Protein AF-0000000084534748 (afdb_homodimer)

Radius of gyration: 25.45 Å; Cα contacts (8 Å, |Δi|>4): 1060; chains: 2; bounding box: 57×77×64 Å

Secondary structure (DSSP, 8-state):
------SSHHHHHHHHHHTSSSTTS----S--S----TTSHHHHHHHHHHHHTTTT--TT--GGGGG-HHHHHHHHHHHHHHHHHHHHHH-S---HHHHHHHHHS--TT--SHHHHHHHT--HHHHHHHHHHHHHHHTTTTHHHHTTGGG--THHHHHHHHHHHHHTTTT-GGG-HHHHHHHHHHHTT----TTTTTTTS-HHHHHHHHHHHHHHH-GGGHHHHHHHHHHHHHHHHHHHHHHHHHHHHTT--HHHHHHHHHHHHHHHHHHHIIIIIIIIHHHHH-GGGHHHHHHHHHHHHHHHHHHHHHHHHHHHTT--SSSSPPPPP------/------SSHHHHHHHHHHTSSSTTS----S--S----TTSHHHHHHHHHHHHTTTT--TT--GGGGG-HHHHHHHHHHHHHHHHHHHHHH-S---HHHHHHHHHS--TT--SHHHHHHHT--HHHHHHHHHHHHHHHTTTTHHHHTTGGG--THHHHHHHHHHHHHTTTT-GGG-HHHHHHHHHHHTT----TTTTTTTS-HHHHHHHHHHHHHHH-GGGHHHHHHHHHHHHHHHHHHHHHHHHHHHHTT--HHHHHHHHHHHHHHHHHHHIIIIIIIIHHHHH-GGGHHHHHHHHHHHHHHHHHHHHHHHHHHHTT--SSSSPPPPP------

Sequence (668 aa):
MGGFGPRGPLSAAVLGLVRSGPPGAGRLLAPPGPLSDPWGEDHQLALYLCYELHDRGLAGAHPGWEWEPELLALRKALERSFLAAVRAAAEPVPPVPEALDQLLTEPPGGTGPSRFLLDEGEARHVREYLVHRSVYHLKEADPQVWMVPRIHGPAQAVLMTILYDEYGAGRPERAHAGLFARMMEAFGLDPSYGHYLDAVPAVSLASVNLMTLFGLHHALRGAAVGHFAALEITSPPGAARLAAALERLGAGPDGTLFYREHVEADAVHEQLVRHGVVDQLIASEPALAPDIAFGLAAARVVDGRFAGHLLDCWRAGRSSLRSPLGEPAVRNASMGGFGPRGPLSAAVLGLVRSGPPGAGRLLAPPGPLSDPWGEDHQLALYLCYELHDRGLAGAHPGWEWEPELLALRKALERSFLAAVRAAAEPVPPVPEALDQLLTEPPGGTGPSRFLLDEGEARHVREYLVHRSVYHLKEADPQVWMVPRIHGPAQAVLMTILYDEYGAGRPERAHAGLFARMMEAFGLDPSYGHYLDAVPAVSLASVNLMTLFGLHHALRGAAVGHFAALEITSPPGAARLAAALERLGAGPDGTLFYREHVEADAVHEQLVRHGVVDQLIASEPALAPDIAFGLAAARVVDGRFAGHLLDCWRAGRSSLRSPLGEPAVRNAS

Solvent-accessible surface area (backbone atoms only — not comparable to full-atom values): 33854 Å² total; per-residue (Å²): 117,58,87,61,76,62,67,41,60,43,18,36,46,50,52,53,34,35,53,48,41,56,75,79,62,46,64,84,80,65,80,61,54,82,77,79,46,51,71,32,53,19,47,23,49,28,48,42,57,61,52,30,37,67,32,83,48,51,92,74,41,36,62,64,46,59,76,32,47,72,58,49,50,51,47,49,53,52,48,52,42,33,50,50,51,44,53,62,65,24,58,80,62,52,57,50,72,60,48,51,50,56,57,70,52,66,63,89,78,61,84,44,56,40,47,44,36,48,77,66,47,47,71,69,53,51,50,50,51,51,51,46,44,42,82,37,40,60,51,49,61,39,42,62,54,52,34,49,47,52,41,67,68,54,25,30,15,42,51,41,43,52,52,31,48,43,34,19,65,66,34,45,84,53,11,44,25,52,29,40,32,45,24,34,43,64,67,50,41,80,57,56,78,62,49,52,58,67,31,40,42,25,53,50,42,46,47,47,41,49,46,36,53,22,17,75,29,60,74,30,38,33,23,33,50,18,28,51,40,47,51,32,52,50,35,20,68,43,20,46,34,40,27,50,23,37,43,75,73,64,43,54,65,57,42,27,46,45,32,51,48,36,32,59,52,24,56,53,37,28,52,42,37,49,56,38,26,51,48,42,41,36,72,78,39,56,87,38,42,67,38,22,16,43,12,35,33,36,42,51,45,45,51,46,54,36,37,49,48,45,46,56,21,53,75,68,74,40,67,66,42,72,51,75,78,75,82,59,69,75,75,74,86,117,115,58,86,64,76,62,67,40,60,45,18,37,46,51,51,52,34,35,52,48,41,55,74,81,61,46,65,85,80,62,81,60,54,82,78,79,46,48,72,33,54,19,48,23,48,28,48,43,56,58,51,29,37,65,31,83,48,51,90,73,40,36,61,62,47,61,77,32,47,70,57,48,51,50,48,49,53,52,47,51,41,32,51,50,52,45,54,61,66,26,58,78,62,52,58,51,71,60,48,53,49,56,60,70,51,67,64,89,80,62,84,44,55,39,46,44,36,48,78,68,48,49,70,69,55,52,50,51,51,51,52,46,43,42,81,38,40,60,52,47,61,38,42,60,54,52,32,49,47,53,40,67,69,53,26,30,16,43,50,40,43,51,52,32,49,43,33,19,64,67,34,46,85,52,11,45,24,52,29,41,32,44,23,34,43,65,66,50,41,80,57,56,76,63,48,53,58,66,29,42,41,26,52,50,41,45,47,47,42,50,45,36,54,23,16,75,29,59,76,31,39,33,23,33,50,19,27,50,40,47,52,30,52,50,37,20,67,44,20,46,34,40,27,52,23,36,44,74,72,63,44,54,67,56,40,28,46,46,32,51,49,36,31,59,52,23,58,53,38,27,52,43,36,49,54,36,26,51,49,43,40,36,72,78,40,56,86,38,41,66,37,22,15,43,12,36,32,38,41,52,45,43,51,47,53,36,37,48,48,44,47,56,21,53,76,68,74,40,67,65,43,72,49,73,78,73,82,59,69,76,75,72,86,118

Organism: Streptomyces rubellomurinus (strain ATCC 31215) (NCBI:txid359131)

Structure (mmCIF, N/CA/C/O backbone):
data_AF-0000000084534748-model_v1
#
loop_
_entity.id
_entity.type
_entity.pdbx_description
1 polymer 'Iron-containing redox enzyme family protein'
#
loop_
_atom_site.group_PDB
_atom_site.id
_atom_site.type_symbol
_atom_site.label_atom_id
_atom_site.label_alt_id
_atom_site.label_comp_id
_atom_site.label_asym_id
_atom_site.label_entity_id
_atom_site.label_seq_id
_atom_site.pdbx_PDB_ins_code
_atom_site.Cartn_x
_atom_site.Cartn_y
_atom_site.Cartn_z
_atom_site.occupancy
_atom_site.B_iso_or_equiv
_atom_site.auth_seq_id
_atom_site.auth_comp_id
_atom_site.auth_asym_id
_atom_site.auth_atom_id
_atom_site.pdbx_PDB_model_num
ATOM 1 N N . MET A 1 1 ? -19.156 15.43 2.377 1 40.09 1 MET A N 1
ATOM 2 C CA . MET A 1 1 ? -17.812 15.922 2.072 1 40.09 1 MET A CA 1
ATOM 3 C C . MET A 1 1 ? -17.828 17.422 1.846 1 40.09 1 MET A C 1
ATOM 5 O O . MET A 1 1 ? -18.609 17.938 1.04 1 40.09 1 MET A O 1
ATOM 9 N N . GLY A 1 2 ? -17.672 18.172 2.812 1 52.38 2 GLY A N 1
ATOM 10 C CA . GLY A 1 2 ? -17.75 19.625 2.787 1 52.38 2 GLY A CA 1
ATOM 11 C C . GLY A 1 2 ? -17.062 20.234 1.584 1 52.38 2 GLY A C 1
ATOM 12 O O . GLY A 1 2 ? -16.141 19.641 1.014 1 52.38 2 GLY A O 1
ATOM 13 N N . GLY A 1 3 ? -17.641 21 0.751 1 69.56 3 GLY A N 1
ATOM 14 C CA . GLY A 1 3 ? -17.375 21.609 -0.545 1 69.56 3 GLY A CA 1
ATOM 15 C C . GLY A 1 3 ? -16.094 22.438 -0.568 1 69.56 3 GLY A C 1
ATOM 16 O O . GLY A 1 3 ? -15.875 23.25 0.318 1 69.56 3 GLY A O 1
ATOM 17 N N . PHE A 1 4 ? -14.914 21.781 -0.775 1 84 4 PHE A N 1
ATOM 18 C CA . PHE A 1 4 ? -13.734 22.578 -1.054 1 84 4 PHE A CA 1
ATOM 19 C C . PHE A 1 4 ? -13.688 22.984 -2.521 1 84 4 PHE A C 1
ATOM 21 O O . PHE A 1 4 ? -14.328 22.359 -3.365 1 84 4 PHE A O 1
ATOM 28 N N . GLY A 1 5 ? -13.109 24.266 -2.689 1 89.94 5 GLY A N 1
ATOM 29 C CA . GLY A 1 5 ? -12.984 24.75 -4.055 1 89.94 5 GLY A CA 1
ATOM 30 C C . GLY A 1 5 ? -11.539 24.938 -4.492 1 89.94 5 GLY A C 1
ATOM 31 O O . GLY A 1 5 ? -10.617 24.734 -3.703 1 89.94 5 GLY A O 1
ATOM 32 N N . PRO A 1 6 ? -11.461 25.312 -5.719 1 94.19 6 PRO A N 1
ATOM 33 C CA . PRO A 1 6 ? -10.109 25.562 -6.23 1 94.19 6 PRO A CA 1
ATOM 34 C C . PRO A 1 6 ? -9.422 26.734 -5.559 1 94.19 6 PRO A C 1
ATOM 36 O O . PRO A 1 6 ? -10.094 27.625 -5.016 1 94.19 6 PRO A O 1
ATOM 39 N N . ARG A 1 7 ? -8.086 26.672 -5.535 1 95.69 7 ARG A N 1
ATOM 40 C CA . ARG A 1 7 ? -7.301 27.766 -4.969 1 95.69 7 ARG A CA 1
ATOM 41 C C . ARG A 1 7 ? -6.461 28.453 -6.043 1 95.69 7 ARG A C 1
ATOM 43 O O . ARG A 1 7 ? -5.582 29.25 -5.73 1 95.69 7 ARG A O 1
ATOM 50 N N . GLY A 1 8 ? -6.617 28.078 -7.23 1 94.12 8 GLY A N 1
ATOM 51 C CA . GLY A 1 8 ? -5.941 28.609 -8.406 1 94.12 8 GLY A CA 1
ATOM 52 C C . GLY A 1 8 ? -6.148 27.766 -9.648 1 94.12 8 GLY A C 1
ATOM 53 O O . GLY A 1 8 ? -6.98 26.859 -9.648 1 94.12 8 GLY A O 1
ATOM 54 N N . PRO A 1 9 ? -5.414 28.047 -10.688 1 93.62 9 PRO A N 1
ATOM 55 C CA . PRO A 1 9 ? -5.637 27.375 -11.977 1 93.62 9 PRO A CA 1
ATOM 56 C C . PRO A 1 9 ? -5.316 25.891 -11.93 1 93.62 9 PRO A C 1
ATOM 58 O O . PRO A 1 9 ? -5.98 25.094 -12.602 1 93.62 9 PRO A O 1
ATOM 61 N N . LEU A 1 10 ? -4.32 25.438 -11.195 1 95.31 10 LEU A N 1
ATOM 62 C CA . LEU A 1 10 ? -3.928 24.031 -11.148 1 95.31 10 LEU A CA 1
ATOM 63 C C . LEU A 1 10 ? -5.012 23.188 -10.484 1 95.31 10 LEU A C 1
ATOM 65 O O . LEU A 1 10 ? -5.473 22.203 -11.062 1 95.31 10 LEU A O 1
ATOM 69 N N . SER A 1 11 ? -5.449 23.609 -9.289 1 95.31 11 SER A N 1
ATOM 70 C CA . SER A 1 11 ? -6.477 22.859 -8.57 1 95.31 11 SER A CA 1
ATOM 71 C C . SER A 1 11 ? -7.82 22.938 -9.289 1 95.31 11 SER A C 1
ATOM 73 O O . SER A 1 11 ? -8.602 21.984 -9.266 1 95.31 11 SER A O 1
ATOM 75 N N . ALA A 1 12 ? -8.062 24.062 -9.93 1 93.69 12 ALA A N 1
ATOM 76 C CA . ALA A 1 12 ? -9.273 24.188 -10.734 1 93.69 12 ALA A CA 1
ATOM 77 C C . ALA A 1 12 ? -9.273 23.188 -11.883 1 93.69 12 ALA A C 1
ATOM 79 O O . ALA A 1 12 ? -10.297 22.562 -12.18 1 93.69 12 ALA A O 1
ATOM 80 N N . ALA A 1 13 ? -8.18 23.062 -12.523 1 93.38 13 ALA A N 1
ATOM 81 C CA . ALA A 1 13 ? -8.055 22.125 -13.641 1 93.38 13 ALA A CA 1
ATOM 82 C C . ALA A 1 13 ? -8.281 20.703 -13.172 1 93.38 13 ALA A C 1
ATOM 84 O O . ALA A 1 13 ? -9 19.938 -13.82 1 93.38 13 ALA A O 1
ATOM 85 N N . VAL A 1 14 ? -7.648 20.312 -12.039 1 94.69 14 VAL A N 1
ATOM 86 C CA . VAL A 1 14 ? -7.785 18.953 -11.523 1 94.69 14 VAL A CA 1
ATOM 87 C C . VAL A 1 14 ? -9.242 18.688 -11.148 1 94.69 14 VAL A C 1
ATOM 89 O O . VAL A 1 14 ? -9.828 17.688 -11.57 1 94.69 14 VAL A O 1
ATOM 92 N N . LEU A 1 15 ? -9.844 19.594 -10.406 1 93.38 15 LEU A N 1
ATOM 93 C CA . LEU A 1 15 ? -11.219 19.422 -9.961 1 93.38 15 LEU A CA 1
ATOM 94 C C . LEU A 1 15 ? -12.172 19.375 -11.156 1 93.38 15 LEU A C 1
ATOM 96 O O . LEU A 1 15 ? -13.078 18.531 -11.195 1 93.38 15 LEU A O 1
ATOM 100 N N . GLY A 1 16 ? -11.969 20.281 -12.078 1 91.25 16 GLY A N 1
ATOM 101 C CA . GLY A 1 16 ? -12.789 20.281 -13.281 1 91.25 16 GLY A CA 1
ATOM 102 C C . GLY A 1 16 ? -12.719 18.969 -14.047 1 91.25 16 GLY A C 1
ATOM 103 O O . GLY A 1 16 ? -13.742 18.469 -14.523 1 91.25 16 GLY A O 1
ATOM 104 N N . LEU A 1 17 ? -11.594 18.406 -14.086 1 92.94 17 LEU A N 1
ATOM 105 C CA . LEU A 1 17 ? -11.383 17.156 -14.82 1 92.94 17 LEU A CA 1
ATOM 106 C C . LEU A 1 17 ? -12.023 15.984 -14.102 1 92.94 17 LEU A C 1
ATOM 108 O O . LEU A 1 17 ? -12.844 15.258 -14.68 1 92.94 17 LEU A O 1
ATOM 112 N N . VAL A 1 18 ? -11.766 15.812 -12.789 1 93 18 VAL A N 1
ATOM 113 C CA . VAL A 1 18 ? -12.125 14.586 -12.094 1 93 18 VAL A CA 1
ATOM 114 C C . VAL A 1 18 ? -13.625 14.586 -11.789 1 93 18 VAL A C 1
ATOM 116 O O . VAL A 1 18 ? -14.203 13.531 -11.5 1 93 18 VAL A O 1
ATOM 119 N N . ARG A 1 19 ? -14.297 15.773 -11.914 1 90.81 19 ARG A N 1
ATOM 120 C CA . ARG A 1 19 ? -15.727 15.867 -11.633 1 90.81 19 ARG A CA 1
ATOM 121 C C . ARG A 1 19 ? -16.531 15.953 -12.922 1 90.81 19 ARG A C 1
ATOM 123 O O . ARG A 1 19 ? -17.75 16.125 -12.891 1 90.81 19 ARG A O 1
ATOM 130 N N . SER A 1 20 ? -15.898 15.812 -14.016 1 90.81 20 SER A N 1
ATOM 131 C CA . SER A 1 20 ? -16.562 15.984 -15.305 1 90.81 20 SER A CA 1
ATOM 132 C C . SER A 1 20 ? -17.312 14.727 -15.719 1 90.81 20 SER A C 1
ATOM 134 O O . SER A 1 20 ? -18.094 14.742 -16.672 1 90.81 20 SER A O 1
ATOM 136 N N . GLY A 1 21 ? -17.078 13.633 -15.047 1 91.38 21 GLY A N 1
ATOM 137 C CA . GLY A 1 21 ? -17.547 12.312 -15.43 1 91.38 21 GLY A CA 1
ATOM 138 C C . GLY A 1 21 ? -16.438 11.297 -15.578 1 91.38 21 GLY A C 1
ATOM 139 O O . GLY A 1 21 ? -15.344 11.484 -15.039 1 91.38 21 GLY A O 1
ATOM 140 N N . PRO A 1 22 ? -16.797 10.227 -16.281 1 90.75 22 PRO A N 1
ATOM 141 C CA . PRO A 1 22 ? -15.734 9.25 -16.5 1 90.75 22 PRO A CA 1
ATOM 142 C C . PRO A 1 22 ? -14.648 9.766 -17.438 1 90.75 22 PRO A C 1
ATOM 144 O O . PRO A 1 22 ? -14.867 10.727 -18.172 1 90.75 22 PRO A O 1
ATOM 147 N N . PRO A 1 23 ? -13.5 9.141 -17.344 1 87.19 23 PRO A N 1
ATOM 148 C CA . PRO A 1 23 ? -12.438 9.578 -18.25 1 87.19 23 PRO A CA 1
ATOM 149 C C . PRO A 1 23 ? -12.898 9.633 -19.703 1 87.19 23 PRO A C 1
ATOM 151 O O . PRO A 1 23 ? -13.602 8.734 -20.172 1 87.19 23 PRO A O 1
ATOM 154 N N . GLY A 1 24 ? -12.445 10.609 -20.406 1 85.06 24 GLY A N 1
ATOM 155 C CA . GLY A 1 24 ? -12.93 10.898 -21.734 1 85.06 24 GLY A CA 1
ATOM 156 C C . GLY A 1 24 ? -13.953 12.016 -21.781 1 85.06 24 GLY A C 1
ATOM 157 O O . GLY A 1 24 ? -14.125 12.672 -22.812 1 85.06 24 GLY A O 1
ATOM 158 N N . ALA A 1 25 ? -14.625 12.25 -20.672 1 83.94 25 ALA A N 1
ATOM 159 C CA . ALA A 1 25 ? -15.648 13.289 -20.578 1 83.94 25 ALA A CA 1
ATOM 160 C C . ALA A 1 25 ? -15.016 14.664 -20.406 1 83.94 25 ALA A C 1
ATOM 162 O O . ALA A 1 25 ? -15.672 15.688 -20.625 1 83.94 25 ALA A O 1
ATOM 163 N N . GLY A 1 26 ? -13.773 14.664 -19.938 1 81.44 26 GLY A N 1
ATOM 164 C CA . GLY A 1 26 ? -13.055 15.914 -19.75 1 81.44 26 GLY A CA 1
ATOM 165 C C . GLY A 1 26 ? -11.633 15.867 -20.281 1 81.44 26 GLY A C 1
ATOM 166 O O . GLY A 1 26 ? -11.094 14.789 -20.547 1 81.44 26 GLY A O 1
ATOM 167 N N . ARG A 1 27 ? -11.156 17.078 -20.516 1 84.31 27 ARG A N 1
ATOM 168 C CA . ARG A 1 27 ? -9.766 17.25 -20.922 1 84.31 27 ARG A CA 1
ATOM 169 C C . ARG A 1 27 ? -9.109 18.406 -20.188 1 84.31 27 ARG A C 1
ATOM 171 O O . ARG A 1 27 ? -9.797 19.328 -19.734 1 84.31 27 ARG A O 1
ATOM 178 N N . LEU A 1 28 ? -7.91 18.156 -19.922 1 82.69 28 LEU A N 1
ATOM 179 C CA . LEU A 1 28 ? -7.184 19.297 -19.359 1 82.69 28 LEU A CA 1
ATOM 180 C C . LEU A 1 28 ? -7.027 20.406 -20.391 1 82.69 28 LEU A C 1
ATOM 182 O O . LEU A 1 28 ? -6.5 20.172 -21.484 1 82.69 28 LEU A O 1
ATOM 186 N N . LEU A 1 29 ? -7.977 21.359 -20.5 1 64.44 29 LEU A N 1
ATOM 187 C CA . LEU A 1 29 ? -8.031 22.391 -21.531 1 64.44 29 LEU A CA 1
ATOM 188 C C . LEU A 1 29 ? -6.719 23.172 -21.594 1 64.44 29 LEU A C 1
ATOM 190 O O . LEU A 1 29 ? -6.152 23.359 -22.672 1 64.44 29 LEU A O 1
ATOM 194 N N . ALA A 1 30 ? -6.48 24.094 -20.562 1 63.41 30 ALA A N 1
ATOM 195 C CA . ALA A 1 30 ? -5.371 25.031 -20.625 1 63.41 30 ALA A CA 1
ATOM 196 C C . ALA A 1 30 ? -4.176 24.531 -19.828 1 63.41 30 ALA A C 1
ATOM 198 O O . ALA A 1 30 ? -4.336 23.734 -18.891 1 63.41 30 ALA A O 1
ATOM 199 N N . PRO A 1 31 ? -2.953 24.719 -20.531 1 64.38 31 PRO A N 1
ATOM 200 C CA . PRO A 1 31 ? -1.767 24.406 -19.734 1 64.38 31 PRO A CA 1
ATOM 201 C C . PRO A 1 31 ? -1.892 24.859 -18.281 1 64.38 31 PRO A C 1
ATOM 203 O O . PRO A 1 31 ? -2.189 26.031 -18.031 1 64.38 31 PRO A O 1
ATOM 206 N N . PRO A 1 32 ? -2.002 23.891 -17.5 1 70.5 32 PRO A N 1
ATOM 207 C CA . PRO A 1 32 ? -2.193 24.328 -16.109 1 70.5 32 PRO A CA 1
ATOM 208 C C . PRO A 1 32 ? -1.123 25.312 -15.656 1 70.5 32 PRO A C 1
ATOM 210 O O . PRO A 1 32 ? 0.012 25.266 -16.141 1 70.5 32 PRO A O 1
ATOM 213 N N . GLY A 1 33 ? -1.429 26.703 -15.43 1 70.5 33 GLY A N 1
ATOM 214 C CA . GLY A 1 33 ? -0.664 27.844 -14.969 1 70.5 33 GLY A CA 1
ATOM 215 C C . GLY A 1 33 ? 0.77 27.516 -14.609 1 70.5 33 GLY A C 1
ATOM 216 O O . GLY A 1 33 ? 1.168 26.344 -14.672 1 70.5 33 GLY A O 1
ATOM 217 N N . PRO A 1 34 ? 1.588 28.469 -14.477 1 73.31 34 PRO A N 1
ATOM 218 C CA . PRO A 1 34 ? 2.984 28.219 -14.117 1 73.31 34 PRO A CA 1
ATOM 219 C C . PRO A 1 34 ? 3.125 27.359 -12.859 1 73.31 34 PRO A C 1
ATOM 221 O O . PRO A 1 34 ? 2.305 27.469 -11.945 1 73.31 34 PRO A O 1
ATOM 224 N N . LEU A 1 35 ? 3.953 26.391 -12.961 1 85.5 35 LEU A N 1
ATOM 225 C CA . LEU A 1 35 ? 4.344 25.594 -11.805 1 85.5 35 LEU A CA 1
ATOM 226 C C . LEU A 1 35 ? 5.418 26.312 -10.984 1 85.5 35 LEU A C 1
ATOM 228 O O . LEU A 1 35 ? 6.359 25.672 -10.508 1 85.5 35 LEU A O 1
ATOM 232 N N . SER A 1 36 ? 5.176 27.578 -10.75 1 82.38 36 SER A N 1
ATOM 233 C CA . SER A 1 36 ? 6.262 28.406 -10.25 1 82.38 36 SER A CA 1
ATOM 234 C C . SER A 1 36 ? 6.266 28.453 -8.727 1 82.38 36 SER A C 1
ATOM 236 O O . SER A 1 36 ? 7.242 28.906 -8.109 1 82.38 36 SER A O 1
ATOM 238 N N . ASP A 1 37 ? 5.262 28 -8.047 1 95.44 37 ASP A N 1
ATOM 239 C CA . ASP A 1 37 ? 5.242 28.062 -6.59 1 95.44 37 ASP A CA 1
ATOM 240 C C . ASP A 1 37 ? 4.922 26.688 -5.992 1 95.44 37 ASP A C 1
ATOM 242 O O . ASP A 1 37 ? 3.811 26.469 -5.5 1 95.44 37 ASP A O 1
ATOM 246 N N . PRO A 1 38 ? 5.895 25.875 -5.895 1 97.69 38 PRO A N 1
ATOM 247 C CA . PRO A 1 38 ? 5.676 24.484 -5.441 1 97.69 38 PRO A CA 1
ATOM 248 C C . PRO A 1 38 ? 5.211 24.422 -3.988 1 97.69 38 PRO A C 1
ATOM 250 O O . PRO A 1 38 ? 4.672 23.391 -3.561 1 97.69 38 PRO A O 1
ATOM 253 N N . TRP A 1 39 ? 5.398 25.5 -3.236 1 98.44 39 TRP A N 1
ATOM 254 C CA . TRP A 1 39 ? 4.973 25.547 -1.841 1 98.44 39 TRP A CA 1
ATOM 255 C C . TRP A 1 39 ? 3.607 26.219 -1.709 1 98.44 39 TRP A C 1
ATOM 257 O O . TRP A 1 39 ? 3.029 26.25 -0.62 1 98.44 39 TRP A O 1
ATOM 267 N N . GLY A 1 40 ? 3.062 26.719 -2.781 1 97.81 40 GLY A N 1
ATOM 268 C CA . GLY A 1 40 ? 1.903 27.594 -2.748 1 97.81 40 GLY A CA 1
ATOM 269 C C . GLY A 1 40 ? 0.59 26.844 -2.633 1 97.81 40 GLY A C 1
ATOM 270 O O . GLY A 1 40 ? 0.549 25.625 -2.812 1 97.81 40 GLY A O 1
ATOM 271 N N . GLU A 1 41 ? -0.463 27.562 -2.385 1 97.75 41 GLU A N 1
ATOM 272 C CA . GLU A 1 41 ? -1.799 27.031 -2.121 1 97.75 41 GLU A CA 1
ATOM 273 C C . GLU A 1 41 ? -2.309 26.203 -3.297 1 97.75 41 GLU A C 1
ATOM 275 O O . GLU A 1 41 ? -2.773 25.078 -3.113 1 97.75 41 GLU A O 1
ATOM 280 N N . ASP A 1 42 ? -2.195 26.734 -4.445 1 96.81 42 ASP A N 1
ATOM 281 C CA . ASP A 1 42 ? -2.762 26.078 -5.625 1 96.81 42 ASP A CA 1
ATOM 282 C C . ASP A 1 42 ? -2.01 24.797 -5.961 1 96.81 42 ASP A C 1
ATOM 284 O O . ASP A 1 42 ? -2.625 23.75 -6.219 1 96.81 42 ASP A O 1
ATOM 288 N N . HIS A 1 43 ? -0.689 24.859 -5.91 1 98 43 HIS A N 1
ATOM 289 C CA . HIS A 1 43 ? 0.163 23.719 -6.219 1 98 43 HIS A CA 1
ATOM 290 C C . HIS A 1 43 ? -0.088 22.562 -5.258 1 98 43 HIS A C 1
ATOM 292 O O . HIS A 1 43 ? -0.306 21.438 -5.684 1 98 43 HIS A O 1
ATOM 298 N N . GLN A 1 44 ? -0.097 22.875 -4.004 1 98.62 44 GLN A N 1
ATOM 299 C CA . GLN A 1 44 ? -0.214 21.828 -2.986 1 98.62 44 GLN A CA 1
ATOM 300 C C . GLN A 1 44 ? -1.62 21.234 -2.967 1 98.62 44 GLN A C 1
ATOM 302 O O . GLN A 1 44 ? -1.787 20.031 -2.77 1 98.62 44 GLN A O 1
ATOM 307 N N . LEU A 1 45 ? -2.615 22.047 -3.162 1 97.88 45 LEU A N 1
ATOM 308 C CA . LEU A 1 45 ? -3.957 21.469 -3.238 1 97.88 45 LEU A CA 1
ATOM 309 C C . LEU A 1 45 ? -4.094 20.578 -4.461 1 97.88 45 LEU A C 1
ATOM 311 O O . LEU A 1 45 ? -4.66 19.484 -4.367 1 97.88 45 LEU A O 1
ATOM 315 N N . ALA A 1 46 ? -3.623 21.016 -5.598 1 96.69 46 ALA A N 1
ATOM 316 C CA . ALA A 1 46 ? -3.697 20.203 -6.809 1 96.69 46 ALA A CA 1
ATOM 317 C C . ALA A 1 46 ? -3.037 18.844 -6.602 1 96.69 46 ALA A C 1
ATOM 319 O O . ALA A 1 46 ? -3.598 17.812 -6.977 1 96.69 46 ALA A O 1
ATOM 320 N N . LEU A 1 47 ? -1.864 18.891 -6.016 1 98.19 47 LEU A N 1
ATOM 321 C CA . LEU A 1 47 ? -1.143 17.641 -5.734 1 98.19 47 LEU A CA 1
ATOM 322 C C . LEU A 1 47 ? -1.931 16.766 -4.773 1 98.19 47 LEU A C 1
ATOM 324 O O . LEU A 1 47 ? -2.062 15.555 -4.996 1 98.19 47 LEU A O 1
ATOM 328 N N . TYR A 1 48 ? -2.463 17.359 -3.729 1 98.25 48 TYR A N 1
ATOM 329 C CA . TYR A 1 48 ? -3.275 16.641 -2.756 1 98.25 48 TYR A CA 1
ATOM 330 C C . TYR A 1 48 ? -4.445 15.938 -3.438 1 98.25 48 TYR A C 1
ATOM 332 O O . TYR A 1 48 ? -4.715 14.766 -3.176 1 98.25 48 TYR A O 1
ATOM 340 N N . LEU A 1 49 ? -5.109 16.656 -4.309 1 96.88 49 LEU A N 1
ATOM 341 C CA . LEU A 1 49 ? -6.266 16.109 -5.02 1 96.88 49 LEU A CA 1
ATOM 342 C C . LEU A 1 49 ? -5.863 14.93 -5.891 1 96.88 49 LEU A C 1
ATOM 344 O O . LEU A 1 49 ? -6.574 13.922 -5.941 1 96.88 49 LEU A O 1
ATOM 348 N N . CYS A 1 50 ? -4.758 15.047 -6.543 1 97.06 50 CYS A N 1
ATOM 349 C CA . CYS A 1 50 ? -4.258 13.938 -7.348 1 97.06 50 CYS A CA 1
ATOM 350 C C . CYS A 1 50 ? -4.008 12.711 -6.488 1 97.06 50 CYS A C 1
ATOM 352 O O . CYS A 1 50 ? -4.359 11.594 -6.875 1 97.06 50 CYS A O 1
ATOM 354 N N . TYR A 1 51 ? -3.432 12.922 -5.324 1 98.06 51 TYR A N 1
ATOM 355 C CA . TYR A 1 51 ? -3.061 11.812 -4.453 1 98.06 51 TYR A CA 1
ATOM 356 C C . TYR A 1 51 ? -4.297 11.156 -3.848 1 98.06 51 TYR A C 1
ATOM 358 O O . TYR A 1 51 ? -4.332 9.945 -3.652 1 98.06 51 TYR A O 1
ATOM 366 N N . GLU A 1 52 ? -5.324 11.938 -3.564 1 96.88 52 GLU A N 1
ATOM 367 C CA . GLU A 1 52 ? -6.535 11.414 -2.947 1 96.88 52 GLU A CA 1
ATOM 368 C C . GLU A 1 52 ? -7.203 10.375 -3.842 1 96.88 52 GLU A C 1
ATOM 370 O O . GLU A 1 52 ? -7.902 9.484 -3.352 1 96.88 52 GLU A O 1
ATOM 375 N N . LEU A 1 53 ? -6.945 10.438 -5.121 1 96.44 53 LEU A N 1
ATOM 376 C CA . LEU A 1 53 ? -7.52 9.469 -6.051 1 96.44 53 LEU A CA 1
ATOM 377 C C . LEU A 1 53 ? -6.949 8.078 -5.812 1 96.44 53 LEU A C 1
ATOM 379 O O . LEU A 1 53 ? -7.551 7.078 -6.207 1 96.44 53 LEU A O 1
ATOM 383 N N . HIS A 1 54 ? -5.801 7.969 -5.184 1 96.31 54 HIS A N 1
ATOM 384 C CA . HIS A 1 54 ? -5.176 6.688 -4.875 1 96.31 54 HIS A CA 1
ATOM 385 C C . HIS A 1 54 ? -5.598 6.188 -3.496 1 96.31 54 HIS A C 1
ATOM 387 O O . HIS A 1 54 ? -5.375 5.023 -3.158 1 96.31 54 HIS A O 1
ATOM 393 N N . ASP A 1 55 ? -6.164 7.047 -2.707 1 93.38 55 ASP A N 1
ATOM 394 C CA . ASP A 1 55 ? -6.438 6.777 -1.298 1 93.38 55 ASP A CA 1
ATOM 395 C C . ASP A 1 55 ? -7.938 6.641 -1.046 1 93.38 55 ASP A C 1
ATOM 397 O O . ASP A 1 55 ? -8.547 5.645 -1.434 1 93.38 55 ASP A O 1
ATOM 401 N N . ARG A 1 56 ? -8.602 7.668 -0.478 1 90.06 56 ARG A N 1
ATOM 402 C CA . ARG A 1 56 ? -10 7.621 -0.082 1 90.06 56 ARG A CA 1
ATOM 403 C C . ARG A 1 56 ? -10.914 8.047 -1.229 1 90.06 56 ARG A C 1
ATOM 405 O O . ARG A 1 56 ? -12.125 7.855 -1.172 1 90.06 56 ARG A O 1
ATOM 412 N N . GLY A 1 57 ? -10.336 8.531 -2.25 1 89.5 57 GLY A N 1
ATOM 413 C CA . GLY A 1 57 ? -11.141 9.102 -3.314 1 89.5 57 GLY A CA 1
ATOM 414 C C . GLY A 1 57 ? -11.625 10.508 -3.01 1 89.5 57 GLY A C 1
ATOM 415 O O . GLY A 1 57 ? -11.273 11.07 -1.972 1 89.5 57 GLY A O 1
ATOM 416 N N . LEU A 1 58 ? -12.234 11.133 -3.975 1 90.38 58 LEU A N 1
ATOM 417 C CA . LEU A 1 58 ? -12.812 12.469 -3.865 1 90.38 58 LEU A CA 1
ATOM 418 C C . LEU A 1 58 ? -14.305 12.438 -4.156 1 90.38 58 LEU A C 1
ATOM 420 O O . LEU A 1 58 ? -14.742 11.789 -5.113 1 90.38 58 LEU A O 1
ATOM 424 N N . ALA A 1 59 ? -14.977 13.102 -3.293 1 86.06 59 ALA A N 1
ATOM 425 C CA . ALA A 1 59 ? -16.422 13.18 -3.525 1 86.06 59 ALA A CA 1
ATOM 426 C C . ALA A 1 59 ? -16.719 13.719 -4.922 1 86.06 59 ALA A C 1
ATOM 428 O O . ALA A 1 59 ? -16.188 14.75 -5.324 1 86.06 59 ALA A O 1
ATOM 429 N N . GLY A 1 60 ? -17.484 13 -5.66 1 88.31 60 GLY A N 1
ATOM 430 C CA . GLY A 1 60 ? -17.922 13.445 -6.977 1 88.31 60 GLY A CA 1
ATOM 431 C C . GLY A 1 60 ? -16.953 13.055 -8.078 1 88.31 60 GLY A C 1
ATOM 432 O O . GLY A 1 60 ? -17.25 13.234 -9.266 1 88.31 60 GLY A O 1
ATOM 433 N N . ALA A 1 61 ? -15.836 12.594 -7.707 1 92.06 61 ALA A N 1
ATOM 434 C CA . ALA A 1 61 ? -14.852 12.203 -8.711 1 92.06 61 ALA A CA 1
ATOM 435 C C . ALA A 1 61 ? -15.102 10.781 -9.211 1 92.06 61 ALA A C 1
ATOM 437 O O . ALA A 1 61 ? -15.461 9.898 -8.43 1 92.06 61 ALA A O 1
ATOM 438 N N . HIS A 1 62 ? -14.969 10.586 -10.477 1 91.5 62 HIS A N 1
ATOM 439 C CA . HIS A 1 62 ? -15.016 9.242 -11.023 1 91.5 62 HIS A CA 1
ATOM 440 C C . HIS A 1 62 ? -13.719 8.492 -10.75 1 91.5 62 HIS A C 1
ATOM 442 O O . HIS A 1 62 ? -12.633 9.016 -10.992 1 91.5 62 HIS A O 1
ATOM 448 N N . PRO A 1 63 ? -13.859 7.258 -10.281 1 88.88 63 PRO A N 1
ATOM 449 C CA . PRO A 1 63 ? -12.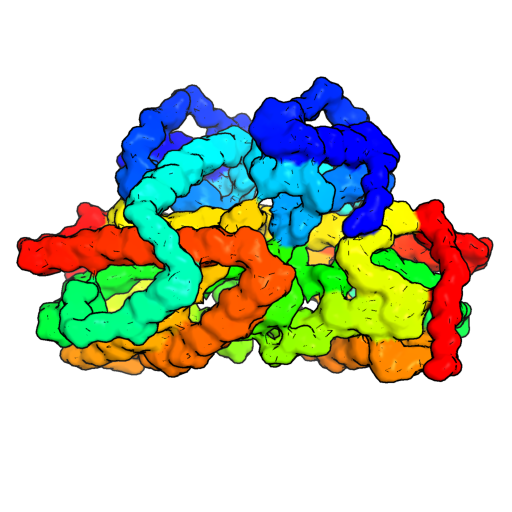656 6.535 -9.859 1 88.88 63 PRO A CA 1
ATOM 450 C C . PRO A 1 63 ? -11.727 6.211 -11.023 1 88.88 63 PRO A C 1
ATOM 452 O O . PRO A 1 63 ? -10.539 5.957 -10.812 1 88.88 63 PRO A O 1
ATOM 455 N N . GLY A 1 64 ? -12.164 6.293 -12.219 1 90.88 64 GLY A N 1
ATOM 456 C CA . GLY A 1 64 ? -11.367 5.984 -13.398 1 90.88 64 GLY A CA 1
ATOM 457 C C . GLY A 1 64 ? -10.273 7.008 -13.664 1 90.88 64 GLY A C 1
ATOM 458 O O . GLY A 1 64 ? -9.352 6.75 -14.438 1 90.88 64 GLY A O 1
ATOM 459 N N . TRP A 1 65 ? -10.289 8.133 -12.945 1 94.31 65 TRP A N 1
ATOM 460 C CA . TRP A 1 65 ? -9.305 9.188 -13.18 1 94.31 65 TRP A CA 1
ATOM 461 C C . TRP A 1 65 ? -7.984 8.867 -12.484 1 94.31 65 TRP A C 1
ATOM 463 O O . TRP A 1 65 ? -6.961 9.492 -12.773 1 94.31 65 TRP A O 1
ATOM 473 N N . GLU A 1 66 ? -8 7.867 -11.617 1 96.12 66 GLU A N 1
ATOM 474 C CA . GLU A 1 66 ? -6.828 7.508 -10.82 1 96.12 66 GLU A CA 1
ATOM 475 C C . GLU A 1 66 ? -5.613 7.25 -11.711 1 96.12 66 GLU A C 1
ATOM 477 O O . GLU A 1 66 ? -4.5 7.672 -11.391 1 96.12 66 GLU A O 1
ATOM 482 N N . TRP A 1 67 ? -5.852 6.625 -12.859 1 95.94 67 TRP A N 1
ATOM 483 C CA . TRP A 1 67 ? -4.734 6.176 -13.688 1 95.94 67 TRP A CA 1
ATOM 484 C C . TRP A 1 67 ? -4.809 6.789 -15.078 1 95.94 67 TRP A C 1
ATOM 486 O O . TRP A 1 67 ? -4.25 6.242 -16.031 1 95.94 67 TRP A O 1
ATOM 496 N N . GLU A 1 68 ? -5.469 7.879 -15.211 1 94.12 68 GLU A N 1
ATOM 497 C CA . GLU A 1 68 ? -5.562 8.516 -16.531 1 94.12 68 GLU A CA 1
ATOM 498 C C . GLU A 1 68 ? -4.27 9.25 -16.875 1 94.12 68 GLU A C 1
ATOM 500 O O . GLU A 1 68 ? -3.828 10.125 -16.141 1 94.12 68 GLU A O 1
ATOM 505 N N . PRO A 1 69 ? -3.691 8.938 -18.031 1 90.19 69 PRO A N 1
ATOM 506 C CA . PRO A 1 69 ? -2.359 9.438 -18.375 1 90.19 69 PRO A CA 1
ATOM 507 C C . PRO A 1 69 ? -2.279 10.961 -18.359 1 90.19 69 PRO A C 1
ATOM 509 O O . PRO A 1 69 ? -1.265 11.531 -17.953 1 90.19 69 PRO A O 1
ATOM 512 N N . GLU A 1 70 ? -3.303 11.609 -18.797 1 89.56 70 GLU A N 1
ATOM 513 C CA . GLU A 1 70 ? -3.283 13.07 -18.828 1 89.56 70 GLU A CA 1
ATOM 514 C C . GLU A 1 70 ? -3.16 13.648 -17.422 1 89.56 70 GLU A C 1
ATOM 516 O O . GLU A 1 70 ? -2.375 14.57 -17.188 1 89.56 70 GLU A O 1
ATOM 521 N N . LEU A 1 71 ? -3.943 13.156 -16.547 1 93.88 71 LEU A N 1
ATOM 522 C CA . LEU A 1 71 ? -3.879 13.609 -15.164 1 93.88 71 LEU A CA 1
ATOM 523 C C . LEU A 1 71 ? -2.557 13.211 -14.516 1 93.88 71 LEU A C 1
ATOM 525 O O . LEU A 1 71 ? -1.974 13.984 -13.758 1 93.88 71 LEU A O 1
ATOM 529 N N . LEU A 1 72 ? -2.072 12.031 -14.883 1 95.06 72 LEU A N 1
ATOM 530 C CA . LEU A 1 72 ? -0.809 11.555 -14.336 1 95.06 72 LEU A CA 1
ATOM 531 C C . LEU A 1 72 ? 0.357 12.406 -14.828 1 95.06 72 LEU A C 1
ATOM 533 O O . LEU A 1 72 ? 1.332 12.609 -14.102 1 95.06 72 LEU A O 1
ATOM 537 N N . ALA A 1 73 ? 0.253 12.898 -16 1 92.44 73 ALA A N 1
ATOM 538 C CA . ALA A 1 73 ? 1.275 13.805 -16.516 1 92.44 73 ALA A CA 1
ATOM 539 C C . ALA A 1 73 ? 1.308 15.102 -15.711 1 92.44 73 ALA A C 1
ATOM 541 O O . ALA A 1 73 ? 2.383 15.625 -15.406 1 92.44 73 ALA A O 1
ATOM 542 N N . LEU A 1 74 ? 0.157 15.602 -15.422 1 94.25 74 LEU A N 1
ATOM 543 C CA . LEU A 1 74 ? 0.092 16.797 -14.594 1 94.25 74 LEU A CA 1
ATOM 544 C C . LEU A 1 74 ? 0.651 16.531 -13.203 1 94.25 74 LEU A C 1
ATOM 546 O O . LEU A 1 74 ? 1.445 17.312 -12.68 1 94.25 74 LEU A O 1
ATOM 550 N N . ARG A 1 75 ? 0.235 15.445 -12.594 1 96.56 75 ARG A N 1
ATOM 551 C CA . ARG A 1 75 ? 0.757 15.094 -11.273 1 96.56 75 ARG A CA 1
ATOM 552 C C . ARG A 1 75 ? 2.279 15.008 -11.297 1 96.56 75 ARG A C 1
ATOM 554 O O . ARG A 1 75 ? 2.947 15.5 -10.383 1 96.56 75 ARG A O 1
ATOM 561 N N . LYS A 1 76 ? 2.773 14.406 -12.328 1 95.56 76 LYS A N 1
ATOM 562 C CA . LYS A 1 76 ? 4.219 14.273 -12.484 1 95.56 76 LYS A CA 1
ATOM 563 C C . LYS A 1 76 ? 4.902 15.633 -12.484 1 95.56 76 LYS A C 1
ATOM 565 O O . LYS A 1 76 ? 5.93 15.82 -11.82 1 95.56 76 LYS A O 1
ATOM 570 N N . ALA A 1 77 ? 4.355 16.531 -13.195 1 94.94 77 ALA A N 1
ATOM 571 C CA . ALA A 1 77 ? 4.922 17.875 -13.258 1 94.94 77 ALA A CA 1
ATOM 572 C C . ALA A 1 77 ? 4.875 18.562 -11.891 1 94.94 77 ALA A C 1
ATOM 574 O O . ALA A 1 77 ? 5.844 19.188 -11.469 1 94.94 77 ALA A O 1
ATOM 575 N N . LEU A 1 78 ? 3.768 18.422 -11.227 1 97.31 78 LEU A N 1
ATOM 576 C CA . LEU A 1 78 ? 3.619 18.984 -9.883 1 97.31 78 LEU A CA 1
ATOM 577 C C . LEU A 1 78 ? 4.621 18.359 -8.922 1 97.31 78 LEU A C 1
ATOM 579 O O . LEU A 1 78 ? 5.258 19.062 -8.141 1 97.31 78 LEU A O 1
ATOM 583 N N . GLU A 1 79 ? 4.77 17.047 -9 1 97.94 79 GLU A N 1
ATOM 584 C CA . GLU A 1 79 ? 5.699 16.312 -8.141 1 97.94 79 GLU A CA 1
ATOM 585 C C . GLU A 1 79 ? 7.137 16.766 -8.375 1 97.94 79 GLU A C 1
ATOM 587 O O . GLU A 1 79 ? 7.898 16.953 -7.426 1 97.94 79 GLU A O 1
ATOM 592 N N . ARG A 1 80 ? 7.473 16.859 -9.625 1 96.38 80 ARG A N 1
ATOM 593 C CA . ARG A 1 80 ? 8.836 17.266 -9.969 1 96.38 80 ARG A CA 1
ATOM 594 C C . ARG A 1 80 ? 9.172 18.625 -9.367 1 96.38 80 ARG A C 1
ATOM 596 O O . ARG A 1 80 ? 10.242 18.812 -8.781 1 96.38 80 ARG A O 1
ATOM 603 N N . SER A 1 81 ? 8.273 19.547 -9.555 1 97.5 81 SER A N 1
ATOM 604 C CA . SER A 1 81 ? 8.469 20.906 -9.031 1 97.5 81 SER A CA 1
ATOM 605 C C . SER A 1 81 ? 8.562 20.891 -7.504 1 97.5 81 SER A C 1
ATOM 607 O O . SER A 1 81 ? 9.469 21.5 -6.93 1 97.5 81 SER A O 1
ATOM 609 N N . PHE A 1 82 ? 7.695 20.219 -6.828 1 98.69 82 PHE A N 1
ATOM 610 C CA . PHE A 1 82 ? 7.66 20.141 -5.371 1 98.69 82 PHE A CA 1
ATOM 611 C C . PHE A 1 82 ? 8.898 19.438 -4.836 1 98.69 82 PHE A C 1
ATOM 613 O O . PHE A 1 82 ? 9.547 19.938 -3.912 1 98.69 82 PHE A O 1
ATOM 620 N N . LEU A 1 83 ? 9.273 18.312 -5.438 1 98.56 83 LEU A N 1
ATOM 621 C CA . LEU A 1 83 ? 10.438 17.547 -5.004 1 98.56 83 LEU A CA 1
ATOM 622 C C . LEU A 1 83 ? 11.711 18.359 -5.176 1 98.56 83 LEU A C 1
ATOM 624 O O . LEU A 1 83 ? 12.602 18.312 -4.32 1 98.56 83 LEU A O 1
ATOM 628 N N . ALA A 1 84 ? 11.789 19.094 -6.258 1 98.06 84 ALA A N 1
ATOM 629 C CA . ALA A 1 84 ? 12.953 19.953 -6.473 1 98.06 84 ALA A CA 1
ATOM 630 C C . ALA A 1 84 ? 13.062 21.016 -5.375 1 98.06 84 ALA A C 1
ATOM 632 O O . ALA A 1 84 ? 14.156 21.297 -4.887 1 98.06 84 ALA A O 1
ATOM 633 N N . ALA A 1 85 ? 11.961 21.594 -5.047 1 98.69 85 ALA A N 1
ATOM 634 C CA . ALA A 1 85 ? 11.945 22.594 -3.988 1 98.69 85 ALA A CA 1
ATOM 635 C C . ALA A 1 85 ? 12.359 22 -2.65 1 98.69 85 ALA A C 1
ATOM 637 O O . ALA A 1 85 ? 13.125 22.594 -1.897 1 98.69 85 ALA A O 1
ATOM 638 N N . VAL A 1 86 ? 11.883 20.766 -2.336 1 98.88 86 VAL A N 1
ATOM 639 C CA . VAL A 1 86 ? 12.234 20.078 -1.095 1 98.88 86 VAL A CA 1
ATOM 640 C C . VAL A 1 86 ? 13.734 19.766 -1.082 1 98.88 86 VAL A C 1
ATOM 642 O O . VAL A 1 86 ? 14.406 19.984 -0.071 1 98.88 86 VAL A O 1
ATOM 645 N N . ARG A 1 87 ? 14.25 19.297 -2.207 1 98.75 87 ARG A N 1
ATOM 646 C CA . ARG A 1 87 ? 15.664 18.969 -2.305 1 98.75 87 ARG A CA 1
ATOM 647 C C . ARG A 1 87 ? 16.531 20.219 -2.082 1 98.75 87 ARG A C 1
ATOM 649 O O . ARG A 1 87 ? 17.516 20.172 -1.35 1 98.75 87 ARG A O 1
ATOM 656 N N . ALA A 1 88 ? 16.109 21.281 -2.709 1 98.62 88 ALA A N 1
ATOM 657 C CA . ALA A 1 88 ? 16.859 22.531 -2.561 1 98.62 88 ALA A CA 1
ATOM 658 C C . ALA A 1 88 ? 16.859 23 -1.108 1 98.62 88 ALA A C 1
ATOM 660 O O . ALA A 1 88 ? 17.906 23.406 -0.586 1 98.62 88 ALA A O 1
ATOM 661 N N . ALA A 1 89 ? 15.773 22.891 -0.466 1 98.56 89 ALA A N 1
ATOM 662 C CA . ALA A 1 89 ? 15.633 23.359 0.911 1 98.56 89 ALA A CA 1
ATOM 663 C C . ALA A 1 89 ? 16.359 22.438 1.881 1 98.56 89 ALA A C 1
ATOM 665 O O . ALA A 1 89 ? 16.719 22.844 2.984 1 98.56 89 ALA A O 1
ATOM 666 N N . ALA A 1 90 ? 16.562 21.188 1.524 1 98.38 90 ALA A N 1
ATOM 667 C CA . ALA A 1 90 ? 17.141 20.172 2.412 1 98.38 90 ALA A CA 1
ATOM 668 C C . ALA A 1 90 ? 18.656 20.234 2.416 1 98.38 90 ALA A C 1
ATOM 670 O O . ALA A 1 90 ? 19.312 19.672 3.301 1 98.38 90 ALA A O 1
ATOM 671 N N . GLU A 1 91 ? 19.281 20.906 1.5 1 97.69 91 GLU A N 1
ATOM 672 C CA . GLU A 1 91 ? 20.734 20.922 1.362 1 97.69 91 GLU A CA 1
ATOM 673 C C . GLU A 1 91 ? 21.375 21.812 2.41 1 97.69 91 GLU A C 1
ATOM 675 O O . GLU A 1 91 ? 20.844 22.875 2.75 1 97.69 91 GLU A O 1
ATOM 680 N N . PRO A 1 92 ? 22.453 21.406 2.844 1 97.62 92 PRO A N 1
ATOM 681 C CA . PRO A 1 92 ? 23.125 20.125 2.627 1 97.62 92 PRO A CA 1
ATOM 682 C C . PRO A 1 92 ? 22.484 18.984 3.41 1 97.62 92 PRO A C 1
ATOM 684 O O . PRO A 1 92 ? 22.016 19.188 4.535 1 97.62 92 PRO A O 1
ATOM 687 N N . VAL A 1 93 ? 22.5 17.828 2.885 1 98.25 93 VAL A N 1
ATOM 688 C CA . VAL A 1 93 ? 21.922 16.641 3.502 1 98.25 93 VAL A CA 1
ATOM 689 C C . VAL A 1 93 ? 22.984 15.906 4.305 1 98.25 93 VAL A C 1
ATOM 691 O O . VAL A 1 93 ? 23.922 15.344 3.734 1 98.25 93 VAL A O 1
ATOM 694 N N . PRO A 1 94 ? 22.844 15.891 5.566 1 97.31 94 PRO A N 1
ATOM 695 C CA . PRO A 1 94 ? 23.828 15.148 6.352 1 97.31 94 PRO A CA 1
ATOM 696 C C . PRO A 1 94 ? 23.703 13.633 6.172 1 97.31 94 PRO A C 1
ATOM 698 O O . PRO A 1 94 ? 22.641 13.141 5.824 1 97.31 94 PRO A O 1
ATOM 701 N N . PRO A 1 95 ? 24.844 12.93 6.508 1 97.62 95 PRO A N 1
ATOM 702 C CA . PRO A 1 95 ? 24.734 11.469 6.484 1 97.62 95 PRO A CA 1
ATOM 703 C C . PRO A 1 95 ? 23.766 10.93 7.531 1 97.62 95 PRO A C 1
ATOM 705 O O . PRO A 1 95 ? 23.484 11.609 8.523 1 97.62 95 PRO A O 1
ATOM 708 N N . VAL A 1 96 ? 23.281 9.703 7.332 1 98.12 96 VAL A N 1
ATOM 709 C CA . VAL A 1 96 ? 22.203 9.109 8.109 1 98.12 96 VAL A CA 1
ATOM 710 C C . VAL A 1 96 ? 22.547 9.148 9.594 1 98.12 96 VAL A C 1
ATOM 712 O O . VAL A 1 96 ? 21.766 9.625 10.414 1 98.12 96 VAL A O 1
ATOM 715 N N . PRO A 1 97 ? 23.781 8.719 10.062 1 96.62 97 PRO A N 1
ATOM 716 C CA . PRO A 1 97 ? 24.078 8.727 11.5 1 96.62 97 PRO A CA 1
ATOM 717 C C . PRO A 1 97 ? 24 10.133 12.109 1 96.62 97 PRO A C 1
ATOM 719 O O . PRO A 1 97 ? 23.453 10.305 13.195 1 96.62 97 PRO A O 1
ATOM 722 N N . GLU A 1 98 ? 24.484 11.094 11.414 1 96.44 98 GLU A N 1
ATOM 723 C CA . GLU A 1 98 ? 24.438 12.469 11.898 1 96.44 98 GLU A CA 1
ATOM 724 C C . GLU A 1 98 ? 23.016 12.992 11.945 1 96.44 98 GLU A C 1
ATOM 726 O O . GLU A 1 98 ? 22.625 13.656 12.914 1 96.44 98 GLU A O 1
ATOM 731 N N . ALA A 1 99 ? 22.266 12.719 10.891 1 96.06 99 ALA A N 1
ATOM 732 C CA . ALA A 1 99 ? 20.859 13.148 10.844 1 96.06 99 ALA A CA 1
ATOM 733 C C . ALA A 1 99 ? 20.062 12.531 11.984 1 96.06 99 ALA A C 1
ATOM 735 O O . ALA A 1 99 ? 19.266 13.219 12.633 1 96.06 99 ALA A O 1
ATOM 736 N N . LEU A 1 100 ? 20.281 11.242 12.25 1 95.69 100 LEU A N 1
ATOM 737 C CA . LEU A 1 100 ? 19.578 10.547 13.32 1 95.69 100 LEU A CA 1
ATOM 738 C C . LEU A 1 100 ? 19.969 11.109 14.688 1 95.69 100 LEU A C 1
ATOM 740 O O . LEU A 1 100 ? 19.109 11.312 15.547 1 95.69 100 LEU A O 1
ATOM 744 N N . ASP A 1 101 ? 21.203 11.422 14.898 1 93.19 101 ASP A N 1
ATOM 745 C CA . ASP A 1 101 ? 21.688 11.992 16.156 1 93.19 101 ASP A CA 1
ATOM 746 C C . ASP A 1 101 ? 21.016 13.344 16.422 1 93.19 101 ASP A C 1
ATOM 748 O O . ASP A 1 101 ? 20.656 13.641 17.562 1 93.19 101 ASP A O 1
ATOM 752 N N . GLN A 1 102 ? 20.828 14.086 15.445 1 90.5 102 GLN A N 1
ATOM 753 C CA . GLN A 1 102 ? 20.219 15.398 15.57 1 90.5 102 GLN A CA 1
ATOM 754 C C . GLN A 1 102 ? 18.75 15.281 16 1 90.5 102 GLN A C 1
ATOM 756 O O . GLN A 1 102 ? 18.25 16.125 16.75 1 90.5 102 GLN A O 1
ATOM 761 N N . LEU A 1 103 ? 18.125 14.258 15.492 1 90.06 103 LEU A N 1
ATOM 762 C CA . LEU A 1 103 ? 16.719 14.047 15.844 1 90.06 103 LEU A CA 1
ATOM 763 C C . LEU A 1 103 ? 16.594 13.555 17.281 1 90.06 103 LEU A C 1
ATOM 765 O O . LEU A 1 103 ? 15.609 13.867 17.969 1 90.06 103 LEU A O 1
ATOM 769 N N . LEU A 1 104 ? 17.594 12.812 17.766 1 86.81 104 LEU A N 1
ATOM 770 C CA . LEU A 1 104 ? 17.547 12.164 19.062 1 86.81 104 LEU A CA 1
ATOM 771 C C . LEU A 1 104 ? 17.906 13.148 20.188 1 86.81 104 LEU A C 1
ATOM 773 O O . LEU A 1 104 ? 17.547 12.938 21.344 1 86.81 104 LEU A O 1
ATOM 777 N N . THR A 1 105 ? 18.672 14.156 19.844 1 77.81 105 THR A N 1
ATOM 778 C CA . THR A 1 105 ? 19.125 15.102 20.859 1 77.81 105 THR A CA 1
ATOM 779 C C . THR A 1 105 ? 18.188 16.297 20.938 1 77.81 105 THR A C 1
ATOM 781 O O . THR A 1 105 ? 18.016 17.031 19.953 1 77.81 105 THR A O 1
ATOM 784 N N . GLU A 1 106 ? 16.938 16.031 21.266 1 62.41 106 GLU A N 1
ATOM 785 C CA . GLU A 1 106 ? 16.047 17.172 21.406 1 62.41 106 GLU A CA 1
ATOM 786 C C . GLU A 1 106 ? 16.734 18.328 22.141 1 62.41 106 GLU A C 1
ATOM 788 O O . GLU A 1 106 ? 17.219 18.141 23.25 1 62.41 106 GLU A O 1
ATOM 793 N N . PRO A 1 107 ? 16.891 19.516 21.484 1 53.53 107 PRO A N 1
ATOM 794 C CA . PRO A 1 107 ? 17.469 20.578 22.297 1 53.53 107 PRO A CA 1
ATOM 795 C C . PRO A 1 107 ? 16.625 20.906 23.531 1 53.53 107 PRO A C 1
ATOM 797 O O . PRO A 1 107 ? 15.398 20.859 23.469 1 53.53 107 PRO A O 1
ATOM 800 N N . PRO A 1 108 ? 17.266 20.891 24.734 1 47.19 108 PRO A N 1
ATOM 801 C CA . PRO A 1 108 ? 16.594 21.516 25.875 1 47.19 108 PRO A CA 1
ATOM 802 C C . PRO A 1 108 ? 16.016 22.891 25.547 1 47.19 108 PRO A C 1
ATOM 804 O O . PRO A 1 108 ? 16.625 23.656 24.797 1 47.19 108 PRO A O 1
ATOM 807 N N . GLY A 1 109 ? 14.625 23.109 25.594 1 52.16 109 GLY A N 1
ATOM 808 C CA . GLY A 1 109 ? 14.031 24.391 25.281 1 52.16 109 GLY A CA 1
ATOM 809 C C . GLY A 1 109 ? 13.43 24.453 23.891 1 52.16 109 GLY A C 1
ATOM 810 O O . GLY A 1 109 ? 13.477 25.5 23.234 1 52.16 109 GLY A O 1
ATOM 811 N N . GLY A 1 110 ? 13.117 23.406 23.297 1 63.62 110 GLY A N 1
ATOM 812 C CA . GLY A 1 110 ? 12.516 23.391 21.969 1 63.62 110 GLY A CA 1
ATOM 813 C C . GLY A 1 110 ? 11.328 24.344 21.859 1 63.62 110 GLY A C 1
ATOM 814 O O . GLY A 1 110 ? 10.68 24.656 22.844 1 63.62 110 GLY A O 1
ATOM 815 N N . THR A 1 111 ? 11.266 25.219 20.875 1 77.12 111 THR A N 1
ATOM 816 C CA . THR A 1 111 ? 10.32 26.312 20.672 1 77.12 111 THR A CA 1
ATOM 817 C C . THR A 1 111 ? 9.281 25.938 19.625 1 77.12 111 THR A C 1
ATOM 819 O O . THR A 1 111 ? 8.68 26.812 19 1 77.12 111 THR A O 1
ATOM 822 N N . GLY A 1 112 ? 8.961 24.594 19.562 1 91.88 112 GLY A N 1
ATOM 823 C CA . GLY A 1 112 ? 8.023 24.188 18.516 1 91.88 112 GLY A CA 1
ATOM 824 C C . GLY A 1 112 ? 6.574 24.312 18.953 1 91.88 112 GLY A C 1
ATOM 825 O O . GLY A 1 112 ? 6.281 24.797 20.047 1 91.88 112 GLY A O 1
ATOM 826 N N . PRO A 1 113 ? 5.684 23.984 18.094 1 96 113 PRO A N 1
ATOM 827 C CA . PRO A 1 113 ? 4.254 24.125 18.375 1 96 113 PRO A CA 1
ATOM 828 C C . PRO A 1 113 ? 3.814 23.375 19.625 1 96 113 PRO A C 1
ATOM 830 O O . PRO A 1 113 ? 2.984 23.891 20.391 1 96 113 PRO A O 1
ATOM 833 N N . SER A 1 114 ? 4.332 22.156 19.875 1 95.81 114 SER A N 1
ATOM 834 C CA . SER A 1 114 ? 3.938 21.391 21.062 1 95.81 114 SER A CA 1
ATOM 835 C C . SER A 1 114 ? 4.367 22.109 22.344 1 95.81 114 SER A C 1
ATOM 837 O O . SER A 1 114 ? 3.639 22.109 23.328 1 95.81 114 SER A O 1
ATOM 839 N N . ARG A 1 115 ? 5.527 22.734 22.344 1 94.88 115 ARG A N 1
ATOM 840 C CA . ARG A 1 115 ? 5.988 23.516 23.5 1 94.88 115 ARG A CA 1
ATOM 841 C C . ARG A 1 115 ? 5.113 24.75 23.703 1 94.88 115 ARG A C 1
ATOM 843 O O . ARG A 1 115 ? 4.723 25.047 24.828 1 94.88 115 ARG A O 1
ATOM 850 N N . PHE A 1 116 ? 4.84 25.453 22.625 1 96.75 116 PHE A N 1
ATOM 851 C CA . PHE A 1 116 ? 3.951 26.609 22.703 1 96.75 116 PHE A CA 1
ATOM 852 C C . PHE A 1 116 ? 2.607 26.219 23.312 1 96.75 116 PHE A C 1
ATOM 854 O O . PHE A 1 116 ? 2.102 26.891 24.203 1 96.75 116 PHE A O 1
ATOM 861 N N . LEU A 1 117 ? 2.049 25.125 22.828 1 97.25 117 LEU A N 1
ATOM 862 C CA . LEU A 1 117 ? 0.744 24.688 23.312 1 97.25 117 LEU A CA 1
ATOM 863 C C . LEU A 1 117 ? 0.805 24.312 24.781 1 97.25 117 LEU A C 1
ATOM 865 O O . LEU A 1 117 ? -0.135 24.578 25.531 1 97.25 117 LEU A O 1
ATOM 869 N N . LEU A 1 118 ? 1.905 23.672 25.219 1 96.31 118 LEU A N 1
ATOM 870 C CA . LEU A 1 118 ? 2.086 23.297 26.609 1 96.31 118 LEU A CA 1
ATOM 871 C C . LEU A 1 118 ? 2.207 24.531 27.5 1 96.31 118 LEU A C 1
ATOM 873 O O . LEU A 1 118 ? 1.549 24.609 28.531 1 96.31 118 LEU A O 1
ATOM 877 N N . ASP A 1 119 ? 2.93 25.547 27.016 1 95.5 119 ASP A N 1
ATOM 878 C CA . ASP A 1 119 ? 3.293 26.688 27.859 1 95.5 119 ASP A CA 1
ATOM 879 C C . ASP A 1 119 ? 2.238 27.781 27.781 1 95.5 119 ASP A C 1
ATOM 881 O O . ASP A 1 119 ? 1.93 28.438 28.781 1 95.5 119 ASP A O 1
ATOM 885 N N . GLU A 1 120 ? 1.737 27.969 26.547 1 94.19 120 GLU A N 1
ATOM 886 C CA . GLU A 1 120 ? 0.951 29.172 26.312 1 94.19 120 GLU A CA 1
ATOM 887 C C . GLU A 1 120 ? -0.354 28.844 25.594 1 94.19 120 GLU A C 1
ATOM 889 O O . GLU A 1 120 ? -1.185 29.734 25.375 1 94.19 120 GLU A O 1
ATOM 894 N N . GLY A 1 121 ? -0.526 27.719 25.234 1 95.19 121 GLY A N 1
ATOM 895 C CA . GLY A 1 121 ? -1.617 27.375 24.328 1 95.19 121 GLY A CA 1
ATOM 896 C C . GLY A 1 121 ? -2.986 27.609 24.938 1 95.19 121 GLY A C 1
ATOM 897 O O . GLY A 1 121 ? -3.188 27.391 26.141 1 95.19 121 GLY A O 1
ATOM 898 N N . GLU A 1 122 ? -3.871 28.062 24.172 1 95.94 122 GLU A N 1
ATOM 899 C CA . GLU A 1 122 ? -5.293 28.188 24.484 1 95.94 122 GLU A CA 1
ATOM 900 C C . GLU A 1 122 ? -6.121 27.203 23.656 1 95.94 122 GLU A C 1
ATOM 902 O O . GLU A 1 122 ? -5.605 26.562 22.734 1 95.94 122 GLU A O 1
ATOM 907 N N . ALA A 1 123 ? -7.387 27.141 24.016 1 94.88 123 ALA A N 1
ATOM 908 C CA . ALA A 1 123 ? -8.281 26.203 23.328 1 94.88 123 ALA A CA 1
ATOM 909 C C . ALA A 1 123 ? -8.297 26.469 21.828 1 94.88 123 ALA A C 1
ATOM 911 O O . ALA A 1 123 ? -8.344 25.531 21.031 1 94.88 123 ALA A O 1
ATOM 912 N N . ARG A 1 124 ? -8.266 27.703 21.469 1 95.75 124 ARG A N 1
ATOM 913 C CA . ARG A 1 124 ? -8.312 28.031 20.047 1 95.75 124 ARG A CA 1
ATOM 914 C C . ARG A 1 124 ? -7.082 27.5 19.328 1 95.75 124 ARG A C 1
ATOM 916 O O . ARG A 1 124 ? -7.172 27.062 18.172 1 95.75 124 ARG A O 1
ATOM 923 N N . HIS A 1 125 ? -5.914 27.547 19.953 1 97.44 125 HIS A N 1
ATOM 924 C CA . HIS A 1 125 ? -4.688 27.047 19.344 1 97.44 125 HIS A CA 1
ATOM 925 C C . HIS A 1 125 ? -4.75 25.531 19.156 1 97.44 125 HIS A C 1
ATOM 927 O O . HIS A 1 125 ? -4.352 25.016 18.094 1 97.44 125 HIS A O 1
ATOM 933 N N . VAL A 1 126 ? -5.309 24.844 20.172 1 97.56 126 VAL A N 1
ATOM 934 C CA . VAL A 1 126 ? -5.43 23.391 20.094 1 97.56 126 VAL A CA 1
ATOM 935 C C . VAL A 1 126 ? -6.375 23 18.969 1 97.56 126 VAL A C 1
ATOM 937 O O . VAL A 1 126 ? -6.066 22.125 18.172 1 97.56 126 VAL A O 1
ATOM 940 N N . ARG A 1 127 ? -7.461 23.672 18.891 1 97.88 127 ARG A N 1
ATOM 941 C CA . ARG A 1 127 ? -8.43 23.391 17.844 1 97.88 127 ARG A CA 1
ATOM 942 C C . ARG A 1 127 ? -7.812 23.578 16.469 1 97.88 127 ARG A C 1
ATOM 944 O O . ARG A 1 127 ? -7.992 22.734 15.578 1 97.88 127 ARG A O 1
ATOM 951 N N . GLU A 1 128 ? -7.074 24.672 16.297 1 98.31 128 GLU A N 1
ATOM 952 C CA . GLU A 1 128 ? -6.41 24.906 15.016 1 98.31 128 GLU A CA 1
ATOM 953 C C . GLU A 1 128 ? -5.387 23.812 14.719 1 98.31 128 GLU A C 1
ATOM 955 O O . GLU A 1 128 ? -5.309 23.328 13.586 1 98.31 128 GLU A O 1
ATOM 960 N N . TYR A 1 129 ? -4.637 23.438 15.734 1 98.5 129 TYR A N 1
ATOM 961 C CA . TYR A 1 129 ? -3.631 22.406 15.562 1 98.5 129 TYR A CA 1
ATOM 962 C C . TYR A 1 129 ? -4.266 21.109 15.086 1 98.5 129 TYR A C 1
ATOM 964 O O . TYR A 1 129 ? -3.768 20.469 14.156 1 98.5 129 TYR A O 1
ATOM 972 N N . LEU A 1 130 ? -5.375 20.75 15.688 1 98.5 130 LEU A N 1
ATOM 973 C CA . LEU A 1 130 ? -6.062 19.5 15.328 1 98.5 130 LEU A CA 1
ATOM 974 C C . LEU A 1 130 ? -6.629 19.594 13.914 1 98.5 130 LEU A C 1
ATOM 976 O O . LEU A 1 130 ? -6.605 18.609 13.172 1 98.5 130 LEU A O 1
ATOM 980 N N . VAL A 1 131 ? -7.098 20.734 13.523 1 98.56 131 VAL A N 1
ATOM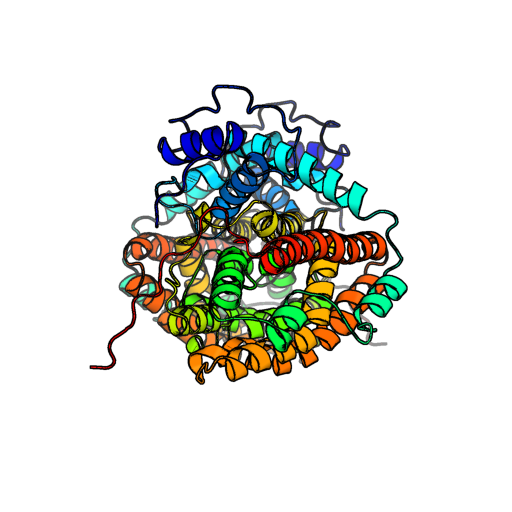 981 C CA . VAL A 1 131 ? -7.609 20.938 12.172 1 98.56 131 VAL A CA 1
ATOM 982 C C . VAL A 1 131 ? -6.477 20.781 11.156 1 98.56 131 VAL A C 1
ATOM 984 O O . VAL A 1 131 ? -6.629 20.078 10.156 1 98.56 131 VAL A O 1
ATOM 987 N N . HIS A 1 132 ? -5.32 21.391 11.445 1 98.69 132 HIS A N 1
ATOM 988 C CA . HIS A 1 132 ? -4.156 21.219 10.578 1 98.69 132 HIS A CA 1
ATOM 989 C C . HIS A 1 132 ? -3.805 19.75 10.406 1 98.69 132 HIS A C 1
ATOM 991 O O . HIS A 1 132 ? -3.592 19.281 9.281 1 98.69 132 HIS A O 1
ATOM 997 N N . ARG A 1 133 ? -3.809 19.031 11.484 1 98.44 133 ARG A N 1
ATOM 998 C CA . ARG A 1 133 ? -3.311 17.656 11.508 1 98.44 133 ARG A CA 1
ATOM 999 C C . ARG A 1 133 ? -4.355 16.688 10.953 1 98.44 133 ARG A C 1
ATOM 1001 O O . ARG A 1 133 ? -4.035 15.547 10.633 1 98.44 133 ARG A O 1
ATOM 1008 N N . SER A 1 134 ? -5.621 17.156 10.766 1 98.38 134 SER A N 1
ATOM 1009 C CA . SER A 1 134 ? -6.715 16.281 10.344 1 98.38 134 SER A CA 1
ATOM 1010 C C . SER A 1 134 ? -6.477 15.742 8.938 1 98.38 134 SER A C 1
ATOM 1012 O O . SER A 1 134 ? -6.922 14.641 8.609 1 98.38 134 SER A O 1
ATOM 1014 N N . VAL A 1 135 ? -5.734 16.453 8.094 1 97.44 135 VAL A N 1
ATOM 1015 C CA . VAL A 1 135 ? -5.543 16.031 6.707 1 97.44 135 VAL A CA 1
ATOM 1016 C C . VAL A 1 135 ? -4.609 14.836 6.648 1 97.44 135 VAL A C 1
ATOM 1018 O O . VAL A 1 135 ? -4.547 14.141 5.633 1 97.44 135 VAL A O 1
ATOM 1021 N N . TYR A 1 136 ? -3.934 14.57 7.762 1 97.94 136 TYR A N 1
ATOM 1022 C CA . TYR A 1 136 ? -3.109 13.367 7.84 1 97.94 136 TYR A CA 1
ATOM 1023 C C . TYR A 1 136 ? -3.678 12.383 8.852 1 97.94 136 TYR A C 1
ATOM 1025 O O . TYR A 1 136 ? -3.947 11.227 8.523 1 97.94 136 TYR A O 1
ATOM 1033 N N . HIS A 1 137 ? -3.906 12.836 10.078 1 98.31 137 HIS A N 1
ATOM 1034 C CA . HIS A 1 137 ? -4.137 11.922 11.195 1 98.31 137 HIS A CA 1
ATOM 1035 C C . HIS A 1 137 ? -5.473 11.195 11.047 1 98.31 137 HIS A C 1
ATOM 1037 O O . HIS A 1 137 ? -5.699 10.164 11.68 1 98.31 137 HIS A O 1
ATOM 1043 N N . LEU A 1 138 ? -6.355 11.695 10.156 1 98.06 138 LEU A N 1
ATOM 1044 C CA . LEU A 1 138 ? -7.594 10.961 9.914 1 98.06 138 LEU A CA 1
ATOM 1045 C C . LEU A 1 138 ? -7.363 9.828 8.906 1 98.06 138 LEU A C 1
ATOM 1047 O O . LEU A 1 138 ? -8.25 9 8.695 1 98.06 138 LEU A O 1
ATOM 1051 N N . LYS A 1 139 ? -6.25 9.75 8.289 1 97.31 139 LYS A N 1
ATOM 1052 C CA . LYS A 1 139 ? -5.801 8.609 7.504 1 97.31 139 LYS A CA 1
ATOM 1053 C C . LYS A 1 139 ? -4.398 8.172 7.922 1 97.31 139 LYS A C 1
ATOM 1055 O O . LYS A 1 139 ? -3.605 7.727 7.086 1 97.31 139 LYS A O 1
ATOM 1060 N N . GLU A 1 140 ? -4.129 8.344 9.148 1 96.62 140 GLU A N 1
ATOM 1061 C CA . GLU A 1 140 ? -2.797 8.086 9.688 1 96.62 140 GLU A CA 1
ATOM 1062 C C . GLU A 1 140 ? -2.287 6.711 9.266 1 96.62 140 GLU A C 1
ATOM 1064 O O . GLU A 1 140 ? -3.018 5.723 9.344 1 96.62 140 GLU A O 1
ATOM 1069 N N . ALA A 1 141 ? -1.073 6.719 8.734 1 96.88 141 ALA A N 1
ATOM 1070 C CA . ALA A 1 141 ? -0.23 5.594 8.352 1 96.88 141 ALA A CA 1
ATOM 1071 C C . ALA A 1 141 ? -0.536 5.141 6.926 1 96.88 141 ALA A C 1
ATOM 1073 O O . ALA A 1 141 ? 0.244 4.398 6.324 1 96.88 141 ALA A O 1
ATOM 1074 N N . ASP A 1 142 ? -1.67 5.578 6.328 1 98 142 ASP A N 1
ATOM 1075 C CA . ASP A 1 142 ? -2.012 5.156 4.973 1 98 142 ASP A CA 1
ATOM 1076 C C . ASP A 1 142 ? -0.893 5.508 3.994 1 98 142 ASP A C 1
ATOM 1078 O O . ASP A 1 142 ? -0.461 4.66 3.209 1 98 142 ASP A O 1
ATOM 1082 N N . PRO A 1 143 ? -0.334 6.738 4.059 1 97.94 143 PRO A N 1
ATOM 1083 C CA . PRO A 1 143 ? 0.724 7.074 3.102 1 97.94 143 PRO A CA 1
ATOM 1084 C C . PRO A 1 143 ? 1.957 6.188 3.252 1 97.94 143 PRO A C 1
ATOM 1086 O O . PRO A 1 143 ? 2.66 5.93 2.271 1 97.94 143 PRO A O 1
ATOM 1089 N N . GLN A 1 144 ? 2.213 5.699 4.48 1 98.25 144 GLN A N 1
ATOM 1090 C CA . GLN A 1 144 ? 3.41 4.91 4.75 1 98.25 144 GLN A CA 1
ATOM 1091 C C . GLN A 1 144 ? 3.23 3.463 4.301 1 98.25 144 GLN A C 1
ATOM 1093 O O . GLN A 1 144 ? 4.211 2.764 4.035 1 98.25 144 GLN A O 1
ATOM 1098 N N . VAL A 1 145 ? 1.989 3.02 4.176 1 98.25 145 VAL A N 1
ATOM 1099 C CA . VAL A 1 145 ? 1.724 1.638 3.789 1 98.25 145 VAL A CA 1
ATOM 1100 C C . VAL A 1 145 ? 2.23 1.392 2.369 1 98.25 145 VAL A C 1
ATOM 1102 O O . VAL A 1 145 ? 2.693 0.293 2.051 1 98.25 145 VAL A O 1
ATOM 1105 N N . TRP A 1 146 ? 2.246 2.439 1.543 1 97.62 146 TRP A N 1
ATOM 1106 C CA . TRP A 1 146 ? 2.65 2.316 0.146 1 97.62 146 TRP A CA 1
ATOM 1107 C C . TRP A 1 146 ? 4.098 1.848 0.038 1 97.62 146 TRP A C 1
ATOM 1109 O O . TRP A 1 146 ? 4.516 1.342 -1.007 1 97.62 146 TRP A O 1
ATOM 1119 N N . MET A 1 147 ? 4.906 1.978 1.059 1 96.62 147 MET A N 1
ATOM 1120 C CA . MET A 1 147 ? 6.32 1.624 0.959 1 96.62 147 MET A CA 1
ATOM 1121 C C . MET A 1 147 ? 6.527 0.135 1.214 1 96.62 147 MET A C 1
ATOM 1123 O O . MET A 1 147 ? 7.59 -0.408 0.91 1 96.62 147 MET A O 1
ATOM 1127 N N . V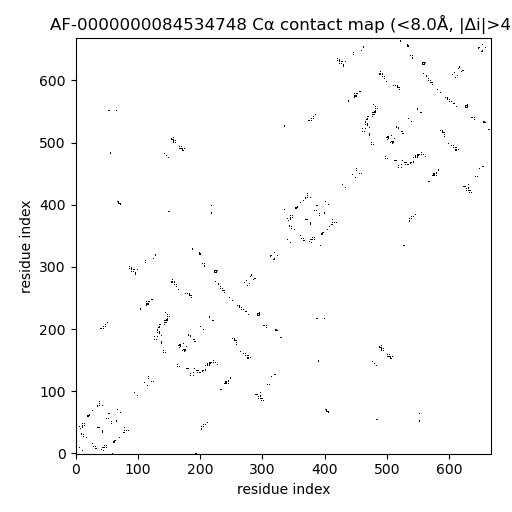AL A 1 148 ? 5.523 -0.558 1.767 1 98.06 148 VAL A N 1
ATOM 1128 C CA . VAL A 1 148 ? 5.711 -1.908 2.287 1 98.06 148 VAL A CA 1
ATOM 1129 C C . VAL A 1 148 ? 6.125 -2.846 1.153 1 98.06 148 VAL A C 1
ATOM 1131 O O . VAL A 1 148 ? 7.137 -3.543 1.256 1 98.06 148 VAL A O 1
ATOM 1134 N N . PRO A 1 149 ? 5.41 -2.795 -0.013 1 97.44 149 PRO A N 1
ATOM 1135 C CA . PRO A 1 149 ? 5.812 -3.719 -1.075 1 97.44 149 PRO A CA 1
ATOM 1136 C C . PRO A 1 149 ? 7.145 -3.338 -1.716 1 97.44 149 PRO A C 1
ATOM 1138 O O . PRO A 1 149 ? 7.707 -4.113 -2.492 1 97.44 149 PRO A O 1
ATOM 1141 N N . ARG A 1 150 ? 7.641 -2.186 -1.353 1 96.31 150 ARG A N 1
ATOM 1142 C CA . ARG A 1 150 ? 8.828 -1.656 -2.012 1 96.31 150 ARG A CA 1
ATOM 1143 C C . ARG A 1 150 ? 10.078 -1.915 -1.175 1 96.31 150 ARG A C 1
ATOM 1145 O O . ARG A 1 150 ? 11.195 -1.631 -1.612 1 96.31 150 ARG A O 1
ATOM 1152 N N . ILE A 1 151 ? 9.789 -2.359 0.037 1 95.38 151 ILE A N 1
ATOM 1153 C CA . ILE A 1 151 ? 10.836 -2.756 0.973 1 95.38 151 ILE A CA 1
ATOM 1154 C C . ILE A 1 151 ? 10.797 -4.27 1.181 1 95.38 151 ILE A C 1
ATOM 1156 O O . ILE A 1 151 ? 9.727 -4.871 1.201 1 95.38 151 ILE A O 1
ATOM 1160 N N . HIS A 1 152 ? 11.953 -4.934 1.305 1 90.25 152 HIS A N 1
ATOM 1161 C CA . HIS A 1 152 ? 11.945 -6.387 1.421 1 90.25 152 HIS A CA 1
ATOM 1162 C C . HIS A 1 152 ? 12.898 -6.859 2.512 1 90.25 152 HIS A C 1
ATOM 1164 O O . HIS A 1 152 ? 13.672 -6.062 3.057 1 90.25 152 HIS A O 1
ATOM 1170 N N . GLY A 1 153 ? 12.766 -8.156 2.842 1 92.25 153 GLY A N 1
ATOM 1171 C CA . GLY A 1 153 ? 13.602 -8.742 3.875 1 92.25 153 GLY A CA 1
ATOM 1172 C C . GLY A 1 153 ? 13.117 -8.43 5.281 1 92.25 153 GLY A C 1
ATOM 1173 O O . GLY A 1 153 ? 11.945 -8.125 5.484 1 92.25 153 GLY A O 1
ATOM 1174 N N . PRO A 1 154 ? 14.016 -8.492 6.246 1 96.5 154 PRO A N 1
ATOM 1175 C CA . PRO A 1 154 ? 13.633 -8.297 7.645 1 96.5 154 PRO A CA 1
ATOM 1176 C C . PRO A 1 154 ? 13.055 -6.902 7.902 1 96.5 154 PRO A C 1
ATOM 1178 O O . PRO A 1 154 ? 12.164 -6.746 8.734 1 96.5 154 PRO A O 1
ATOM 1181 N N . ALA A 1 155 ? 13.578 -5.906 7.195 1 97.75 155 ALA A N 1
ATOM 1182 C CA . ALA A 1 155 ? 13.102 -4.539 7.367 1 97.75 155 ALA A CA 1
ATOM 1183 C C . ALA A 1 155 ? 11.609 -4.438 7.07 1 97.75 155 ALA A C 1
ATOM 1185 O O . ALA A 1 155 ? 10.891 -3.668 7.715 1 97.75 155 ALA A O 1
ATOM 1186 N N . GLN A 1 156 ? 11.148 -5.23 6.133 1 97.81 156 GLN A N 1
ATOM 1187 C CA . GLN A 1 156 ? 9.742 -5.227 5.754 1 97.81 156 GLN A CA 1
ATOM 1188 C C . GLN A 1 156 ? 8.859 -5.711 6.902 1 97.81 156 GLN A C 1
ATOM 1190 O O . GLN A 1 156 ? 7.824 -5.113 7.195 1 97.81 156 GLN A O 1
ATOM 1195 N N . ALA A 1 157 ? 9.266 -6.734 7.578 1 97.94 157 ALA A N 1
ATOM 1196 C CA . ALA A 1 157 ? 8.516 -7.293 8.703 1 97.94 157 ALA A CA 1
ATOM 1197 C C . ALA A 1 157 ? 8.43 -6.297 9.852 1 97.94 157 ALA A C 1
ATOM 1199 O O . ALA A 1 157 ? 7.379 -6.148 10.477 1 97.94 157 ALA A O 1
ATOM 1200 N N . VAL A 1 158 ? 9.523 -5.633 10.102 1 98.06 158 VAL A N 1
ATOM 1201 C CA . VAL A 1 158 ? 9.562 -4.656 11.188 1 98.06 158 VAL A CA 1
ATOM 1202 C C . VAL A 1 158 ? 8.688 -3.455 10.836 1 98.06 158 VAL A C 1
ATOM 1204 O O . VAL A 1 158 ? 7.934 -2.959 11.68 1 98.06 158 VAL A O 1
ATOM 1207 N N . LEU A 1 159 ? 8.789 -3 9.57 1 98.31 159 LEU A N 1
ATOM 1208 C CA . LEU A 1 159 ? 7.938 -1.912 9.102 1 98.31 159 LEU A CA 1
ATOM 1209 C C . LEU A 1 159 ? 6.465 -2.262 9.273 1 98.31 159 LEU A C 1
ATOM 1211 O O . LEU A 1 159 ? 5.68 -1.444 9.766 1 98.31 159 LEU A O 1
ATOM 1215 N N . MET A 1 160 ? 6.113 -3.482 8.953 1 98.25 160 MET A N 1
ATOM 1216 C CA . MET A 1 160 ? 4.734 -3.947 9.086 1 98.25 160 MET A CA 1
ATOM 1217 C C . MET A 1 160 ? 4.301 -3.961 10.547 1 98.25 160 MET A C 1
ATOM 1219 O O . MET A 1 160 ? 3.143 -3.67 10.859 1 98.25 160 MET A O 1
ATOM 1223 N N . THR A 1 161 ? 5.207 -4.277 11.43 1 98.12 161 THR A N 1
ATOM 1224 C CA . THR A 1 161 ? 4.902 -4.285 12.859 1 98.12 161 THR A CA 1
ATOM 1225 C C . THR A 1 161 ? 4.496 -2.895 13.336 1 98.12 161 THR A C 1
ATOM 1227 O O . THR A 1 161 ? 3.5 -2.744 14.047 1 98.12 161 THR A O 1
ATOM 1230 N N . ILE A 1 162 ? 5.227 -1.902 12.898 1 98.12 162 ILE A N 1
ATOM 1231 C CA . ILE A 1 162 ? 4.941 -0.525 13.281 1 98.12 162 ILE A CA 1
ATOM 1232 C C . ILE A 1 162 ? 3.588 -0.102 12.711 1 98.12 162 ILE A C 1
ATOM 1234 O O . ILE A 1 162 ? 2.754 0.459 13.43 1 98.12 162 ILE A O 1
ATOM 1238 N N . LEU A 1 163 ? 3.34 -0.4 11.461 1 98.31 163 LEU A N 1
ATOM 1239 C CA . LEU A 1 163 ? 2.104 0.001 10.797 1 98.31 163 LEU A CA 1
ATOM 1240 C C . LEU A 1 163 ? 0.904 -0.726 11.398 1 98.31 163 LEU A C 1
ATOM 1242 O O . LEU A 1 163 ? -0.177 -0.148 11.523 1 98.31 163 LEU A O 1
ATOM 1246 N N . TYR A 1 164 ? 1.114 -1.991 11.773 1 98.31 164 TYR A N 1
ATOM 1247 C CA . TYR A 1 164 ? 0.068 -2.76 12.438 1 98.31 164 TYR A CA 1
ATOM 1248 C C . TYR A 1 164 ? -0.408 -2.051 13.703 1 98.31 164 TYR A C 1
ATOM 1250 O O . TYR A 1 164 ? -1.612 -1.961 13.953 1 98.31 164 TYR A O 1
ATOM 1258 N N . ASP A 1 165 ? 0.489 -1.502 14.445 1 97.94 165 ASP A N 1
ATOM 1259 C CA . ASP A 1 165 ? 0.167 -0.767 15.664 1 97.94 165 ASP A CA 1
ATOM 1260 C C . ASP A 1 165 ? -0.652 0.484 15.352 1 97.94 165 ASP A C 1
ATOM 1262 O O . ASP A 1 165 ? -1.579 0.826 16.078 1 97.94 165 ASP A O 1
ATOM 1266 N N . GLU A 1 166 ? -0.328 1.138 14.273 1 98.06 166 GLU A N 1
ATOM 1267 C CA . GLU A 1 166 ? -1.026 2.363 13.898 1 98.06 166 GLU A CA 1
ATOM 1268 C C . GLU A 1 166 ? -2.496 2.092 13.602 1 98.06 166 GLU A C 1
ATOM 1270 O O . GLU A 1 166 ? -3.348 2.963 13.789 1 98.06 166 GLU A O 1
ATOM 1275 N N . TYR A 1 167 ? -2.746 0.871 13.156 1 98 167 TYR A N 1
ATOM 1276 C CA . TYR A 1 167 ? -4.117 0.529 12.797 1 98 167 TYR A CA 1
ATOM 1277 C C . TYR A 1 167 ? -4.84 -0.143 13.953 1 98 167 TYR A C 1
ATOM 1279 O O . TYR A 1 167 ? -5.902 -0.74 13.773 1 98 167 TYR A O 1
ATOM 1287 N N . GLY A 1 168 ? -4.215 -0.161 15.172 1 97.06 168 GLY A N 1
ATOM 1288 C CA . GLY A 1 168 ? -4.926 -0.563 16.375 1 97.06 168 GLY A CA 1
ATOM 1289 C C . GLY A 1 168 ? -4.504 -1.926 16.891 1 97.06 168 GLY A C 1
ATOM 1290 O O . GLY A 1 168 ? -5.086 -2.439 17.859 1 97.06 168 GLY A O 1
ATOM 1291 N N . ALA A 1 169 ? -3.559 -2.576 16.203 1 96.56 169 ALA A N 1
ATOM 1292 C CA . ALA A 1 169 ? -3.018 -3.861 16.641 1 96.56 169 ALA A CA 1
ATOM 1293 C C . ALA A 1 169 ? -4.133 -4.883 16.844 1 96.56 169 ALA A C 1
ATOM 1295 O O . ALA A 1 169 ? -4.199 -5.535 17.891 1 96.56 169 ALA A O 1
ATOM 1296 N N . GLY A 1 170 ? -5.047 -4.93 15.93 1 93.62 170 GLY A N 1
ATOM 1297 C CA . GLY A 1 170 ? -6.102 -5.93 15.945 1 93.62 170 GLY A CA 1
ATOM 1298 C C . GLY A 1 170 ? -7.371 -5.445 16.625 1 93.62 170 GLY A C 1
ATOM 1299 O O . GLY A 1 170 ? -8.383 -6.152 16.641 1 93.62 170 GLY A O 1
ATOM 1300 N N . ARG A 1 171 ? -7.32 -4.27 17.156 1 96.38 171 ARG A N 1
ATOM 1301 C CA . ARG A 1 171 ? -8.469 -3.643 17.812 1 96.38 171 ARG A CA 1
ATOM 1302 C C . ARG A 1 171 ? -8.906 -2.391 17.047 1 96.38 171 ARG A C 1
ATOM 1304 O O . ARG A 1 171 ? -8.383 -1.301 17.297 1 96.38 171 ARG A O 1
ATOM 1311 N N . PRO A 1 172 ? -9.969 -2.508 16.25 1 96.25 172 PRO A N 1
ATOM 1312 C CA . PRO A 1 172 ? -10.375 -1.386 15.398 1 96.25 172 PRO A CA 1
ATOM 1313 C C . PRO A 1 172 ? -10.625 -0.105 16.188 1 96.25 172 PRO A C 1
ATOM 1315 O O . PRO A 1 172 ? -10.336 0.992 15.703 1 96.25 172 PRO A O 1
ATOM 1318 N N . GLU A 1 173 ? -11.102 -0.224 17.422 1 96 173 GLU A N 1
ATOM 1319 C CA . GLU A 1 173 ? -11.43 0.948 18.219 1 96 173 GLU A CA 1
ATOM 1320 C C . GLU A 1 173 ? -10.172 1.656 18.703 1 96 173 GLU A C 1
ATOM 1322 O O . GLU A 1 173 ? -10.234 2.779 19.203 1 96 173 GLU A O 1
ATOM 1327 N N . ARG A 1 174 ? -9 1.013 18.469 1 97.19 174 ARG A N 1
ATOM 1328 C CA . ARG A 1 174 ? -7.734 1.581 18.906 1 97.19 174 ARG A CA 1
ATOM 1329 C C . ARG A 1 174 ? -6.918 2.094 17.734 1 97.19 174 ARG A C 1
ATOM 1331 O O . ARG A 1 174 ? -5.766 2.502 17.891 1 97.19 174 ARG A O 1
ATOM 1338 N N . ALA A 1 175 ? -7.531 1.99 16.547 1 97.75 175 ALA A N 1
ATOM 1339 C CA . ALA A 1 175 ? -6.832 2.57 15.398 1 97.75 175 ALA A CA 1
ATOM 1340 C C . ALA A 1 175 ? -6.551 4.055 15.625 1 97.75 175 ALA A C 1
ATOM 1342 O O . ALA A 1 175 ? -7.426 4.793 16.078 1 97.75 175 ALA A O 1
ATOM 1343 N N . HIS A 1 176 ? -5.367 4.469 15.336 1 98.19 176 HIS A N 1
ATOM 1344 C CA . HIS A 1 176 ? -4.922 5.824 15.641 1 98.19 176 HIS A CA 1
ATOM 1345 C C . HIS A 1 176 ? -5.797 6.859 14.945 1 98.19 176 HIS A C 1
ATOM 1347 O O . HIS A 1 176 ? -6.125 7.895 15.531 1 98.19 176 HIS A O 1
ATOM 1353 N N . ALA A 1 177 ? -6.188 6.613 13.703 1 98 177 ALA A N 1
ATOM 1354 C CA . ALA A 1 177 ? -7.066 7.543 13 1 98 177 ALA A CA 1
ATOM 1355 C C . ALA A 1 177 ? -8.391 7.719 13.734 1 98 177 ALA A C 1
ATOM 1357 O O . ALA A 1 177 ? -8.93 8.828 13.805 1 98 177 ALA A O 1
ATOM 1358 N N . GLY A 1 178 ? -8.898 6.621 14.312 1 97.75 178 GLY A N 1
ATOM 1359 C CA . GLY A 1 178 ? -10.117 6.691 15.109 1 97.75 178 GLY A CA 1
ATOM 1360 C C . GLY A 1 178 ? -9.93 7.438 16.422 1 97.75 178 GLY A C 1
ATOM 1361 O O . GLY A 1 178 ? -10.797 8.219 16.812 1 97.75 178 GLY A O 1
ATOM 1362 N N . LEU A 1 179 ? -8.844 7.199 17.062 1 98.25 179 LEU A N 1
ATOM 1363 C CA . LEU A 1 179 ? -8.531 7.926 18.297 1 98.25 179 LEU A CA 1
ATOM 1364 C C . LEU A 1 179 ? -8.438 9.422 18.031 1 98.25 179 LEU A C 1
ATOM 1366 O O . LEU A 1 179 ? -8.906 10.234 18.828 1 98.25 179 LEU A O 1
ATOM 1370 N N . PHE A 1 180 ? -7.84 9.805 16.938 1 98.62 180 PHE A N 1
ATOM 1371 C CA . PHE A 1 180 ? -7.734 11.219 16.578 1 98.62 180 PHE A CA 1
ATOM 1372 C C . PHE A 1 180 ? -9.109 11.82 16.344 1 98.62 180 PHE A C 1
ATOM 1374 O O . PHE A 1 180 ? -9.391 12.938 16.781 1 98.62 180 PHE A O 1
ATOM 1381 N N . ALA A 1 181 ? -9.953 11.094 15.625 1 98.44 181 ALA A N 1
ATOM 1382 C CA . ALA A 1 181 ? -11.312 11.555 15.375 1 98.44 181 ALA A CA 1
ATOM 1383 C C . ALA A 1 181 ? -12.055 11.828 16.672 1 98.44 181 ALA A C 1
ATOM 1385 O O . ALA A 1 181 ? -12.719 12.859 16.812 1 98.44 181 ALA A O 1
ATOM 1386 N N . ARG A 1 182 ? -11.906 10.93 17.625 1 98.12 182 ARG A N 1
ATOM 1387 C CA . ARG A 1 182 ? -12.539 11.102 18.922 1 98.12 182 ARG A CA 1
ATOM 1388 C C . ARG A 1 182 ? -12 12.336 19.641 1 98.12 182 ARG A C 1
ATOM 1390 O O . ARG A 1 182 ? -12.75 13.07 20.281 1 98.12 182 ARG A O 1
ATOM 1397 N N . MET A 1 183 ? -10.711 12.547 19.5 1 98.44 183 MET A N 1
ATOM 1398 C CA . MET A 1 183 ? -10.078 13.727 20.078 1 98.44 183 MET A CA 1
ATOM 1399 C C . MET A 1 183 ? -10.625 15 19.438 1 98.44 183 MET A C 1
ATOM 1401 O O . MET A 1 183 ? -10.922 15.969 20.141 1 98.44 183 MET A O 1
ATOM 1405 N N . MET A 1 184 ? -10.773 15 18.156 1 98.12 184 MET A N 1
ATOM 1406 C CA . MET A 1 184 ? -11.359 16.141 17.484 1 98.12 184 MET A CA 1
ATOM 1407 C C . MET A 1 184 ? -12.758 16.438 18.016 1 98.12 184 MET A C 1
ATOM 1409 O O . MET A 1 184 ? -13.086 17.594 18.312 1 98.12 184 MET A O 1
ATOM 1413 N N . GLU A 1 185 ? -13.531 15.391 18.219 1 97.81 185 GLU A N 1
ATOM 1414 C CA . GLU A 1 185 ? -14.883 15.547 18.734 1 97.81 185 GLU A CA 1
ATOM 1415 C C . GLU A 1 185 ? -14.867 16.141 20.156 1 97.81 185 GLU A C 1
ATOM 1417 O O . GLU A 1 185 ? -15.688 16.984 20.484 1 97.81 185 GLU A O 1
ATOM 1422 N N . ALA A 1 186 ? -13.961 15.703 20.906 1 96.75 186 ALA A N 1
ATOM 1423 C CA . ALA A 1 186 ? -13.828 16.188 22.281 1 96.75 186 ALA A CA 1
ATOM 1424 C C . ALA A 1 186 ? -13.547 17.688 22.312 1 96.75 186 ALA A C 1
ATOM 1426 O O . ALA A 1 186 ? -13.852 18.359 23.297 1 96.75 186 ALA A O 1
ATOM 1427 N N . PHE A 1 187 ? -13.031 18.234 21.266 1 96.38 187 PHE A N 1
ATOM 1428 C CA . PHE A 1 187 ? -12.734 19.656 21.188 1 96.38 187 PHE A CA 1
ATOM 1429 C C . PHE A 1 187 ? -13.75 20.375 20.312 1 96.38 187 PHE A C 1
ATOM 1431 O O . PHE A 1 187 ? -13.484 21.469 19.812 1 96.38 187 PHE A O 1
ATOM 1438 N N . GLY A 1 188 ? -14.859 19.656 20.016 1 95.88 188 GLY A N 1
ATOM 1439 C CA . GLY A 1 188 ? -15.969 20.281 19.312 1 95.88 188 GLY A CA 1
ATOM 1440 C C . GLY A 1 188 ? -15.734 20.406 17.812 1 95.88 188 GLY A C 1
ATOM 1441 O O . GLY A 1 188 ? -16.328 21.25 17.156 1 95.88 188 GLY A O 1
ATOM 1442 N N . LEU A 1 189 ? -14.836 19.641 17.297 1 97.5 189 LEU A N 1
ATOM 1443 C CA . LEU A 1 189 ? -14.523 19.688 15.867 1 97.5 189 LEU A CA 1
ATOM 1444 C C . LEU A 1 189 ? -15.242 18.562 15.125 1 97.5 189 LEU A C 1
ATOM 1446 O O . LEU A 1 189 ? -15.648 17.562 15.742 1 97.5 189 LEU A O 1
ATOM 1450 N N . ASP A 1 190 ? -15.484 18.719 13.812 1 97.25 190 ASP A N 1
ATOM 1451 C CA . ASP A 1 190 ? -16.062 17.703 12.938 1 97.25 190 ASP A CA 1
ATOM 1452 C C . ASP A 1 190 ? -14.992 16.719 12.461 1 97.25 190 ASP A C 1
ATOM 1454 O O . ASP A 1 190 ? -14.055 17.094 11.758 1 97.25 190 ASP A O 1
ATOM 1458 N N . PRO A 1 191 ? -15.07 15.477 12.828 1 97.5 191 PRO A N 1
ATOM 1459 C CA . PRO A 1 191 ? -14.008 14.516 12.492 1 97.5 191 PRO A CA 1
ATOM 1460 C C . PRO A 1 191 ? -14.195 13.891 11.117 1 97.5 191 PRO A C 1
ATOM 1462 O O . PRO A 1 191 ? -13.453 12.984 10.734 1 97.5 191 PRO A O 1
ATOM 1465 N N . SER A 1 192 ? -15.148 14.344 10.305 1 96.06 192 SER A N 1
ATOM 1466 C CA . SER A 1 192 ? -15.359 13.766 8.984 1 96.06 192 SER A CA 1
ATOM 1467 C C . SER A 1 192 ? -14.141 13.969 8.094 1 96.06 192 SER A C 1
ATOM 1469 O O . SER A 1 192 ? -13.547 15.047 8.086 1 96.06 192 SER A O 1
ATOM 1471 N N . TYR A 1 193 ? -13.82 12.945 7.367 1 95.25 193 TYR A N 1
ATOM 1472 C CA . TYR A 1 193 ? -12.625 12.969 6.52 1 95.25 193 TYR A CA 1
ATOM 1473 C C . TYR A 1 193 ? -12.727 14.07 5.473 1 95.25 193 TYR A C 1
ATOM 1475 O O . TYR A 1 193 ? -13.734 14.172 4.762 1 95.25 193 TYR A O 1
ATOM 1483 N N . GLY A 1 194 ? -11.789 14.906 5.402 1 94.44 194 GLY A N 1
ATOM 1484 C CA . GLY A 1 194 ? -11.703 15.945 4.387 1 94.44 194 GLY A CA 1
ATOM 1485 C C . GLY A 1 194 ? -12.516 17.172 4.727 1 94.44 194 GLY A C 1
ATOM 1486 O O . GLY A 1 194 ? -12.516 18.156 3.977 1 94.44 194 GLY A O 1
ATOM 1487 N N . HIS A 1 195 ? -13.148 17.203 5.82 1 95.56 195 HIS A N 1
ATOM 1488 C CA . HIS A 1 195 ? -14.055 18.281 6.176 1 95.56 195 HIS A CA 1
ATOM 1489 C C . HIS A 1 195 ? -13.336 19.625 6.203 1 95.56 195 HIS A C 1
ATOM 1491 O O . HIS A 1 195 ? -13.891 20.656 5.785 1 95.56 195 HIS A O 1
ATOM 1497 N N . TYR A 1 196 ? -12.094 19.641 6.652 1 96.62 196 TYR A N 1
ATOM 1498 C CA . TYR A 1 196 ? -11.406 20.906 6.895 1 96.62 196 TYR A CA 1
ATOM 1499 C C . TYR A 1 196 ? -10.414 21.203 5.781 1 96.62 196 TYR A C 1
ATOM 1501 O O . TYR A 1 196 ? -9.523 22.047 5.941 1 96.62 196 TYR A O 1
ATOM 1509 N N . LEU A 1 197 ? -10.508 20.516 4.672 1 96.44 197 LEU A N 1
ATOM 1510 C CA . LEU A 1 197 ? -9.562 20.703 3.572 1 96.44 197 LEU A CA 1
ATOM 1511 C C . LEU A 1 197 ? -9.516 22.172 3.146 1 96.44 197 LEU A C 1
ATOM 1513 O O . LEU A 1 197 ? -8.445 22.703 2.848 1 96.44 197 LEU A O 1
ATOM 1517 N N . ASP A 1 198 ? -10.609 22.844 3.164 1 95.81 198 ASP A N 1
ATOM 1518 C CA . ASP A 1 198 ? -10.656 24.234 2.73 1 95.81 198 ASP A CA 1
ATOM 1519 C C . ASP A 1 198 ? -10.016 25.156 3.766 1 95.81 198 ASP A C 1
ATOM 1521 O O . ASP A 1 198 ? -9.586 26.266 3.439 1 95.81 198 ASP A O 1
ATOM 1525 N N . ALA A 1 199 ? -9.953 24.719 4.98 1 97 199 ALA A N 1
ATOM 1526 C CA . ALA A 1 199 ? -9.461 25.562 6.074 1 97 199 ALA A CA 1
ATOM 1527 C C . ALA A 1 199 ? -7.945 25.469 6.207 1 97 199 ALA A C 1
ATOM 1529 O O . ALA A 1 199 ? -7.297 26.391 6.688 1 97 199 ALA A O 1
ATOM 1530 N N . VAL A 1 200 ? -7.371 24.359 5.844 1 98 200 VAL A N 1
ATOM 1531 C CA . VAL A 1 200 ? -5.949 24.141 6.086 1 98 200 VAL A CA 1
ATOM 1532 C C . VAL A 1 200 ? -5.129 24.781 4.965 1 98 200 VAL A C 1
ATOM 1534 O O . VAL A 1 200 ? -5.496 24.688 3.793 1 98 200 VAL A O 1
ATOM 1537 N N . PRO A 1 201 ? -4.07 25.484 5.277 1 98.44 201 PRO A N 1
ATOM 1538 C CA . PRO A 1 201 ? -3.215 26.109 4.262 1 98.44 201 PRO A CA 1
ATOM 1539 C C . PRO A 1 201 ? -2.262 25.109 3.604 1 98.44 201 PRO A C 1
ATOM 1541 O O . PRO A 1 201 ? -2.182 23.953 4.023 1 98.44 201 PRO A O 1
ATOM 1544 N N . ALA A 1 202 ? -1.521 25.594 2.633 1 98.56 202 ALA A N 1
ATOM 1545 C CA . ALA A 1 202 ? -0.6 24.812 1.815 1 98.56 202 ALA A CA 1
ATOM 1546 C C . ALA A 1 202 ? 0.466 24.141 2.678 1 98.56 202 ALA A C 1
ATOM 1548 O O . ALA A 1 202 ? 0.908 23.031 2.377 1 98.56 202 ALA A O 1
ATOM 1549 N N . VAL A 1 203 ? 0.866 24.781 3.717 1 98.5 203 VAL A N 1
ATOM 1550 C CA . VAL A 1 203 ? 1.959 24.266 4.539 1 98.5 203 VAL A CA 1
ATOM 1551 C C . VAL A 1 203 ? 1.545 22.953 5.191 1 98.5 203 VAL A C 1
ATOM 1553 O O . VAL A 1 203 ? 2.369 22.047 5.363 1 98.5 203 VAL A O 1
ATOM 1556 N N . SER A 1 204 ? 0.249 22.766 5.547 1 98.5 204 SER A N 1
ATOM 1557 C CA . SER A 1 204 ? -0.277 21.516 6.078 1 98.5 204 SER A CA 1
ATOM 1558 C C . SER A 1 204 ? -0.384 20.453 4.988 1 98.5 204 SER A C 1
ATOM 1560 O O . SER A 1 204 ? -0.054 19.297 5.211 1 98.5 204 SER A O 1
ATOM 1562 N N . LEU A 1 205 ? -0.822 20.875 3.816 1 98.75 205 LEU A N 1
ATOM 1563 C CA . LEU A 1 205 ? -0.965 19.953 2.701 1 98.75 205 LEU A CA 1
ATOM 1564 C C . LEU A 1 205 ? 0.394 19.422 2.256 1 98.75 205 LEU A C 1
ATOM 1566 O O . LEU A 1 205 ? 0.522 18.25 1.892 1 98.75 205 LEU A O 1
ATOM 1570 N N . ALA A 1 206 ? 1.411 20.297 2.326 1 98.88 206 ALA A N 1
ATOM 1571 C CA . ALA A 1 206 ? 2.758 19.906 1.919 1 98.88 206 ALA A CA 1
ATOM 1572 C C . ALA A 1 206 ? 3.271 18.734 2.764 1 98.88 206 ALA A C 1
ATOM 1574 O O . ALA A 1 206 ? 3.953 17.844 2.254 1 98.88 206 ALA A O 1
ATOM 1575 N N . SER A 1 207 ? 2.902 18.719 4.008 1 98.19 207 SER A N 1
ATOM 1576 C CA . SER A 1 207 ? 3.336 17.656 4.914 1 98.19 207 SER A CA 1
ATOM 1577 C C . SER A 1 207 ? 2.791 16.297 4.48 1 98.19 207 SER A C 1
ATOM 1579 O O . SER A 1 207 ? 3.545 15.336 4.359 1 98.19 207 SER A O 1
ATOM 1581 N N . VAL A 1 208 ? 1.542 16.234 4.191 1 98.06 208 VAL A N 1
ATOM 1582 C CA . VAL A 1 208 ? 0.926 14.961 3.838 1 98.06 208 VAL A CA 1
ATOM 1583 C C . VAL A 1 208 ? 1.263 14.602 2.393 1 98.06 208 VAL A C 1
ATOM 1585 O O . VAL A 1 208 ? 1.438 13.43 2.061 1 98.06 208 VAL A O 1
ATOM 1588 N N . ASN A 1 209 ? 1.382 15.656 1.528 1 98.81 209 ASN A N 1
ATOM 1589 C CA . ASN A 1 209 ? 1.761 15.414 0.142 1 98.81 209 ASN A CA 1
ATOM 1590 C C . ASN A 1 209 ? 3.145 14.781 0.044 1 98.81 209 ASN A C 1
ATOM 1592 O O . ASN A 1 209 ? 3.371 13.898 -0.788 1 98.81 209 ASN A O 1
ATOM 1596 N N . LEU A 1 210 ? 4.059 15.219 0.865 1 98.94 210 LEU A N 1
ATOM 1597 C CA . LEU A 1 210 ? 5.406 14.664 0.83 1 98.94 210 LEU A CA 1
ATOM 1598 C C . LEU A 1 210 ? 5.395 13.18 1.192 1 98.94 210 LEU A C 1
ATOM 1600 O O . LEU A 1 210 ? 6.051 12.375 0.536 1 98.94 210 LEU A O 1
ATOM 1604 N N . MET A 1 211 ? 4.629 12.82 2.219 1 98.62 211 MET A N 1
ATOM 1605 C CA . MET A 1 211 ? 4.496 11.422 2.627 1 98.62 211 MET A CA 1
ATOM 1606 C C . MET A 1 211 ? 4 10.562 1.469 1 98.62 211 MET A C 1
ATOM 1608 O O . MET A 1 211 ? 4.574 9.516 1.178 1 98.62 211 MET A O 1
ATOM 1612 N N . THR A 1 212 ? 2.98 11.031 0.844 1 98.56 212 THR A N 1
ATOM 1613 C CA . THR A 1 212 ? 2.355 10.266 -0.228 1 98.56 212 THR A CA 1
ATOM 1614 C C . THR A 1 212 ? 3.268 10.203 -1.451 1 98.56 212 THR A C 1
ATOM 1616 O O . THR A 1 212 ? 3.383 9.156 -2.094 1 98.56 212 THR A O 1
ATOM 1619 N N . LEU A 1 213 ? 3.926 11.359 -1.746 1 98.75 213 LEU A N 1
ATOM 1620 C CA . LEU A 1 213 ? 4.895 11.391 -2.838 1 98.75 213 LEU A CA 1
ATOM 1621 C C . LEU A 1 213 ? 5.957 10.312 -2.65 1 98.75 213 LEU A C 1
ATOM 1623 O O . LEU A 1 213 ? 6.199 9.516 -3.559 1 98.75 213 LEU A O 1
ATOM 1627 N N . PHE A 1 214 ? 6.523 10.266 -1.5 1 98.75 214 PHE A N 1
ATOM 1628 C CA . PHE A 1 214 ? 7.559 9.281 -1.217 1 98.75 214 PHE A CA 1
ATOM 1629 C C . PHE A 1 214 ? 6.996 7.867 -1.289 1 98.75 214 PHE A C 1
ATOM 1631 O O . PHE A 1 214 ? 7.605 6.98 -1.893 1 98.75 214 PHE A O 1
ATOM 1638 N N . GLY A 1 215 ? 5.82 7.66 -0.745 1 97.75 215 GLY A N 1
ATOM 1639 C CA . GLY A 1 215 ? 5.227 6.332 -0.685 1 97.75 215 GLY A CA 1
ATOM 1640 C C . GLY A 1 215 ? 4.844 5.789 -2.047 1 97.75 215 GLY A C 1
ATOM 1641 O O . GLY A 1 215 ? 4.941 4.582 -2.291 1 97.75 215 GLY A O 1
ATOM 1642 N N . LEU A 1 216 ? 4.48 6.625 -2.973 1 97.31 216 LEU A N 1
ATOM 1643 C CA . LEU A 1 216 ? 3.908 6.195 -4.246 1 97.31 216 LEU A CA 1
ATOM 1644 C C . LEU A 1 216 ? 5.008 5.906 -5.262 1 97.31 216 LEU A C 1
ATOM 1646 O O . LEU A 1 216 ? 4.734 5.375 -6.34 1 97.31 216 LEU A O 1
ATOM 1650 N N . HIS A 1 217 ? 6.25 6.199 -4.945 1 97.38 217 HIS A N 1
ATOM 1651 C CA . HIS A 1 217 ? 7.312 6.043 -5.934 1 97.38 217 HIS A CA 1
ATOM 1652 C C . HIS A 1 217 ? 8.367 5.051 -5.453 1 97.38 217 HIS A C 1
ATOM 1654 O O . HIS A 1 217 ? 9.047 5.297 -4.457 1 97.38 217 HIS A O 1
ATOM 1660 N N . HIS A 1 218 ? 8.539 4.043 -6.25 1 96.25 218 HIS A N 1
ATOM 1661 C CA . HIS A 1 218 ? 9.562 3.049 -5.961 1 96.25 218 HIS A CA 1
ATOM 1662 C C . HIS A 1 218 ? 10.938 3.695 -5.852 1 96.25 218 HIS A C 1
ATOM 1664 O O . HIS A 1 218 ? 11.727 3.352 -4.965 1 96.25 218 HIS A O 1
ATOM 1670 N N . ALA A 1 219 ? 11.211 4.652 -6.656 1 95.75 219 ALA A N 1
ATOM 1671 C CA . ALA A 1 219 ? 12.516 5.32 -6.703 1 95.75 219 ALA A CA 1
ATOM 1672 C C . ALA A 1 219 ? 12.766 6.125 -5.43 1 95.75 219 ALA A C 1
ATOM 1674 O O . ALA A 1 219 ? 13.898 6.496 -5.137 1 95.75 219 ALA A O 1
ATOM 1675 N N . LEU A 1 220 ? 11.711 6.391 -4.703 1 98 220 LEU A N 1
ATOM 1676 C CA . LEU A 1 220 ? 11.836 7.246 -3.525 1 98 220 LEU A CA 1
ATOM 1677 C C . LEU A 1 220 ? 11.625 6.438 -2.248 1 98 220 LEU A C 1
ATOM 1679 O O . LEU A 1 220 ? 11.398 7.012 -1.179 1 98 220 LEU A O 1
ATOM 1683 N N . ARG A 1 221 ? 11.734 5.098 -2.312 1 97.56 221 ARG A N 1
ATOM 1684 C CA . ARG A 1 221 ? 11.453 4.23 -1.173 1 97.56 221 ARG A CA 1
ATOM 1685 C C . ARG A 1 221 ? 12.43 4.492 -0.03 1 97.56 221 ARG A C 1
ATOM 1687 O O . ARG A 1 221 ? 12.055 4.406 1.143 1 97.56 221 ARG A O 1
ATOM 1694 N N . GLY A 1 222 ? 13.703 4.828 -0.346 1 98.44 222 GLY A N 1
ATOM 1695 C CA . GLY A 1 222 ? 14.633 5.219 0.7 1 98.44 222 GLY A CA 1
ATOM 1696 C C . GLY A 1 222 ? 14.227 6.488 1.423 1 98.44 222 GLY A C 1
ATOM 1697 O O . GLY A 1 222 ? 14.289 6.555 2.652 1 98.44 222 GLY A O 1
ATOM 1698 N N . ALA A 1 223 ? 13.812 7.488 0.658 1 98.88 223 ALA A N 1
ATOM 1699 C CA . ALA A 1 223 ? 13.336 8.742 1.235 1 98.88 223 ALA A CA 1
ATOM 1700 C C . ALA A 1 223 ? 12.109 8.508 2.111 1 98.88 223 ALA A C 1
ATOM 1702 O O . ALA A 1 223 ? 11.961 9.133 3.166 1 98.88 223 ALA A O 1
ATOM 1703 N N . ALA A 1 224 ? 11.266 7.613 1.652 1 98.81 224 ALA A N 1
ATOM 1704 C CA . ALA A 1 224 ? 10.078 7.273 2.439 1 98.81 224 ALA A CA 1
ATOM 1705 C C . ALA A 1 224 ? 10.469 6.723 3.807 1 98.81 224 ALA A C 1
ATOM 1707 O O . ALA A 1 224 ? 9.906 7.125 4.828 1 98.81 224 ALA A O 1
ATOM 1708 N N . VAL A 1 225 ? 11.43 5.867 3.832 1 98.75 225 VAL A N 1
ATOM 1709 C CA . VAL A 1 225 ? 11.906 5.246 5.066 1 98.75 225 VAL A CA 1
ATOM 1710 C C . VAL A 1 225 ? 12.516 6.309 5.973 1 98.75 225 VAL A C 1
ATOM 1712 O O . VAL A 1 225 ? 12.219 6.359 7.168 1 98.75 225 VAL A O 1
ATOM 1715 N N . GLY A 1 226 ? 13.359 7.145 5.422 1 98.88 226 GLY A N 1
ATOM 1716 C CA . GLY A 1 226 ? 13.953 8.211 6.211 1 98.88 226 GLY A CA 1
ATOM 1717 C C . GLY A 1 226 ? 12.93 9.156 6.805 1 98.88 226 GLY A C 1
ATOM 1718 O O . GLY A 1 226 ? 13.016 9.516 7.98 1 98.88 226 GLY A O 1
ATOM 1719 N N . HIS A 1 227 ? 12.016 9.578 5.98 1 98.81 227 HIS A N 1
ATOM 1720 C CA . HIS A 1 227 ? 10.953 10.469 6.43 1 98.81 227 HIS A CA 1
ATOM 1721 C C . HIS A 1 227 ? 10.148 9.836 7.562 1 98.81 227 HIS A C 1
ATOM 1723 O O . HIS A 1 227 ? 9.859 10.5 8.562 1 98.81 227 HIS A O 1
ATOM 1729 N N . PHE A 1 228 ? 9.82 8.539 7.445 1 98.62 228 PHE A N 1
ATOM 1730 C CA . PHE A 1 228 ? 9.062 7.812 8.453 1 98.62 228 PHE A CA 1
ATOM 1731 C C . PHE A 1 228 ? 9.852 7.707 9.758 1 98.62 228 PHE A C 1
ATOM 1733 O O . PHE A 1 228 ? 9.281 7.852 10.844 1 98.62 228 PHE A O 1
ATOM 1740 N N . ALA A 1 229 ? 11.125 7.449 9.633 1 98.38 229 ALA A N 1
ATOM 1741 C CA . ALA A 1 229 ? 11.984 7.391 10.812 1 98.38 229 ALA A CA 1
ATOM 1742 C C . ALA A 1 229 ? 11.977 8.719 11.57 1 98.38 229 ALA A C 1
ATOM 1744 O O . ALA A 1 229 ? 11.875 8.734 12.797 1 98.38 229 ALA A O 1
ATOM 1745 N N . ALA A 1 230 ? 12.055 9.812 10.836 1 97.5 230 ALA A N 1
ATOM 1746 C CA . ALA A 1 230 ? 12.023 11.125 11.477 1 97.5 230 ALA A CA 1
ATOM 1747 C C . ALA A 1 230 ? 10.719 11.328 12.25 1 97.5 230 ALA A C 1
ATOM 1749 O O . ALA A 1 230 ? 10.734 11.828 13.375 1 97.5 230 ALA A O 1
ATOM 1750 N N . LEU A 1 231 ? 9.641 10.914 11.641 1 96.25 231 LEU A N 1
ATOM 1751 C CA . LEU A 1 231 ? 8.336 11.047 12.273 1 96.25 231 LEU A CA 1
ATOM 1752 C C . LEU A 1 231 ? 8.273 10.242 13.57 1 96.25 231 LEU A C 1
ATOM 1754 O O . LEU A 1 231 ? 7.844 10.75 14.602 1 96.25 231 LEU A O 1
ATOM 1758 N N . GLU A 1 232 ? 8.719 9.023 13.555 1 96.62 232 GLU A N 1
ATOM 1759 C CA . GLU A 1 232 ? 8.633 8.125 14.711 1 96.62 232 GLU A CA 1
ATOM 1760 C C . GLU A 1 232 ? 9.562 8.586 15.828 1 96.62 232 GLU A C 1
ATOM 1762 O O . GLU A 1 232 ? 9.242 8.43 17.016 1 96.62 232 GLU A O 1
ATOM 1767 N N . ILE A 1 233 ? 10.672 9.102 15.438 1 93.69 233 ILE A N 1
ATOM 1768 C CA . ILE A 1 233 ? 11.68 9.484 16.422 1 93.69 233 ILE A CA 1
ATOM 1769 C C . ILE A 1 233 ? 11.234 10.75 17.156 1 93.69 233 ILE A C 1
ATOM 1771 O O . ILE A 1 233 ? 11.422 10.859 18.359 1 93.69 233 ILE A O 1
ATOM 1775 N N . THR A 1 234 ? 10.609 11.656 16.5 1 91.5 234 THR A N 1
ATOM 1776 C CA . THR A 1 234 ? 10.281 12.945 17.109 1 91.5 234 THR A CA 1
ATOM 1777 C C . THR A 1 234 ? 8.891 12.906 17.734 1 91.5 234 THR A C 1
ATOM 1779 O O . THR A 1 234 ? 8.539 13.797 18.516 1 91.5 234 THR A O 1
ATOM 1782 N N . SER A 1 235 ? 8.156 11.875 17.531 1 91.12 235 SER A N 1
ATOM 1783 C CA . SER A 1 235 ? 6.75 11.797 17.922 1 91.12 235 SER A CA 1
ATOM 1784 C C . SER A 1 235 ? 6.613 11.672 19.438 1 91.12 235 SER A C 1
ATOM 1786 O O . SER A 1 235 ? 5.828 12.398 20.062 1 91.12 235 SER A O 1
ATOM 1788 N N . PRO A 1 236 ? 7.422 10.875 20.203 1 89.75 236 PRO A N 1
ATOM 1789 C CA . PRO A 1 236 ? 7.121 10.633 21.625 1 89.75 236 PRO A CA 1
ATOM 1790 C C . PRO A 1 236 ? 7.266 11.891 22.469 1 89.75 236 PRO A C 1
ATOM 1792 O O . PRO A 1 236 ? 6.348 12.25 23.219 1 89.75 236 PRO A O 1
ATOM 1795 N N . PRO A 1 237 ? 8.32 12.625 22.391 1 90 237 PRO A N 1
ATOM 1796 C CA . PRO A 1 237 ? 8.398 13.844 23.203 1 90 237 PRO A CA 1
ATOM 1797 C C . PRO A 1 237 ? 7.336 14.867 22.828 1 90 237 PRO A C 1
ATOM 1799 O O . PRO A 1 237 ? 6.781 15.539 23.703 1 90 237 PRO A O 1
ATOM 1802 N N . GLY A 1 238 ? 7.059 15.008 21.531 1 92.69 238 GLY A N 1
ATOM 1803 C CA . GLY A 1 238 ? 6 15.906 21.109 1 92.69 238 GLY A CA 1
ATOM 1804 C C . GLY A 1 238 ? 4.629 15.5 21.609 1 92.69 238 GLY A C 1
ATOM 1805 O O . GLY A 1 238 ? 3.857 16.344 22.078 1 92.69 238 GLY A O 1
ATOM 1806 N N . ALA A 1 239 ? 4.395 14.172 21.562 1 95.81 239 ALA A N 1
ATOM 1807 C CA . ALA A 1 239 ? 3.121 13.641 22.031 1 95.81 239 ALA A CA 1
ATOM 1808 C C . ALA A 1 239 ? 2.953 13.852 23.531 1 95.81 239 ALA A C 1
ATOM 1810 O O . ALA A 1 239 ? 1.856 14.164 24 1 95.81 239 ALA A O 1
ATOM 1811 N N . ALA A 1 240 ? 4.012 13.688 24.281 1 95.44 240 ALA A N 1
ATOM 1812 C CA . ALA A 1 240 ? 3.961 13.906 25.719 1 95.44 240 ALA A CA 1
ATOM 1813 C C . ALA A 1 240 ? 3.58 15.352 26.047 1 95.44 240 ALA A C 1
ATOM 1815 O O . ALA A 1 240 ? 2.721 15.594 26.891 1 95.44 240 ALA A O 1
ATOM 1816 N N . ARG A 1 241 ? 4.18 16.328 25.375 1 95.75 241 ARG A N 1
ATOM 1817 C CA . ARG A 1 241 ? 3.861 17.734 25.578 1 95.75 241 ARG A CA 1
ATOM 1818 C C . ARG A 1 241 ? 2.42 18.031 25.188 1 95.75 241 ARG A C 1
ATOM 1820 O O . ARG A 1 241 ? 1.718 18.766 25.875 1 95.75 241 ARG A O 1
ATOM 1827 N N . LEU A 1 242 ? 1.986 17.438 24.078 1 97.38 242 LEU A N 1
ATOM 1828 C CA . LEU A 1 242 ? 0.628 17.672 23.609 1 97.38 242 LEU A CA 1
ATOM 1829 C C . LEU A 1 242 ? -0.397 17.078 24.562 1 97.38 242 LEU A C 1
ATOM 1831 O O . LEU A 1 242 ? -1.403 17.719 24.875 1 97.38 242 LEU A O 1
ATOM 1835 N N . ALA A 1 243 ? -0.148 15.852 25.062 1 97.25 243 ALA A N 1
ATOM 1836 C CA . ALA A 1 243 ? -1.042 15.25 26.047 1 97.25 243 ALA A CA 1
ATOM 1837 C C . ALA A 1 243 ? -1.167 16.125 27.281 1 97.25 243 ALA A C 1
ATOM 1839 O O . ALA A 1 243 ? -2.273 16.391 27.766 1 97.25 243 ALA A O 1
ATOM 1840 N N . ALA A 1 244 ? -0.05 16.641 27.75 1 97 244 ALA A N 1
ATOM 1841 C CA . ALA A 1 244 ? -0.037 17.516 28.906 1 97 244 ALA A CA 1
ATOM 1842 C C . ALA A 1 244 ? -0.775 18.828 28.625 1 97 244 ALA A C 1
ATOM 1844 O O . ALA A 1 244 ? -1.528 19.312 29.469 1 97 244 ALA A O 1
ATOM 1845 N N . ALA A 1 245 ? -0.515 19.391 27.453 1 97.31 245 ALA A N 1
ATOM 1846 C CA . ALA A 1 245 ? -1.176 20.641 27.062 1 97.31 245 ALA A CA 1
ATOM 1847 C C . ALA A 1 245 ? -2.691 20.469 27.016 1 97.31 245 ALA A C 1
ATOM 1849 O O . ALA A 1 245 ? -3.434 21.328 27.5 1 97.31 245 ALA A O 1
ATOM 1850 N N . LEU A 1 246 ? -3.127 19.406 26.453 1 97.62 246 LEU A N 1
ATOM 1851 C CA . LEU A 1 246 ? -4.559 19.141 26.328 1 97.62 246 LEU A CA 1
ATOM 1852 C C . LEU A 1 246 ? -5.191 18.922 27.688 1 97.62 246 LEU A C 1
ATOM 1854 O O . LEU A 1 246 ? -6.293 19.422 27.953 1 97.62 246 LEU A O 1
ATOM 1858 N N . GLU A 1 247 ? -4.496 18.219 28.547 1 96.62 247 GLU A N 1
ATOM 1859 C CA . GLU A 1 247 ? -4.961 18.016 29.922 1 96.62 247 GLU A CA 1
ATOM 1860 C C . GLU A 1 247 ? -5.07 19.344 30.656 1 96.62 247 GLU A C 1
ATOM 1862 O O . GLU A 1 247 ? -6.051 19.594 31.359 1 96.62 247 GLU A O 1
ATOM 1867 N N . ARG A 1 248 ? -4.07 20.141 30.484 1 96.62 248 ARG A N 1
ATOM 1868 C CA . ARG A 1 248 ? -4.066 21.453 31.094 1 96.62 248 ARG A CA 1
ATOM 1869 C C . ARG A 1 248 ? -5.281 22.266 30.672 1 96.62 248 ARG A C 1
ATOM 1871 O O . ARG A 1 248 ? -5.828 23.047 31.453 1 96.62 248 ARG A O 1
ATOM 1878 N N . LEU A 1 249 ? -5.723 22.031 29.5 1 95.62 249 LEU A N 1
ATOM 1879 C CA . LEU A 1 249 ? -6.832 22.781 28.938 1 95.62 249 LEU A CA 1
ATOM 1880 C C . LEU A 1 249 ? -8.164 22.109 29.25 1 95.62 249 LEU A C 1
ATOM 1882 O O . LEU A 1 249 ? -9.203 22.516 28.719 1 95.62 249 LEU A O 1
ATOM 1886 N N . GLY A 1 250 ? -8.133 20.953 29.984 1 94.38 250 GLY A N 1
ATOM 1887 C CA . GLY A 1 250 ? -9.344 20.359 30.516 1 94.38 250 GLY A CA 1
ATOM 1888 C C . GLY A 1 250 ? -9.852 19.188 29.703 1 94.38 250 GLY A C 1
ATOM 1889 O O . GLY A 1 250 ? -10.984 18.719 29.891 1 94.38 250 GLY A O 1
ATOM 1890 N N . ALA A 1 251 ? -9.062 18.719 28.812 1 95.94 251 ALA A N 1
ATOM 1891 C CA . ALA A 1 251 ? -9.492 17.578 27.984 1 95.94 251 ALA A CA 1
ATOM 1892 C C . ALA A 1 251 ? -9.617 16.312 28.828 1 95.94 251 ALA A C 1
ATOM 1894 O O . ALA A 1 251 ? -8.75 16.016 29.656 1 95.94 251 ALA A O 1
ATOM 1895 N N . GLY A 1 252 ? -10.75 15.547 28.688 1 95.5 252 GLY A N 1
ATOM 1896 C CA . GLY A 1 252 ? -10.93 14.242 29.297 1 95.5 252 GLY A CA 1
ATOM 1897 C C . GLY A 1 252 ? -10.18 13.133 28.578 1 95.5 252 GLY A C 1
ATOM 1898 O O . GLY A 1 252 ? -9.328 13.398 27.734 1 95.5 252 GLY A O 1
ATOM 1899 N N . PRO A 1 253 ? -10.531 11.93 28.859 1 95.94 253 PRO A N 1
ATOM 1900 C CA . PRO A 1 253 ? -9.828 10.781 28.297 1 95.94 253 PRO A CA 1
ATOM 1901 C C . PRO A 1 253 ? -9.906 10.734 26.766 1 95.94 253 PRO A C 1
ATOM 1903 O O . PRO A 1 253 ? -8.898 10.484 26.094 1 95.94 253 PRO A O 1
ATOM 1906 N N . ASP A 1 254 ? -11.031 11.008 26.203 1 95.88 254 ASP A N 1
ATOM 1907 C CA . ASP A 1 254 ? -11.188 10.992 24.766 1 95.88 254 ASP A CA 1
ATOM 1908 C C . ASP A 1 254 ? -10.328 12.07 24.094 1 95.88 254 ASP A C 1
ATOM 1910 O O . ASP A 1 254 ? -9.859 11.891 22.969 1 95.88 254 ASP A O 1
ATOM 1914 N N . GLY A 1 255 ? -10.117 13.086 24.844 1 96.94 255 GLY A N 1
ATOM 1915 C CA . GLY A 1 255 ? -9.375 14.219 24.297 1 96.94 255 GLY A CA 1
ATOM 1916 C C . GLY A 1 255 ? -7.871 14.047 24.406 1 96.94 255 GLY A C 1
ATOM 1917 O O . GLY A 1 255 ? -7.113 14.773 23.75 1 96.94 255 GLY A O 1
ATOM 1918 N N . THR A 1 256 ? -7.414 13.047 25.156 1 97.69 256 THR A N 1
ATOM 1919 C CA . THR A 1 256 ? -5.977 12.953 25.391 1 97.69 256 THR A CA 1
ATOM 1920 C C . THR A 1 256 ? -5.438 11.602 24.938 1 97.69 256 THR A C 1
ATOM 1922 O O . THR A 1 256 ? -4.23 11.438 24.766 1 97.69 256 THR A O 1
ATOM 1925 N N . LEU A 1 257 ? -6.281 10.609 24.719 1 97.88 257 LEU A N 1
ATOM 1926 C CA . LEU A 1 257 ? -5.875 9.219 24.516 1 97.88 257 LEU A CA 1
ATOM 1927 C C . LEU A 1 257 ? -4.977 9.094 23.281 1 97.88 257 LEU A C 1
ATOM 1929 O O . LEU A 1 257 ? -4.016 8.32 23.297 1 97.88 257 LEU A O 1
ATOM 1933 N N . PHE A 1 258 ? -5.297 9.789 22.234 1 98.31 258 PHE A N 1
ATOM 1934 C CA . PHE A 1 258 ? -4.508 9.727 21.016 1 98.31 258 PHE A CA 1
ATOM 1935 C C . PHE A 1 258 ? -3.035 10 21.312 1 98.31 258 PHE A C 1
ATOM 1937 O O . PHE A 1 258 ? -2.166 9.203 20.969 1 98.31 258 PHE A O 1
ATOM 1944 N N . TYR A 1 259 ? -2.762 11.117 21.938 1 98.19 259 TYR A N 1
ATOM 1945 C CA . TYR A 1 259 ? -1.373 11.492 22.188 1 98.19 259 TYR A CA 1
ATOM 1946 C C . TYR A 1 259 ? -0.763 10.648 23.297 1 98.19 259 TYR A C 1
ATOM 1948 O O . TYR A 1 259 ? 0.428 10.328 23.25 1 98.19 259 TYR A O 1
ATOM 1956 N N . ARG A 1 260 ? -1.543 10.211 24.281 1 97.25 260 ARG A N 1
ATOM 1957 C CA . ARG A 1 260 ? -1.024 9.328 25.328 1 97.25 260 ARG A CA 1
ATOM 1958 C C . ARG A 1 260 ? -0.571 8 24.734 1 97.25 260 ARG A C 1
ATOM 1960 O O . ARG A 1 260 ? 0.469 7.461 25.125 1 97.25 260 ARG A O 1
ATOM 1967 N N . GLU A 1 261 ? -1.354 7.5 23.797 1 96.38 261 GLU A N 1
ATOM 1968 C CA . GLU A 1 261 ? -0.981 6.273 23.094 1 96.38 261 GLU A CA 1
ATOM 1969 C C . GLU A 1 261 ? 0.306 6.461 22.297 1 96.38 261 GLU A C 1
ATOM 1971 O O . GLU A 1 261 ? 1.138 5.555 22.219 1 96.38 261 GLU A O 1
ATOM 1976 N N . HIS A 1 262 ? 0.497 7.586 21.719 1 95.81 262 HIS A N 1
ATOM 1977 C CA . HIS A 1 262 ? 1.671 7.852 20.891 1 95.81 262 HIS A CA 1
ATOM 1978 C C . HIS A 1 262 ? 2.924 8 21.75 1 95.81 262 HIS A C 1
ATOM 1980 O O . HIS A 1 262 ? 4.035 7.73 21.281 1 95.81 262 HIS A O 1
ATOM 1986 N N . VAL A 1 263 ? 2.754 8.453 23.047 1 94.19 263 VAL A N 1
ATOM 1987 C CA . VAL A 1 263 ? 3.904 8.508 23.953 1 94.19 263 VAL A CA 1
ATOM 1988 C C . VAL A 1 263 ? 4.48 7.102 24.125 1 94.19 263 VAL A C 1
ATOM 1990 O O . VAL A 1 263 ? 5.691 6.902 24 1 94.19 263 VAL A O 1
ATOM 1993 N N . GLU A 1 264 ? 3.623 6.16 24.344 1 90 264 GLU A N 1
ATOM 1994 C CA . GLU A 1 264 ? 4.039 4.789 24.609 1 90 264 GLU A CA 1
ATOM 1995 C C . GLU A 1 264 ? 4.426 4.059 23.328 1 90 264 GLU A C 1
ATOM 1997 O O . GLU A 1 264 ? 5.523 3.506 23.219 1 90 264 GLU A O 1
ATOM 2002 N N . ALA A 1 265 ? 3.617 4.105 22.328 1 86.94 265 ALA A N 1
ATOM 2003 C CA . ALA A 1 265 ? 3.807 3.35 21.094 1 86.94 265 ALA A CA 1
ATOM 2004 C C . ALA A 1 265 ? 5.043 3.832 20.344 1 86.94 265 ALA A C 1
ATOM 2006 O O . ALA A 1 265 ? 5.875 3.027 19.922 1 86.94 265 ALA A O 1
ATOM 2007 N N . ASP A 1 266 ? 5.195 5.098 20.266 1 87.44 266 ASP A N 1
ATOM 2008 C CA . ASP A 1 266 ? 6.246 5.633 19.406 1 87.44 266 ASP A CA 1
ATOM 2009 C C . ASP A 1 266 ? 7.613 5.527 20.078 1 87.44 266 ASP A C 1
ATOM 2011 O O . ASP A 1 266 ? 8.648 5.57 19.406 1 87.44 266 ASP A O 1
ATOM 2015 N N . ALA A 1 267 ? 7.648 5.324 21.406 1 86.5 267 ALA A N 1
ATOM 2016 C CA . ALA A 1 267 ? 8.898 5.027 22.094 1 86.5 267 ALA A CA 1
ATOM 2017 C C . ALA A 1 267 ? 9.469 3.686 21.641 1 86.5 267 ALA A C 1
ATOM 2019 O O . ALA A 1 267 ? 10.688 3.531 21.5 1 86.5 267 ALA A O 1
ATOM 2020 N N . VAL A 1 268 ? 8.609 2.805 21.375 1 91.62 268 VAL A N 1
ATOM 2021 C CA . VAL A 1 268 ? 9 1.5 20.844 1 91.62 268 VAL A CA 1
ATOM 2022 C C . VAL A 1 268 ? 9.289 1.604 19.359 1 91.62 268 VAL A C 1
ATOM 2024 O O . VAL A 1 268 ? 10.281 1.066 18.875 1 91.62 268 VAL A O 1
ATOM 2027 N N . HIS A 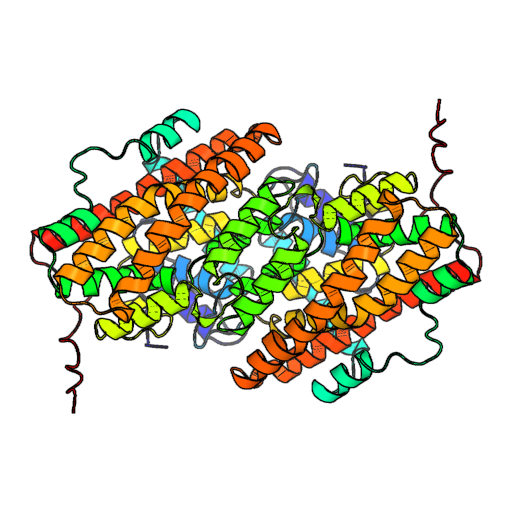1 269 ? 8.438 2.365 18.625 1 95.5 269 HIS A N 1
ATOM 2028 C CA . HIS A 1 269 ? 8.555 2.494 17.188 1 95.5 269 HIS A CA 1
ATOM 2029 C C . HIS A 1 269 ? 9.875 3.146 16.781 1 95.5 269 HIS A C 1
ATOM 2031 O O . HIS A 1 269 ? 10.445 2.812 15.75 1 95.5 269 HIS A O 1
ATOM 2037 N N . GLU A 1 270 ? 10.258 4.105 17.672 1 94.69 270 GLU A N 1
ATOM 2038 C CA . GLU A 1 270 ? 11.516 4.785 17.359 1 94.69 270 GLU A CA 1
ATOM 2039 C C . GLU A 1 270 ? 12.672 3.795 17.297 1 94.69 270 GLU A C 1
ATOM 2041 O O . GLU A 1 270 ? 13.484 3.844 16.359 1 94.69 270 GLU A O 1
ATOM 2046 N N . GLN A 1 271 ? 12.742 2.859 18.172 1 95.06 271 GLN A N 1
ATOM 2047 C CA . GLN A 1 271 ? 13.789 1.847 18.188 1 95.06 271 GLN A CA 1
ATOM 2048 C C . GLN A 1 271 ? 13.641 0.876 17.016 1 95.06 271 GLN A C 1
ATOM 2050 O O . GLN A 1 271 ? 14.625 0.537 16.359 1 95.06 271 GLN A O 1
ATOM 2055 N N . LEU A 1 272 ? 12.461 0.489 16.781 1 96.81 272 LEU A N 1
ATOM 2056 C CA . LEU A 1 272 ? 12.188 -0.456 15.711 1 96.81 272 LEU A CA 1
ATOM 2057 C C . LEU A 1 272 ? 12.578 0.134 14.359 1 96.81 272 LEU A C 1
ATOM 2059 O O . LEU A 1 272 ? 13.227 -0.534 13.547 1 96.81 272 LEU A O 1
ATOM 2063 N N . VAL A 1 273 ? 12.219 1.397 14.125 1 97.69 273 VAL A N 1
ATOM 2064 C CA . VAL A 1 273 ? 12.461 1.972 12.805 1 97.69 273 VAL A CA 1
ATOM 2065 C C . VAL A 1 273 ? 13.953 2.23 12.625 1 97.69 273 VAL A C 1
ATOM 2067 O O . VAL A 1 273 ? 14.5 2.029 11.531 1 97.69 273 VAL A O 1
ATOM 2070 N N . ARG A 1 274 ? 14.68 2.66 13.664 1 97.5 274 ARG A N 1
ATOM 2071 C CA . ARG A 1 274 ? 16.109 2.957 13.547 1 97.5 274 ARG A CA 1
ATOM 2072 C C . ARG A 1 274 ? 16.922 1.685 13.312 1 97.5 274 ARG A C 1
ATOM 2074 O O . ARG A 1 274 ? 17.672 1.594 12.344 1 97.5 274 ARG A O 1
ATOM 2081 N N . HIS A 1 275 ? 16.656 0.667 14.125 1 97.25 275 HIS A N 1
ATOM 2082 C CA . HIS A 1 275 ? 17.516 -0.511 14.094 1 97.25 275 HIS A CA 1
ATOM 2083 C C . HIS A 1 275 ? 16.938 -1.59 13.188 1 97.25 275 HIS A C 1
ATOM 2085 O O . HIS A 1 275 ? 17.688 -2.268 12.469 1 97.25 275 HIS A O 1
ATOM 2091 N N . GLY A 1 276 ? 15.68 -1.698 13.234 1 97.62 276 GLY A N 1
ATOM 2092 C CA . GLY A 1 276 ? 15.031 -2.781 12.508 1 97.62 276 GLY A CA 1
ATOM 2093 C C . GLY A 1 276 ? 14.742 -2.439 11.062 1 97.62 276 GLY A C 1
ATOM 2094 O O . GLY A 1 276 ? 14.539 -3.332 10.234 1 97.62 276 GLY A O 1
ATOM 2095 N N . VAL A 1 277 ? 14.695 -1.174 10.711 1 98.25 277 VAL A N 1
ATOM 2096 C CA . VAL A 1 277 ? 14.375 -0.8 9.336 1 98.25 277 VAL A CA 1
ATOM 2097 C C . VAL A 1 277 ? 15.562 -0.07 8.711 1 98.25 277 VAL A C 1
ATOM 2099 O O . VAL A 1 277 ? 16.219 -0.597 7.812 1 98.25 277 VAL A O 1
ATOM 2102 N N . VAL A 1 278 ? 15.961 1.037 9.289 1 98.62 278 VAL A N 1
ATOM 2103 C CA . VAL A 1 278 ? 16.984 1.887 8.688 1 98.62 278 VAL A CA 1
ATOM 2104 C C . VAL A 1 278 ? 18.312 1.142 8.656 1 98.62 278 VAL A C 1
ATOM 2106 O O . VAL A 1 278 ? 18.891 0.931 7.582 1 98.62 278 VAL A O 1
ATOM 2109 N N . ASP A 1 279 ? 18.781 0.684 9.844 1 98.19 279 ASP A N 1
ATOM 2110 C CA . ASP A 1 279 ? 20.062 -0.018 9.898 1 98.19 279 ASP A CA 1
ATOM 2111 C C . ASP A 1 279 ? 20.047 -1.27 9.023 1 98.19 279 ASP A C 1
ATOM 2113 O O . ASP A 1 279 ? 21 -1.542 8.289 1 98.19 279 ASP A O 1
ATOM 2117 N N . GLN A 1 280 ? 18.953 -1.97 9.117 1 97.5 280 GLN A N 1
ATOM 2118 C CA . GLN A 1 280 ? 18.844 -3.207 8.352 1 97.5 280 GLN A CA 1
ATOM 2119 C C . GLN A 1 280 ? 18.875 -2.936 6.848 1 97.5 280 GLN A C 1
ATOM 2121 O O . GLN A 1 280 ? 19.531 -3.666 6.098 1 97.5 280 GLN A O 1
ATOM 2126 N N . LEU A 1 281 ? 18.203 -1.95 6.363 1 97.75 281 LEU A N 1
ATOM 2127 C CA . LEU A 1 281 ? 18.172 -1.624 4.941 1 97.75 281 LEU A CA 1
ATOM 2128 C C . LEU A 1 281 ? 19.547 -1.166 4.457 1 97.75 281 LEU A C 1
ATOM 2130 O O . LEU A 1 281 ? 19.984 -1.551 3.373 1 97.75 281 LEU A O 1
ATOM 2134 N N . ILE A 1 282 ? 20.188 -0.343 5.262 1 97.94 282 ILE A N 1
ATOM 2135 C CA . ILE A 1 282 ? 21.516 0.151 4.867 1 97.94 282 ILE A CA 1
ATOM 2136 C C . ILE A 1 282 ? 22.5 -1.012 4.793 1 97.94 282 ILE A C 1
ATOM 2138 O O . ILE A 1 282 ? 23.359 -1.042 3.92 1 97.94 282 ILE A O 1
ATOM 2142 N N . ALA A 1 283 ? 22.375 -1.975 5.727 1 97.25 283 ALA A N 1
ATOM 2143 C CA . ALA A 1 283 ? 23.234 -3.15 5.719 1 97.25 283 ALA A CA 1
ATOM 2144 C C . ALA A 1 283 ? 23 -4.004 4.477 1 97.25 283 ALA A C 1
ATOM 2146 O O . ALA A 1 283 ? 23.938 -4.473 3.842 1 97.25 283 ALA A O 1
ATOM 2147 N N . SER A 1 284 ? 21.75 -4.172 4.098 1 95.31 284 SER A N 1
ATOM 2148 C CA . SER A 1 284 ? 21.422 -5.074 3 1 95.31 284 SER A CA 1
ATOM 2149 C C . SER A 1 284 ? 21.484 -4.359 1.654 1 95.31 284 SER A C 1
ATOM 2151 O O . SER A 1 284 ? 21.781 -4.984 0.631 1 95.31 284 SER A O 1
ATOM 2153 N N . GLU A 1 285 ? 21.203 -3.062 1.619 1 95.5 285 GLU A N 1
ATOM 2154 C CA . GLU A 1 285 ? 21.234 -2.229 0.421 1 95.5 285 GLU A CA 1
ATOM 2155 C C . GLU A 1 285 ? 21.906 -0.889 0.698 1 95.5 285 GLU A C 1
ATOM 2157 O O . GLU A 1 285 ? 21.266 0.16 0.648 1 95.5 285 GLU A O 1
ATOM 2162 N N . PRO A 1 286 ? 23.188 -0.899 0.768 1 96.94 286 PRO A N 1
ATOM 2163 C CA . PRO A 1 286 ? 23.922 0.307 1.165 1 96.94 286 PRO A CA 1
ATOM 2164 C C . PRO A 1 286 ? 23.656 1.489 0.234 1 96.94 286 PRO A C 1
ATOM 2166 O O . PRO A 1 286 ? 23.734 2.645 0.661 1 96.94 286 PRO A O 1
ATOM 2169 N N . ALA A 1 287 ? 23.266 1.221 -0.991 1 95.44 287 ALA A N 1
ATOM 2170 C CA . ALA A 1 287 ? 23.047 2.273 -1.979 1 95.44 287 ALA A CA 1
ATOM 2171 C C . ALA A 1 287 ? 21.828 3.111 -1.611 1 95.44 287 ALA A C 1
ATOM 2173 O O . ALA A 1 287 ? 21.609 4.191 -2.17 1 95.44 287 ALA A O 1
ATOM 2174 N N . LEU A 1 288 ? 21.031 2.734 -0.624 1 96.94 288 LEU A N 1
ATOM 2175 C CA . LEU A 1 288 ? 19.812 3.441 -0.207 1 96.94 288 LEU A CA 1
ATOM 2176 C C . LEU A 1 288 ? 20.156 4.539 0.799 1 96.94 288 LEU A C 1
ATOM 2178 O O . LEU A 1 288 ? 19.312 5.398 1.082 1 96.94 288 LEU A O 1
ATOM 2182 N N . ALA A 1 289 ? 21.312 4.539 1.383 1 98.44 289 ALA A N 1
ATOM 2183 C CA . ALA A 1 289 ? 21.656 5.406 2.504 1 98.44 289 ALA A CA 1
ATOM 2184 C C . ALA A 1 289 ? 21.453 6.875 2.146 1 98.44 289 ALA A C 1
ATOM 2186 O O . ALA A 1 289 ? 20.828 7.625 2.906 1 98.44 289 ALA A O 1
ATOM 2187 N N . PRO A 1 290 ? 21.906 7.348 0.937 1 98.31 290 PRO A N 1
ATOM 2188 C CA . PRO A 1 290 ? 21.688 8.766 0.616 1 98.31 290 PRO A CA 1
ATOM 2189 C C . PRO A 1 290 ? 20.203 9.133 0.525 1 98.31 290 PRO A C 1
ATOM 2191 O O . PRO A 1 290 ? 19.812 10.227 0.931 1 98.31 290 PRO A O 1
ATOM 2194 N N . ASP A 1 291 ? 19.422 8.266 0.003 1 98.44 291 ASP A N 1
ATOM 2195 C CA . ASP A 1 291 ? 17.984 8.523 -0.102 1 98.44 291 ASP A CA 1
ATOM 2196 C C . ASP A 1 291 ? 17.328 8.562 1.277 1 98.44 291 ASP A C 1
ATOM 2198 O O . ASP A 1 291 ? 16.438 9.375 1.524 1 98.44 291 ASP A O 1
ATOM 2202 N N . ILE A 1 292 ? 17.75 7.637 2.164 1 98.88 292 ILE A N 1
ATOM 2203 C CA . ILE A 1 292 ? 17.25 7.645 3.535 1 98.88 292 ILE A CA 1
ATOM 2204 C C . ILE A 1 292 ? 17.641 8.953 4.215 1 98.88 292 ILE A C 1
ATOM 2206 O O . ILE A 1 292 ? 16.797 9.586 4.871 1 98.88 292 ILE A O 1
ATOM 2210 N N . ALA A 1 293 ? 18.875 9.398 3.99 1 98.88 293 ALA A N 1
ATOM 2211 C CA . ALA A 1 293 ? 19.328 10.68 4.531 1 98.88 293 ALA A CA 1
ATOM 2212 C C . ALA A 1 293 ? 18.469 11.828 4.004 1 98.88 293 ALA A C 1
ATOM 2214 O O . ALA A 1 293 ? 18.078 12.711 4.766 1 98.88 293 ALA A O 1
ATOM 2215 N N . PHE A 1 294 ? 18.203 11.805 2.76 1 98.88 294 PHE A N 1
ATOM 2216 C CA . PHE A 1 294 ? 17.359 12.836 2.166 1 98.88 294 PHE A CA 1
ATOM 2217 C C . PHE A 1 294 ? 15.969 12.836 2.801 1 98.88 294 PHE A C 1
ATOM 2219 O O . PHE A 1 294 ? 15.414 13.898 3.084 1 98.88 294 PHE A O 1
ATOM 2226 N N . GLY A 1 295 ? 15.391 11.648 2.988 1 98.94 295 GLY A N 1
ATOM 2227 C CA . GLY A 1 295 ? 14.094 11.555 3.645 1 98.94 295 GLY A CA 1
ATOM 2228 C C . GLY A 1 295 ? 14.078 12.195 5.02 1 98.94 295 GLY A C 1
ATOM 2229 O O . GLY A 1 295 ? 13.133 12.914 5.367 1 98.94 295 GLY A O 1
ATOM 2230 N N . LEU A 1 296 ? 15.125 11.953 5.82 1 98.62 296 LEU A N 1
ATOM 2231 C CA . LEU A 1 296 ? 15.266 12.57 7.137 1 98.62 296 LEU A CA 1
ATOM 2232 C C . LEU A 1 296 ? 15.305 14.086 7.02 1 98.62 296 LEU A C 1
ATOM 2234 O O . LEU A 1 296 ? 14.602 14.789 7.754 1 98.62 296 LEU A O 1
ATOM 2238 N N . ALA A 1 297 ? 16.062 14.562 6.082 1 98.56 297 ALA A N 1
ATOM 2239 C CA . ALA A 1 297 ? 16.219 16 5.887 1 98.56 297 ALA A CA 1
ATOM 2240 C C . ALA A 1 297 ? 14.922 16.641 5.387 1 98.56 297 ALA A C 1
ATOM 2242 O O . ALA A 1 297 ? 14.555 17.734 5.805 1 98.56 297 ALA A O 1
ATOM 2243 N N . ALA A 1 298 ? 14.273 15.977 4.488 1 98.81 298 ALA A N 1
ATOM 2244 C CA . ALA A 1 298 ? 13.023 16.469 3.924 1 98.81 298 ALA A CA 1
ATOM 2245 C C . ALA A 1 298 ? 11.961 16.625 5.004 1 98.81 298 ALA A C 1
ATOM 2247 O O . ALA A 1 298 ? 11.188 17.594 4.988 1 98.81 298 ALA A O 1
ATOM 2248 N N . ALA A 1 299 ? 11.938 15.656 5.922 1 98.19 299 ALA A N 1
ATOM 2249 C CA . ALA A 1 299 ? 11.008 15.75 7.047 1 98.19 299 ALA A CA 1
ATOM 2250 C C . ALA A 1 299 ? 11.25 17.031 7.852 1 98.19 299 ALA A C 1
ATOM 2252 O O . ALA A 1 299 ? 10.305 17.734 8.211 1 98.19 299 ALA A O 1
ATOM 2253 N N . ARG A 1 300 ? 12.477 17.344 8.102 1 95.69 300 ARG A N 1
ATOM 2254 C CA . ARG A 1 300 ? 12.844 18.547 8.844 1 95.69 300 ARG A CA 1
ATOM 2255 C C . ARG A 1 300 ? 12.398 19.797 8.109 1 95.69 300 ARG A C 1
ATOM 2257 O O . ARG A 1 300 ? 11.898 20.75 8.727 1 95.69 300 ARG A O 1
ATOM 2264 N N . VAL A 1 301 ? 12.562 19.781 6.824 1 97.81 301 VAL A N 1
ATOM 2265 C CA . VAL A 1 301 ? 12.211 20.922 6.004 1 97.81 301 VAL A CA 1
ATOM 2266 C C . VAL A 1 301 ? 10.711 21.188 6.105 1 97.81 301 VAL A C 1
ATOM 2268 O O . VAL A 1 301 ? 10.289 22.297 6.453 1 97.81 301 VAL A O 1
ATOM 2271 N N . VAL A 1 302 ? 9.914 20.219 5.852 1 98.06 302 VAL A N 1
ATOM 2272 C CA . VAL A 1 302 ? 8.469 20.375 5.766 1 98.06 302 VAL A CA 1
ATOM 2273 C C . VAL A 1 302 ? 7.887 20.609 7.156 1 98.06 302 VAL A C 1
ATOM 2275 O O . VAL A 1 302 ? 7.012 21.453 7.34 1 98.06 302 VAL A O 1
ATOM 2278 N N . ASP A 1 303 ? 8.398 19.906 8.172 1 95.81 303 ASP A N 1
ATOM 2279 C CA . ASP A 1 303 ? 7.949 20.094 9.547 1 95.81 303 ASP A CA 1
ATOM 2280 C C . ASP A 1 303 ? 8.32 21.484 10.055 1 95.81 303 ASP A C 1
ATOM 2282 O O . ASP A 1 303 ? 7.562 22.109 10.805 1 95.81 303 ASP A O 1
ATOM 2286 N N . GLY A 1 304 ? 9.508 21.891 9.688 1 96.19 304 GLY A N 1
ATOM 2287 C CA . GLY A 1 304 ? 9.938 23.234 10.07 1 96.19 304 GLY A CA 1
ATOM 2288 C C . GLY A 1 304 ? 9.055 24.328 9.508 1 96.19 304 GLY A C 1
ATOM 2289 O O . GLY A 1 304 ? 8.711 25.281 10.211 1 96.19 304 GLY A O 1
ATOM 2290 N N . ARG A 1 305 ? 8.719 24.25 8.273 1 97.75 305 ARG A N 1
ATOM 2291 C CA . ARG A 1 305 ? 7.84 25.219 7.637 1 97.75 305 ARG A CA 1
ATOM 2292 C C . ARG A 1 305 ? 6.469 25.25 8.312 1 97.75 305 ARG A C 1
ATOM 2294 O O . ARG A 1 305 ? 5.918 26.328 8.562 1 97.75 305 ARG A O 1
ATOM 2301 N N . PHE A 1 306 ? 5.988 24.109 8.609 1 98 306 PHE A N 1
ATOM 2302 C CA . PHE A 1 306 ? 4.703 23.984 9.289 1 98 306 PHE A CA 1
ATOM 2303 C C . PHE A 1 306 ? 4.754 24.625 10.672 1 98 306 PHE A C 1
ATOM 2305 O O . PHE A 1 306 ? 3.912 25.453 11.008 1 98 306 PHE A O 1
ATOM 2312 N N . ALA A 1 307 ? 5.762 24.219 11.43 1 97.38 307 ALA A N 1
ATOM 2313 C CA . ALA A 1 307 ? 5.934 24.75 12.781 1 97.38 307 ALA A CA 1
ATOM 2314 C C . ALA A 1 307 ? 6.102 26.266 12.766 1 97.38 307 ALA A C 1
ATOM 2316 O O . ALA A 1 307 ? 5.484 26.969 13.562 1 97.38 307 ALA A O 1
ATOM 2317 N N . GLY A 1 308 ? 6.93 26.719 11.836 1 97.5 308 GLY A N 1
ATOM 2318 C CA . GLY A 1 308 ? 7.133 28.156 11.711 1 97.5 308 GLY A CA 1
ATOM 2319 C C . GLY A 1 308 ? 5.848 28.906 11.422 1 97.5 308 GLY A C 1
ATOM 2320 O O . GLY A 1 308 ? 5.59 29.953 12.023 1 97.5 308 GLY A O 1
ATOM 2321 N N . HIS A 1 309 ? 5.035 28.375 10.57 1 98.38 309 HIS A N 1
ATOM 2322 C CA . HIS A 1 309 ? 3.77 29 10.219 1 98.38 309 HIS A CA 1
ATOM 2323 C C . HIS A 1 309 ? 2.846 29.109 11.43 1 98.38 309 HIS A C 1
ATOM 2325 O O . HIS A 1 309 ? 2.293 30.172 11.703 1 98.38 309 HIS A O 1
ATOM 2331 N N . LEU A 1 310 ? 2.654 28 12.164 1 98.25 310 LEU A N 1
ATOM 2332 C CA . LEU A 1 310 ? 1.781 27.984 13.336 1 98.25 310 LEU A CA 1
ATOM 2333 C C . LEU A 1 310 ? 2.242 29 14.367 1 98.25 310 LEU A C 1
ATOM 2335 O O . LEU A 1 310 ? 1.449 29.828 14.836 1 98.25 310 LEU A O 1
ATOM 2339 N N . LEU A 1 311 ? 3.527 29 14.664 1 97.81 311 LEU A N 1
ATOM 2340 C CA . LEU A 1 311 ? 4.066 29.844 15.727 1 97.81 311 LEU A CA 1
ATOM 2341 C C . LEU A 1 311 ? 4.004 31.312 15.344 1 97.81 311 LEU A C 1
ATOM 2343 O O . LEU A 1 311 ? 3.656 32.156 16.172 1 97.81 311 LEU A O 1
ATOM 2347 N N . ASP A 1 312 ? 4.352 31.594 14.086 1 97.81 312 ASP A N 1
ATOM 2348 C CA . ASP A 1 312 ? 4.27 32.969 13.625 1 97.81 312 ASP A CA 1
ATOM 2349 C C . ASP A 1 312 ? 2.846 33.5 13.758 1 97.81 312 ASP A C 1
ATOM 2351 O O . ASP A 1 312 ? 2.645 34.625 14.242 1 97.81 312 ASP A O 1
ATOM 2355 N N . CYS A 1 313 ? 1.873 32.75 13.367 1 98.06 313 CYS A N 1
ATOM 2356 C CA . CYS A 1 313 ? 0.477 33.156 13.445 1 98.06 313 CYS A CA 1
ATOM 2357 C C . CYS A 1 313 ? 0.027 33.312 14.891 1 98.06 313 CYS A C 1
ATOM 2359 O O . CYS A 1 313 ? -0.527 34.344 15.281 1 98.06 313 CYS A O 1
ATOM 2361 N N . TRP A 1 314 ? 0.303 32.312 15.719 1 97.38 314 TRP A N 1
ATOM 2362 C CA . TRP A 1 314 ? -0.186 32.25 17.094 1 97.38 314 TRP A CA 1
ATOM 2363 C C . TRP A 1 314 ? 0.447 33.375 17.922 1 97.38 314 TRP A C 1
ATOM 2365 O O . TRP A 1 314 ? -0.239 34.031 18.703 1 97.38 314 TRP A O 1
ATOM 2375 N N . ARG A 1 315 ? 1.704 33.656 17.75 1 96.5 315 ARG A N 1
ATOM 2376 C CA . ARG A 1 315 ? 2.395 34.688 18.5 1 96.5 315 ARG A CA 1
ATOM 2377 C C . ARG A 1 315 ? 1.914 36.062 18.078 1 96.5 315 ARG A C 1
ATOM 2379 O O . ARG A 1 315 ? 1.936 37 18.875 1 96.5 315 ARG A O 1
ATOM 2386 N N . ALA A 1 316 ? 1.412 36.188 16.906 1 97.31 316 ALA A N 1
ATOM 2387 C CA . ALA A 1 316 ? 0.873 37.438 16.406 1 97.31 316 ALA A CA 1
ATOM 2388 C C . ALA A 1 316 ? -0.614 37.562 16.734 1 97.31 316 ALA A C 1
ATOM 2390 O O . ALA A 1 316 ? -1.257 38.562 16.359 1 97.31 316 ALA A O 1
ATOM 2391 N N . GLY A 1 317 ? -1.176 36.562 17.312 1 96 317 GLY A N 1
ATOM 2392 C CA . GLY A 1 317 ? -2.578 36.594 17.703 1 96 317 GLY A CA 1
ATOM 2393 C C . GLY A 1 317 ? -3.521 36.344 16.531 1 96 317 GLY A C 1
ATOM 2394 O O . GLY A 1 317 ? -4.695 36.719 16.594 1 96 317 GLY A O 1
ATOM 2395 N N . ARG A 1 318 ? -2.967 35.781 15.461 1 96.69 318 ARG A N 1
ATOM 2396 C CA . ARG A 1 318 ? -3.777 35.5 14.281 1 96.69 318 ARG A CA 1
ATOM 2397 C C . ARG A 1 318 ? -4.027 34.031 14.109 1 96.69 318 ARG A C 1
ATOM 2399 O O . ARG A 1 318 ? -3.279 33.188 14.641 1 96.69 318 ARG A O 1
ATOM 2406 N N . SER A 1 319 ? -5.07 33.719 13.359 1 97.88 319 SER A N 1
ATOM 2407 C CA . SER A 1 319 ? -5.344 32.344 13.047 1 97.88 319 SER A CA 1
ATOM 2408 C C . SER A 1 319 ? -4.301 31.766 12.094 1 97.88 319 SER A C 1
ATOM 2410 O O . SER A 1 319 ? -3.883 32.438 11.148 1 97.88 319 SER A O 1
ATOM 2412 N N . SER A 1 320 ? -3.93 30.531 12.344 1 98.44 320 SER A N 1
ATOM 2413 C CA . SER A 1 320 ? -2.994 29.844 11.461 1 98.44 320 SER A CA 1
ATOM 2414 C C . SER A 1 320 ? -3.723 29.156 10.305 1 98.44 320 SER A C 1
ATOM 2416 O O . SER A 1 320 ? -3.09 28.594 9.414 1 98.44 320 SER A O 1
ATOM 2418 N N . LEU A 1 321 ? -5.047 29.172 10.289 1 98.56 321 LEU A N 1
ATOM 2419 C CA . LEU A 1 321 ? -5.867 28.594 9.234 1 98.56 321 LEU A CA 1
ATOM 2420 C C . LEU A 1 321 ? -6.188 29.625 8.156 1 98.56 321 LEU A C 1
ATOM 2422 O O . LEU A 1 321 ? -5.965 30.828 8.352 1 98.56 321 LEU A O 1
ATOM 2426 N N . ARG A 1 322 ? -6.617 29.156 6.98 1 96.88 322 ARG A N 1
ATOM 2427 C CA . ARG A 1 322 ? -7 30.078 5.91 1 96.88 322 ARG A CA 1
ATOM 2428 C C . ARG A 1 322 ? -8.234 30.891 6.297 1 96.88 322 ARG A C 1
ATOM 2430 O O . ARG A 1 322 ? -8.398 32.031 5.855 1 96.88 322 ARG A O 1
ATOM 2437 N N . SER A 1 323 ? -9.109 30.203 7.074 1 90.94 323 SER A N 1
ATOM 2438 C CA . SER A 1 323 ? -10.273 30.859 7.676 1 90.94 323 SER A CA 1
ATOM 2439 C C . SER A 1 323 ? -10.453 30.422 9.133 1 90.94 323 SER A C 1
ATOM 2441 O O . SER A 1 323 ? -10.438 29.234 9.438 1 90.94 323 SER A O 1
ATOM 2443 N N . PRO A 1 324 ? -10.625 31.391 9.977 1 90.56 324 PRO A N 1
ATOM 2444 C CA . PRO A 1 324 ? -10.789 31.047 11.391 1 90.56 324 PRO A CA 1
ATOM 2445 C C . PRO A 1 324 ? -11.984 30.141 11.641 1 90.56 324 PRO A C 1
ATOM 2447 O O . PRO A 1 324 ? -12.977 30.203 10.914 1 90.56 324 PRO A O 1
ATOM 2450 N N . LEU A 1 325 ? -11.789 29.328 12.625 1 92.25 325 LEU A N 1
ATOM 2451 C CA . LEU A 1 325 ? -12.859 28.422 13.016 1 92.25 325 LEU A CA 1
ATOM 2452 C C . LEU A 1 325 ? -13.961 29.172 13.766 1 92.25 325 LEU A C 1
ATOM 2454 O O . LEU A 1 325 ? -13.688 30.156 14.453 1 92.25 325 LEU A O 1
ATOM 2458 N N . GLY A 1 326 ? -15.18 28.875 13.508 1 82.06 326 GLY A N 1
ATOM 2459 C CA . GLY A 1 326 ? -16.25 29.438 14.305 1 82.06 326 GLY A CA 1
ATOM 2460 C C . GLY A 1 326 ? -16.25 28.953 15.742 1 82.06 326 GLY A C 1
ATOM 2461 O O . GLY A 1 326 ? -15.469 28.078 16.109 1 82.06 326 GLY A O 1
ATOM 2462 N N . GLU A 1 327 ? -16.984 29.609 16.672 1 74.25 327 GLU A N 1
ATOM 2463 C CA . GLU A 1 327 ? -17.109 29.219 18.062 1 74.25 327 GLU A CA 1
ATOM 2464 C C . GLU A 1 327 ? -17.625 27.781 18.188 1 74.25 327 GLU A C 1
ATOM 2466 O O . GLU A 1 327 ? -18.484 27.359 17.391 1 74.25 327 GLU A O 1
ATOM 2471 N N . PRO A 1 328 ? -16.844 26.953 19 1 69.88 328 PRO A N 1
ATOM 2472 C CA . PRO A 1 328 ? -17.266 25.562 19.156 1 69.88 328 PRO A CA 1
ATOM 2473 C C . PRO A 1 328 ? -18.734 25.422 19.562 1 69.88 328 PRO A C 1
ATOM 2475 O O . PRO A 1 328 ? -19.266 26.312 20.234 1 69.88 328 PRO A O 1
ATOM 2478 N N . ALA A 1 329 ? -19.547 24.641 18.891 1 52.44 329 ALA A N 1
ATOM 2479 C CA . ALA A 1 329 ? -20.922 24.375 19.344 1 52.44 329 ALA A CA 1
ATOM 2480 C C . ALA A 1 329 ? -20.922 23.891 20.781 1 52.44 329 ALA A C 1
ATOM 2482 O O . ALA A 1 329 ? -20.219 22.938 21.141 1 52.44 329 ALA A O 1
ATOM 2483 N N . VAL A 1 330 ? -21.125 24.656 21.781 1 49.59 330 VAL A N 1
ATOM 2484 C CA . VAL A 1 330 ? -21.266 24.25 23.172 1 49.59 330 VAL A CA 1
ATOM 2485 C C . VAL A 1 330 ? -22.188 23.047 23.281 1 49.59 330 VAL A C 1
ATOM 2487 O O . VAL A 1 330 ? -23.328 23.094 22.797 1 49.59 330 VAL A O 1
ATOM 2490 N N . ARG A 1 331 ? -21.797 21.812 23.219 1 47.59 331 ARG A N 1
ATOM 2491 C CA . ARG A 1 331 ? -22.719 20.734 23.531 1 47.59 331 ARG A CA 1
ATOM 2492 C C . ARG A 1 331 ? -23.328 20.922 24.922 1 47.59 331 ARG A C 1
ATOM 2494 O O . ARG A 1 331 ? -22.594 20.906 25.922 1 47.59 331 ARG A O 1
ATOM 2501 N N . ASN A 1 332 ? -24.359 21.578 25.047 1 36.09 332 ASN A N 1
ATOM 2502 C CA . ASN A 1 332 ? -25.094 21.641 26.312 1 36.09 332 ASN A CA 1
ATOM 2503 C C . ASN A 1 332 ? -25.25 20.25 26.922 1 36.09 332 ASN A C 1
ATOM 2505 O O . ASN A 1 332 ? -25.719 19.312 26.266 1 36.09 332 ASN A O 1
ATOM 2509 N N . ALA A 1 333 ? -24.344 19.891 27.781 1 37.25 333 ALA A N 1
ATOM 2510 C CA . ALA A 1 333 ? -24.656 18.812 28.719 1 37.25 333 ALA A CA 1
ATOM 2511 C C . ALA A 1 333 ? -26.078 18.906 29.219 1 37.25 333 ALA A C 1
ATOM 2513 O O . ALA A 1 333 ? -26.391 19.75 30.078 1 37.25 333 ALA A O 1
ATOM 2514 N N . SER A 1 334 ? -27.062 18.875 28.344 1 29.45 334 SER A N 1
ATOM 2515 C CA . SER A 1 334 ? -28.297 18.547 29.047 1 29.45 334 SER A CA 1
ATOM 2516 C C . SER A 1 334 ? -28.297 17.078 29.484 1 29.45 334 SER A C 1
ATOM 2518 O O . SER A 1 334 ? -27.766 16.219 28.781 1 29.45 334 SER A O 1
ATOM 2520 N N . MET B 1 1 ? 19.531 -11.805 -11.023 1 40.12 1 MET B N 1
ATOM 2521 C CA . MET B 1 1 ? 18.188 -11.867 -11.602 1 40.12 1 MET B CA 1
ATOM 2522 C C . MET B 1 1 ? 18.203 -12.633 -12.922 1 40.12 1 MET B C 1
ATOM 2524 O O . MET B 1 1 ? 18.984 -12.328 -13.812 1 40.12 1 MET B O 1
ATOM 2528 N N . GLY B 1 2 ? 18.047 -13.867 -12.906 1 52.34 2 GLY B N 1
ATOM 2529 C CA . GLY B 1 2 ? 18.109 -14.766 -14.047 1 52.34 2 GLY B CA 1
ATOM 2530 C C . GLY B 1 2 ? 17.438 -14.219 -15.281 1 52.34 2 GLY B C 1
ATOM 2531 O O . GLY B 1 2 ? 16.531 -13.391 -15.18 1 52.34 2 GLY B O 1
ATOM 2532 N N . GLY B 1 3 ? 18.031 -14.062 -16.406 1 69.81 3 GLY B N 1
ATOM 2533 C CA . GLY B 1 3 ? 17.75 -13.453 -17.703 1 69.81 3 GLY B CA 1
ATOM 2534 C C . GLY B 1 3 ? 16.469 -13.953 -18.344 1 69.81 3 GLY B C 1
ATOM 2535 O O . GLY B 1 3 ? 16.25 -15.164 -18.406 1 69.81 3 GLY B O 1
ATOM 2536 N N . PHE B 1 4 ? 15.281 -13.375 -17.969 1 83.94 4 PHE B N 1
ATOM 2537 C CA . PHE B 1 4 ? 14.094 -13.672 -18.75 1 83.94 4 PHE B CA 1
ATOM 2538 C C . PHE B 1 4 ? 14.023 -12.773 -19.984 1 83.94 4 PHE B C 1
ATOM 2540 O O . PHE B 1 4 ? 14.664 -11.719 -20.031 1 83.94 4 PHE B O 1
ATOM 2547 N N . GLY B 1 5 ? 13.438 -13.453 -21.078 1 90.19 5 GLY B N 1
ATOM 2548 C CA . GLY B 1 5 ? 13.289 -12.695 -22.297 1 90.19 5 GLY B CA 1
ATOM 2549 C C . GLY B 1 5 ? 11.836 -12.477 -22.703 1 90.19 5 GLY B C 1
ATOM 2550 O O . GLY B 1 5 ? 10.93 -12.961 -22.031 1 90.19 5 GLY B O 1
ATOM 2551 N N . PRO B 1 6 ? 11.727 -11.75 -23.75 1 94.25 6 PRO B N 1
ATOM 2552 C CA . PRO B 1 6 ? 10.367 -11.5 -24.234 1 94.25 6 PRO B CA 1
ATOM 2553 C C . PRO B 1 6 ? 9.68 -12.766 -24.734 1 94.25 6 PRO B C 1
ATOM 2555 O O . PRO B 1 6 ? 10.352 -13.734 -25.094 1 94.25 6 PRO B O 1
ATOM 2558 N N . ARG B 1 7 ? 8.352 -12.742 -24.656 1 95.69 7 ARG B N 1
ATOM 2559 C CA . ARG B 1 7 ? 7.566 -13.875 -25.156 1 95.69 7 ARG B CA 1
ATOM 2560 C C . ARG B 1 7 ? 6.711 -13.461 -26.344 1 95.69 7 ARG B C 1
ATOM 2562 O O . ARG B 1 7 ? 5.836 -14.219 -26.781 1 95.69 7 ARG B O 1
ATOM 2569 N N . GLY B 1 8 ? 6.852 -12.297 -26.797 1 94.12 8 GLY B N 1
ATOM 2570 C CA . GLY B 1 8 ? 6.16 -11.719 -27.938 1 94.12 8 GLY B CA 1
ATOM 2571 C C . GLY B 1 8 ? 6.355 -10.219 -28.047 1 94.12 8 GLY B C 1
ATOM 2572 O O . GLY B 1 8 ? 7.191 -9.641 -27.344 1 94.12 8 GLY B O 1
ATOM 2573 N N . PRO B 1 9 ? 5.609 -9.586 -28.906 1 93.62 9 PRO B N 1
ATOM 2574 C CA . PRO B 1 9 ? 5.816 -8.164 -29.188 1 93.62 9 PRO B CA 1
ATOM 2575 C C . PRO B 1 9 ? 5.504 -7.266 -28 1 93.62 9 PRO B C 1
ATOM 2577 O O . PRO B 1 9 ? 6.16 -6.242 -27.797 1 93.62 9 PRO B O 1
ATOM 2580 N N . LEU B 1 10 ? 4.516 -7.57 -27.172 1 95.38 10 LEU B N 1
ATOM 2581 C CA . LEU B 1 10 ? 4.133 -6.734 -26.031 1 95.38 10 LEU B CA 1
ATOM 2582 C C . LEU B 1 10 ? 5.23 -6.719 -24.984 1 95.38 10 LEU B C 1
ATOM 2584 O O . LEU B 1 10 ? 5.688 -5.648 -24.562 1 95.38 10 LEU B O 1
ATOM 2588 N N . SER B 1 11 ? 5.68 -7.914 -24.547 1 95.31 11 SER B N 1
ATOM 2589 C CA . SER B 1 11 ? 6.719 -7.996 -23.531 1 95.31 11 SER B CA 1
ATOM 2590 C C . SER B 1 11 ? 8.055 -7.48 -24.062 1 95.31 11 SER B C 1
ATOM 2592 O O . SER B 1 11 ? 8.844 -6.898 -23.312 1 95.31 11 SER B O 1
ATOM 2594 N N . ALA B 1 12 ? 8.281 -7.676 -25.344 1 93.62 12 ALA B N 1
ATOM 2595 C CA . ALA B 1 12 ? 9.484 -7.117 -25.953 1 93.62 12 ALA B CA 1
ATOM 2596 C C . ALA B 1 12 ? 9.477 -5.594 -25.891 1 93.62 12 ALA B C 1
ATOM 2598 O O . ALA B 1 12 ? 10.5 -4.969 -25.609 1 93.62 12 ALA B O 1
ATOM 2599 N N . ALA B 1 13 ? 8.375 -5.027 -26.188 1 93.31 13 ALA B N 1
ATOM 2600 C CA . ALA B 1 13 ? 8.242 -3.576 -26.141 1 93.31 13 ALA B CA 1
ATOM 2601 C C . ALA B 1 13 ? 8.484 -3.041 -24.734 1 93.31 13 ALA B C 1
ATOM 2603 O O . ALA B 1 13 ? 9.203 -2.057 -24.547 1 93.31 13 ALA B O 1
ATOM 2604 N N . VAL B 1 14 ? 7.863 -3.684 -23.719 1 94.69 14 VAL B N 1
ATOM 2605 C CA . VAL B 1 14 ? 8.023 -3.24 -22.344 1 94.69 14 VAL B CA 1
ATOM 2606 C C . VAL B 1 14 ? 9.484 -3.357 -21.922 1 94.69 14 VAL B C 1
ATOM 2608 O O . VAL B 1 14 ? 10.07 -2.398 -21.406 1 94.69 14 VAL B O 1
ATOM 2611 N N . LEU B 1 15 ? 10.086 -4.508 -22.188 1 93.38 15 LEU B N 1
ATOM 2612 C CA . LEU B 1 15 ? 11.469 -4.734 -21.781 1 93.38 15 LEU B CA 1
ATOM 2613 C C . LEU B 1 15 ? 12.406 -3.764 -22.5 1 93.38 15 LEU B C 1
ATOM 2615 O O . LEU B 1 15 ? 13.32 -3.207 -21.875 1 93.38 15 LEU B O 1
ATOM 2619 N N . GLY B 1 16 ? 12.18 -3.607 -23.781 1 91.19 16 GLY B N 1
ATOM 2620 C CA . GLY B 1 16 ? 12.984 -2.658 -24.531 1 91.19 16 GLY B CA 1
ATOM 2621 C C . GLY B 1 16 ? 12.914 -1.246 -23.984 1 91.19 16 GLY B C 1
ATOM 2622 O O . GLY B 1 16 ? 13.93 -0.55 -23.906 1 91.19 16 GLY B O 1
ATOM 2623 N N . LEU B 1 17 ? 11.789 -0.867 -23.547 1 92.94 17 LEU B N 1
ATOM 2624 C CA . LEU B 1 17 ? 11.57 0.48 -23.031 1 92.94 17 LEU B CA 1
ATOM 2625 C C . LEU B 1 17 ? 12.234 0.651 -21.672 1 92.94 17 LEU B C 1
ATOM 2627 O O . LEU B 1 17 ? 13.047 1.559 -21.484 1 92.94 17 LEU B O 1
ATOM 2631 N N . VAL B 1 18 ? 12 -0.271 -20.734 1 93 18 VAL B N 1
ATOM 2632 C CA . VAL B 1 18 ? 12.375 -0.053 -19.344 1 93 18 VAL B CA 1
ATOM 2633 C C . VAL B 1 18 ? 13.875 -0.276 -19.172 1 93 18 VAL B C 1
ATOM 2635 O O . VAL B 1 18 ? 14.469 0.15 -18.172 1 93 18 VAL B O 1
ATOM 2638 N N . ARG B 1 19 ? 14.531 -0.919 -20.188 1 90.88 19 ARG B N 1
ATOM 2639 C CA . ARG B 1 19 ? 15.969 -1.185 -20.109 1 90.88 19 ARG B CA 1
ATOM 2640 C C . ARG B 1 19 ? 16.75 -0.221 -21 1 90.88 19 ARG B C 1
ATOM 2642 O O . ARG B 1 19 ? 17.969 -0.344 -21.125 1 90.88 19 ARG B O 1
ATOM 2649 N N . SER B 1 20 ? 16.109 0.715 -21.547 1 90.88 20 SER B N 1
ATOM 2650 C CA . SER B 1 20 ? 16.734 1.621 -22.5 1 90.88 20 SER B CA 1
ATOM 2651 C C . SER B 1 20 ? 17.5 2.732 -21.781 1 90.88 20 SER B C 1
ATOM 2653 O O . SER B 1 20 ? 18.266 3.471 -22.406 1 90.88 20 SER B O 1
ATOM 2655 N N . GLY B 1 21 ? 17.281 2.889 -20.5 1 91.56 21 GLY B N 1
ATOM 2656 C CA . GLY B 1 21 ? 17.766 4.012 -19.719 1 91.56 21 GLY B CA 1
ATOM 2657 C C . GLY B 1 21 ? 16.656 4.75 -19 1 91.56 21 GLY B C 1
ATOM 2658 O O . GLY B 1 21 ? 15.562 4.199 -18.781 1 91.56 21 GLY B O 1
ATOM 2659 N N . PRO B 1 22 ? 17.016 5.965 -18.594 1 91 22 PRO B N 1
ATOM 2660 C CA . PRO B 1 22 ? 15.953 6.738 -17.953 1 91 22 PRO B CA 1
ATOM 2661 C C . PRO B 1 22 ? 14.844 7.141 -18.922 1 91 22 PRO B C 1
ATOM 2663 O O . PRO B 1 22 ? 15.047 7.121 -20.141 1 91 22 PRO B O 1
ATOM 2666 N N . PRO B 1 23 ? 13.703 7.453 -18.359 1 87.75 23 PRO B N 1
ATOM 2667 C CA . PRO B 1 23 ? 12.625 7.887 -19.25 1 87.75 23 PRO B CA 1
ATOM 2668 C C . PRO B 1 23 ? 13.062 8.992 -20.203 1 87.75 23 PRO B C 1
ATOM 2670 O O . PRO B 1 23 ? 13.766 9.922 -19.797 1 87.75 23 PRO B O 1
ATOM 2673 N N . GLY B 1 24 ? 12.586 8.922 -21.391 1 85.25 24 GLY B N 1
ATOM 2674 C CA . GLY B 1 24 ? 13.047 9.797 -22.469 1 85.25 24 GLY B CA 1
ATOM 2675 C C . GLY B 1 24 ? 14.07 9.141 -23.375 1 85.25 24 GLY B C 1
ATOM 2676 O O . GLY B 1 24 ? 14.219 9.531 -24.531 1 85.25 24 GLY B O 1
ATOM 2677 N N . ALA B 1 25 ? 14.758 8.117 -22.875 1 84.25 25 ALA B N 1
ATOM 2678 C CA . ALA B 1 25 ? 15.773 7.406 -23.641 1 84.25 25 ALA B CA 1
ATOM 2679 C C . ALA B 1 25 ? 15.133 6.41 -24.609 1 84.25 25 ALA B C 1
ATOM 2681 O O . ALA B 1 25 ? 15.781 5.941 -25.547 1 84.25 25 ALA B O 1
ATOM 2682 N N . GLY B 1 26 ? 13.906 6.051 -24.312 1 81.44 26 GLY B N 1
ATOM 2683 C CA . GLY B 1 26 ? 13.18 5.117 -25.156 1 81.44 26 GLY B CA 1
ATOM 2684 C C . GLY B 1 26 ? 11.758 5.559 -25.438 1 81.44 26 GLY B C 1
ATOM 2685 O O . GLY B 1 26 ? 11.219 6.434 -24.75 1 81.44 26 GLY B O 1
ATOM 2686 N N . ARG B 1 27 ? 11.273 4.984 -26.531 1 84.56 27 ARG B N 1
ATOM 2687 C CA . ARG B 1 27 ? 9.883 5.199 -26.906 1 84.56 27 ARG B CA 1
ATOM 2688 C C . ARG B 1 27 ? 9.227 3.898 -27.359 1 84.56 27 ARG B C 1
ATOM 2690 O O . ARG B 1 27 ? 9.914 2.979 -27.812 1 84.56 27 ARG B O 1
ATOM 2697 N N . LEU B 1 28 ? 8.039 3.828 -26.984 1 82.88 28 LEU B N 1
ATOM 2698 C CA . LEU B 1 28 ? 7.309 2.684 -27.531 1 82.88 28 LEU B CA 1
ATOM 2699 C C . LEU B 1 28 ? 7.137 2.812 -29.047 1 82.88 28 LEU B C 1
ATOM 2701 O O . LEU B 1 28 ? 6.59 3.805 -29.531 1 82.88 28 LEU B O 1
ATOM 2705 N N . LEU B 1 29 ? 8.07 2.318 -29.859 1 64.12 29 LEU B N 1
ATOM 2706 C CA . LEU B 1 29 ? 8.125 2.51 -31.312 1 64.12 29 LEU B CA 1
ATOM 2707 C C . LEU B 1 29 ? 6.824 2.066 -31.969 1 64.12 29 LEU B C 1
ATOM 2709 O O . LEU B 1 29 ? 6.285 2.771 -32.812 1 64.12 29 LEU B O 1
ATOM 2713 N N . ALA B 1 30 ? 6.508 0.721 -31.953 1 63.78 30 ALA B N 1
ATOM 2714 C CA . ALA B 1 30 ? 5.371 0.188 -32.688 1 63.78 30 ALA B CA 1
ATOM 2715 C C . ALA B 1 30 ? 4.207 -0.146 -31.766 1 63.78 30 ALA B C 1
ATOM 2717 O O . ALA B 1 30 ? 4.41 -0.404 -30.578 1 63.78 30 ALA B O 1
ATOM 2718 N N . PRO B 1 31 ? 2.955 0.277 -32.312 1 64.31 31 PRO B N 1
ATOM 2719 C CA . PRO B 1 31 ? 1.799 -0.172 -31.547 1 64.31 31 PRO B CA 1
ATOM 2720 C C . PRO B 1 31 ? 1.945 -1.607 -31.047 1 64.31 31 PRO B C 1
ATOM 2722 O O . PRO B 1 31 ? 2.223 -2.516 -31.828 1 64.31 31 PRO B O 1
ATOM 2725 N N . PRO B 1 32 ? 2.098 -1.653 -29.812 1 70.5 32 PRO B N 1
ATOM 2726 C CA . PRO B 1 32 ? 2.32 -3.021 -29.328 1 70.5 32 PRO B CA 1
ATOM 2727 C C . PRO B 1 32 ? 1.244 -3.994 -29.812 1 70.5 32 PRO B C 1
ATOM 2729 O O . PRO B 1 32 ? 0.096 -3.596 -30.016 1 70.5 32 PRO B O 1
ATOM 2732 N N . GLY B 1 33 ? 1.543 -5.035 -30.75 1 70.81 33 GLY B N 1
ATOM 2733 C CA . GLY B 1 33 ? 0.784 -6.117 -31.359 1 70.81 33 GLY B CA 1
ATOM 2734 C C . GLY B 1 33 ? -0.64 -6.207 -30.844 1 70.81 33 GLY B C 1
ATOM 2735 O O . GLY B 1 33 ? -1.037 -5.445 -29.969 1 70.81 33 GLY B O 1
ATOM 2736 N N . PRO B 1 34 ? -1.468 -6.938 -31.5 1 73.5 34 PRO B N 1
ATOM 2737 C CA . PRO B 1 34 ? -2.857 -7.082 -31.047 1 73.5 34 PRO B CA 1
ATOM 2738 C C . PRO B 1 34 ? -2.969 -7.523 -29.594 1 73.5 34 PRO B C 1
ATOM 2740 O O . PRO B 1 34 ? -2.129 -8.289 -29.109 1 73.5 34 PRO B O 1
ATOM 2743 N N . LEU B 1 35 ? -3.791 -6.855 -28.891 1 85.56 35 LEU B N 1
ATOM 2744 C CA . LEU B 1 35 ? -4.16 -7.25 -27.531 1 85.56 35 LEU B CA 1
ATOM 2745 C C . LEU B 1 35 ? -5.227 -8.344 -27.562 1 85.56 35 LEU B C 1
ATOM 2747 O O . LEU B 1 35 ? -6.137 -8.344 -26.734 1 85.56 35 LEU B O 1
ATOM 2751 N N . SER B 1 36 ? -5.004 -9.305 -28.422 1 83 36 SER B N 1
ATOM 2752 C CA . SER B 1 36 ? -6.098 -10.227 -28.75 1 83 36 SER B CA 1
ATOM 2753 C C . SER B 1 36 ? -6.074 -11.445 -27.844 1 83 36 SER B C 1
ATOM 2755 O O . SER B 1 36 ? -7.047 -12.203 -27.781 1 83 36 SER B O 1
ATOM 2757 N N . ASP B 1 37 ? -5.047 -11.688 -27.078 1 95.5 37 ASP B N 1
ATOM 2758 C CA . ASP B 1 37 ? -5.008 -12.867 -26.219 1 95.5 37 ASP B CA 1
ATOM 2759 C C . ASP B 1 37 ? -4.668 -12.477 -24.781 1 95.5 37 ASP B C 1
ATOM 2761 O O . ASP B 1 37 ? -3.549 -12.711 -24.312 1 95.5 37 ASP B O 1
ATOM 2765 N N . PRO B 1 38 ? -5.633 -12.047 -24.078 1 97.69 38 PRO B N 1
ATOM 2766 C CA . PRO B 1 38 ? -5.395 -11.539 -22.719 1 97.69 38 PRO B CA 1
ATOM 2767 C C . PRO B 1 38 ? -4.906 -12.625 -21.766 1 97.69 38 PRO B C 1
ATOM 2769 O O . PRO B 1 38 ? -4.348 -12.32 -20.703 1 97.69 38 PRO B O 1
ATOM 2772 N N . TRP B 1 39 ? -5.094 -13.891 -22.141 1 98.44 39 TRP B N 1
ATOM 2773 C CA . TRP B 1 39 ? -4.648 -15.008 -21.312 1 98.44 39 TRP B CA 1
ATOM 2774 C C . TRP B 1 39 ? -3.285 -15.516 -21.766 1 98.44 39 TRP B C 1
ATOM 2776 O O . TRP B 1 39 ? -2.691 -16.375 -21.109 1 98.44 39 TRP B O 1
ATOM 2786 N N . GLY B 1 40 ? -2.762 -14.984 -22.828 1 97.75 40 GLY B N 1
ATOM 2787 C CA . GLY B 1 40 ? -1.608 -15.555 -23.516 1 97.75 40 GLY B CA 1
ATOM 2788 C C . GLY B 1 40 ? -0.289 -15.172 -22.859 1 97.75 40 GLY B C 1
ATOM 2789 O O . GLY B 1 40 ? -0.242 -14.266 -22.031 1 97.75 40 GLY B O 1
ATOM 2790 N N . GLU B 1 41 ? 0.768 -15.812 -23.297 1 97.75 41 GLU B N 1
ATOM 2791 C CA . GLU B 1 41 ? 2.111 -15.68 -22.734 1 97.75 41 GLU B CA 1
ATOM 2792 C C . GLU B 1 41 ? 2.609 -14.242 -22.828 1 97.75 41 GLU B C 1
ATOM 2794 O O . GLU B 1 41 ? 3.082 -13.68 -21.828 1 97.75 41 GLU B O 1
ATOM 2799 N N . ASP B 1 42 ? 2.475 -13.664 -23.938 1 96.81 42 ASP B N 1
ATOM 2800 C CA . ASP B 1 42 ? 3.029 -12.336 -24.172 1 96.81 42 ASP B CA 1
ATOM 2801 C C . ASP B 1 42 ? 2.279 -11.281 -23.359 1 96.81 42 ASP B C 1
ATOM 2803 O O . ASP B 1 42 ? 2.898 -10.422 -22.734 1 96.81 42 ASP B O 1
ATOM 2807 N N . HIS B 1 43 ? 0.963 -11.367 -23.375 1 98 43 HIS B N 1
ATOM 2808 C CA . HIS B 1 43 ? 0.113 -10.422 -22.656 1 98 43 HIS B CA 1
ATOM 2809 C C . HIS B 1 43 ? 0.383 -10.453 -21.156 1 98 43 HIS B C 1
ATOM 2811 O O . HIS B 1 43 ? 0.601 -9.406 -20.547 1 98 43 HIS B O 1
ATOM 2817 N N . GLN B 1 44 ? 0.411 -11.617 -20.625 1 98.62 44 GLN B N 1
ATOM 2818 C CA . GLN B 1 44 ? 0.548 -11.766 -19.172 1 98.62 44 GLN B CA 1
ATOM 2819 C C . GLN B 1 44 ? 1.957 -11.406 -18.719 1 98.62 44 GLN B C 1
ATOM 2821 O O . GLN B 1 44 ? 2.133 -10.805 -17.656 1 98.62 44 GLN B O 1
ATOM 2826 N N . LEU B 1 45 ? 2.951 -11.75 -19.484 1 97.81 45 LEU B N 1
ATOM 2827 C CA . LEU B 1 45 ? 4.293 -11.32 -19.109 1 97.81 45 LEU B CA 1
ATOM 2828 C C . LEU B 1 45 ? 4.418 -9.805 -19.156 1 97.81 45 LEU B C 1
ATOM 2830 O O . LEU B 1 45 ? 4.996 -9.188 -18.266 1 97.81 45 LEU B O 1
ATOM 2834 N N . ALA B 1 46 ? 3.924 -9.195 -20.203 1 96.62 46 ALA B N 1
ATOM 2835 C CA . ALA B 1 46 ? 3.982 -7.738 -20.328 1 96.62 46 ALA B CA 1
ATOM 2836 C C . ALA B 1 46 ? 3.334 -7.062 -19.125 1 96.62 46 ALA B C 1
ATOM 2838 O O . ALA B 1 46 ? 3.896 -6.121 -18.562 1 96.62 46 ALA B O 1
ATOM 2839 N N . LEU B 1 47 ? 2.168 -7.559 -18.766 1 98.19 47 LEU B N 1
ATOM 2840 C CA . LEU B 1 47 ? 1.459 -7.012 -17.625 1 98.19 47 LEU B CA 1
ATOM 2841 C C . LEU B 1 47 ? 2.268 -7.211 -16.344 1 98.19 47 LEU B C 1
ATOM 2843 O O . LEU B 1 47 ? 2.406 -6.281 -15.539 1 98.19 47 LEU B O 1
ATOM 2847 N N . TYR B 1 48 ? 2.811 -8.391 -16.172 1 98.25 48 TYR B N 1
ATOM 2848 C CA . TYR B 1 48 ? 3.643 -8.695 -15.008 1 98.25 48 TYR B CA 1
ATOM 2849 C C . TYR B 1 48 ? 4.809 -7.719 -14.898 1 98.25 48 TYR B C 1
ATOM 2851 O O . TYR B 1 48 ? 5.086 -7.188 -13.82 1 98.25 48 TYR B O 1
ATOM 2859 N N . LEU B 1 49 ? 5.461 -7.473 -16 1 96.88 49 LEU B N 1
ATOM 2860 C CA . LEU B 1 49 ? 6.609 -6.574 -16.047 1 96.88 49 LEU B CA 1
ATOM 2861 C C . LEU B 1 49 ? 6.203 -5.156 -15.656 1 96.88 49 LEU B C 1
ATOM 2863 O O . LEU B 1 49 ? 6.918 -4.484 -14.906 1 96.88 49 LEU B O 1
ATOM 2867 N N . CYS B 1 50 ? 5.082 -4.727 -16.141 1 97.06 50 CYS B N 1
ATOM 2868 C CA . CYS B 1 50 ? 4.578 -3.41 -15.773 1 97.06 50 CYS B CA 1
ATOM 2869 C C . CYS B 1 50 ? 4.348 -3.318 -14.266 1 97.06 50 CYS B C 1
ATOM 2871 O O . CYS B 1 50 ? 4.699 -2.32 -13.641 1 97.06 50 CYS B O 1
ATOM 2873 N N . TYR B 1 51 ? 3.783 -4.371 -13.703 1 98.06 51 TYR B N 1
ATOM 2874 C CA . TYR B 1 51 ? 3.434 -4.363 -12.289 1 98.06 51 TYR B CA 1
ATOM 2875 C C . TYR B 1 51 ? 4.684 -4.422 -11.414 1 98.06 51 TYR B C 1
ATOM 2877 O O . TYR B 1 51 ? 4.727 -3.814 -10.344 1 98.06 51 TYR B O 1
ATOM 2885 N N . GLU B 1 52 ? 5.707 -5.113 -11.875 1 96.88 52 GLU B N 1
ATOM 2886 C CA . GLU B 1 52 ? 6.93 -5.262 -11.094 1 96.88 52 GLU B CA 1
ATOM 2887 C C . GLU B 1 52 ? 7.594 -3.912 -10.844 1 96.88 52 GLU B C 1
ATOM 2889 O O . GLU B 1 52 ? 8.305 -3.736 -9.852 1 96.88 52 GLU B O 1
ATOM 2894 N N . LEU B 1 53 ? 7.316 -2.949 -11.672 1 96.44 53 LEU B N 1
ATOM 2895 C CA . LEU B 1 53 ? 7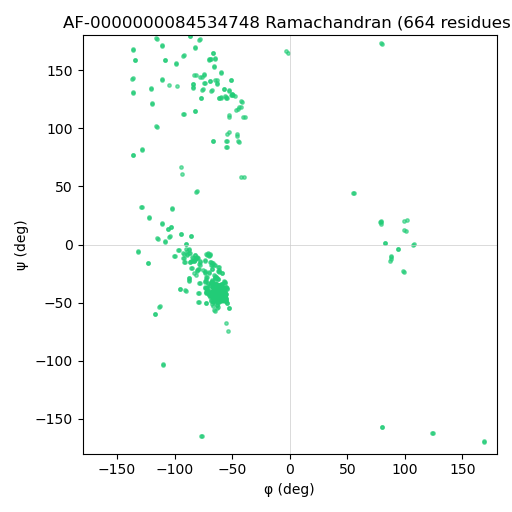.887 -1.616 -11.508 1 96.44 53 LEU B CA 1
ATOM 2896 C C . LEU B 1 53 ? 7.332 -0.938 -10.258 1 96.44 53 LEU B C 1
ATOM 2898 O O . LEU B 1 53 ? 7.941 -0.004 -9.734 1 96.44 53 LEU B O 1
ATOM 2902 N N . HIS B 1 54 ? 6.195 -1.368 -9.773 1 96.25 54 HIS B N 1
ATOM 2903 C CA . HIS B 1 54 ? 5.586 -0.817 -8.57 1 96.25 54 HIS B CA 1
ATOM 2904 C C . HIS B 1 54 ? 6.031 -1.58 -7.324 1 96.25 54 HIS B C 1
ATOM 2906 O O . HIS B 1 54 ? 5.828 -1.116 -6.199 1 96.25 54 HIS B O 1
ATOM 2912 N N . ASP B 1 55 ? 6.605 -2.727 -7.512 1 93.31 55 ASP B N 1
ATOM 2913 C CA . ASP B 1 55 ? 6.898 -3.664 -6.434 1 93.31 55 ASP B CA 1
ATOM 2914 C C . ASP B 1 55 ? 8.398 -3.764 -6.188 1 93.31 55 ASP B C 1
ATOM 2916 O O . ASP B 1 55 ? 9.016 -2.834 -5.656 1 93.31 55 ASP B O 1
ATOM 2920 N N . ARG B 1 56 ? 9.055 -4.848 -6.641 1 90 56 ARG B N 1
ATOM 2921 C CA . ARG B 1 56 ? 10.469 -5.117 -6.375 1 90 56 ARG B CA 1
ATOM 2922 C C . ARG B 1 56 ? 11.359 -4.488 -7.441 1 90 56 ARG B C 1
ATOM 2924 O O . ARG B 1 56 ? 12.57 -4.398 -7.27 1 90 56 ARG B O 1
ATOM 2931 N N . GLY B 1 57 ? 10.766 -3.994 -8.453 1 89.44 57 GLY B N 1
ATOM 2932 C CA . GLY B 1 57 ? 11.555 -3.512 -9.57 1 89.44 57 GLY B CA 1
ATOM 2933 C C . GLY B 1 57 ? 12.031 -4.621 -10.492 1 89.44 57 GLY B C 1
ATOM 2934 O O . GLY B 1 57 ? 11.703 -5.789 -10.281 1 89.44 57 GLY B O 1
ATOM 2935 N N . LEU B 1 58 ? 12.617 -4.254 -11.586 1 90.44 58 LEU B N 1
ATOM 2936 C CA . LEU B 1 58 ? 13.188 -5.164 -12.57 1 90.44 58 LEU B CA 1
ATOM 2937 C C . LEU B 1 58 ? 14.68 -4.91 -12.75 1 90.44 58 LEU B C 1
ATOM 2939 O O . LEU B 1 58 ? 15.109 -3.758 -12.844 1 90.44 58 LEU B O 1
ATOM 2943 N N . ALA B 1 59 ? 15.359 -6.004 -12.758 1 86.19 59 ALA B N 1
ATOM 2944 C CA . ALA B 1 59 ? 16.797 -5.855 -12.977 1 86.19 59 ALA B CA 1
ATOM 2945 C C . ALA B 1 59 ? 17.078 -5.098 -14.273 1 86.19 59 ALA B C 1
ATOM 2947 O O . ALA B 1 59 ? 16.531 -5.426 -15.32 1 86.19 59 ALA B O 1
ATOM 2948 N N . GLY B 1 60 ? 17.844 -4.07 -14.18 1 88.38 60 GLY B N 1
ATOM 2949 C CA . GLY B 1 60 ? 18.25 -3.314 -15.352 1 88.38 60 GLY B CA 1
ATOM 2950 C C . GLY B 1 60 ? 17.281 -2.21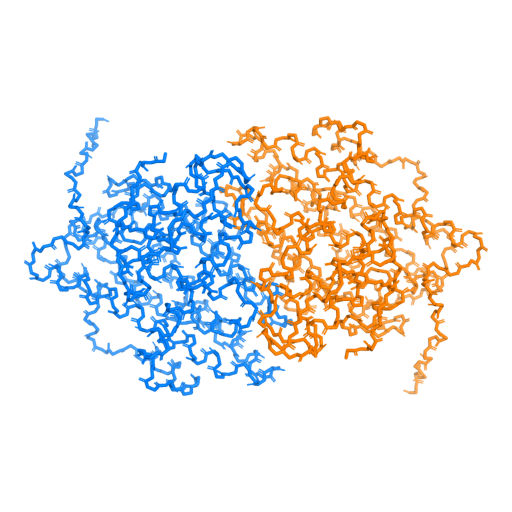1 -15.719 1 88.38 60 GLY B C 1
ATOM 2951 O O . GLY B 1 60 ? 17.562 -1.394 -16.594 1 88.38 60 GLY B O 1
ATOM 2952 N N . ALA B 1 61 ? 16.172 -2.229 -15.109 1 92.12 61 ALA B N 1
ATOM 2953 C CA . ALA B 1 61 ? 15.172 -1.203 -15.414 1 92.12 61 ALA B CA 1
ATOM 2954 C C . ALA B 1 61 ? 15.43 0.07 -14.617 1 92.12 61 ALA B C 1
ATOM 2956 O O . ALA B 1 61 ? 15.805 0.007 -13.438 1 92.12 61 ALA B O 1
ATOM 2957 N N . HIS B 1 62 ? 15.289 1.179 -15.242 1 91.5 62 HIS B N 1
ATOM 2958 C CA . HIS B 1 62 ? 15.336 2.447 -14.523 1 91.5 62 HIS B CA 1
ATOM 2959 C C . HIS B 1 62 ? 14.047 2.689 -13.742 1 91.5 62 HIS B C 1
ATOM 2961 O O . HIS B 1 62 ? 12.953 2.545 -14.289 1 91.5 62 HIS B O 1
ATOM 2967 N N . PRO B 1 63 ? 14.195 3.092 -12.5 1 88.88 63 PRO B N 1
ATOM 2968 C CA . PRO B 1 63 ? 13.008 3.203 -11.656 1 88.88 63 PRO B CA 1
ATOM 2969 C C . PRO B 1 63 ? 12.062 4.312 -12.109 1 88.88 63 PRO B C 1
ATOM 2971 O O . PRO B 1 63 ? 10.875 4.305 -11.758 1 88.88 63 PRO B O 1
ATOM 2974 N N . GLY B 1 64 ? 12.492 5.199 -12.922 1 90.88 64 GLY B N 1
ATOM 2975 C CA . GLY B 1 64 ? 11.68 6.312 -13.398 1 90.88 64 GLY B CA 1
ATOM 2976 C C . GLY B 1 64 ? 10.578 5.883 -14.352 1 90.88 64 GLY B C 1
ATOM 2977 O O . GLY B 1 64 ? 9.656 6.652 -14.625 1 90.88 64 GLY B O 1
ATOM 2978 N N . TRP B 1 65 ? 10.586 4.625 -14.781 1 94.31 65 TRP B N 1
ATOM 2979 C CA . TRP B 1 65 ? 9.594 4.148 -15.742 1 94.31 65 TRP B CA 1
ATOM 2980 C C . TRP B 1 65 ? 8.281 3.799 -15.047 1 94.31 65 TRP B C 1
ATOM 2982 O O . TRP B 1 65 ? 7.25 3.635 -15.695 1 94.31 65 TRP B O 1
ATOM 2992 N N . GLU B 1 66 ? 8.305 3.746 -13.719 1 96.19 66 GLU B N 1
ATOM 2993 C CA . GLU B 1 66 ? 7.145 3.338 -12.938 1 96.19 66 GLU B CA 1
ATOM 2994 C C . GLU B 1 66 ? 5.918 4.184 -13.281 1 96.19 66 GLU B C 1
ATOM 2996 O O . GLU B 1 66 ? 4.809 3.66 -13.391 1 96.19 66 GLU B O 1
ATOM 3001 N N . TRP B 1 67 ? 6.148 5.473 -13.516 1 96 67 TRP B N 1
ATOM 3002 C CA . TRP B 1 67 ? 5.02 6.387 -13.664 1 96 67 TRP B CA 1
ATOM 3003 C C . TRP B 1 67 ? 5.07 7.098 -15.016 1 96 67 TRP B C 1
ATOM 3005 O O . TRP B 1 67 ? 4.5 8.18 -15.18 1 96 67 TRP B O 1
ATOM 3015 N N . GLU B 1 68 ? 5.723 6.527 -15.961 1 94.12 68 GLU B N 1
ATOM 3016 C CA . GLU B 1 68 ? 5.801 7.156 -17.281 1 94.12 68 GLU B CA 1
ATOM 3017 C C . GLU B 1 68 ? 4.5 6.965 -18.062 1 94.12 68 GLU B C 1
ATOM 3019 O O . GLU B 1 68 ? 4.062 5.836 -18.281 1 94.12 68 GLU B O 1
ATOM 3024 N N . PRO B 1 69 ? 3.91 8.047 -18.531 1 90.25 69 PRO B N 1
ATOM 3025 C CA . PRO B 1 69 ? 2.572 8 -19.125 1 90.25 69 PRO B CA 1
ATOM 3026 C C . PRO B 1 69 ? 2.484 7.035 -20.312 1 90.25 69 PRO B C 1
ATOM 3028 O O . PRO B 1 69 ? 1.472 6.352 -20.484 1 90.25 69 PRO B O 1
ATOM 3031 N N . GLU B 1 70 ? 3.504 6.984 -21.094 1 89.62 70 GLU B N 1
ATOM 3032 C CA . GLU B 1 70 ? 3.477 6.094 -22.25 1 89.62 70 GLU B CA 1
ATOM 3033 C C . GLU B 1 70 ? 3.361 4.633 -21.812 1 89.62 70 GLU B C 1
ATOM 3035 O O . GLU B 1 70 ? 2.572 3.873 -22.391 1 89.62 70 GLU B O 1
ATOM 3040 N N . LEU B 1 71 ? 4.156 4.266 -20.891 1 93.88 71 LEU B N 1
ATOM 3041 C CA . LEU B 1 71 ? 4.105 2.9 -20.391 1 93.88 71 LEU B CA 1
ATOM 3042 C C . LEU B 1 71 ? 2.791 2.643 -19.656 1 93.88 71 LEU B C 1
ATOM 3044 O O . LEU B 1 71 ? 2.209 1.562 -19.781 1 93.88 71 LEU B O 1
ATOM 3048 N N . LEU B 1 72 ? 2.311 3.658 -18.969 1 95 72 LEU B N 1
ATOM 3049 C CA . LEU B 1 72 ? 1.057 3.521 -18.234 1 95 72 LEU B CA 1
ATOM 3050 C C . LEU B 1 72 ? -0.12 3.371 -19.188 1 95 72 LEU B C 1
ATOM 3052 O O . LEU B 1 72 ? -1.088 2.67 -18.891 1 95 72 LEU B O 1
ATOM 3056 N N . ALA B 1 73 ? -0.029 3.982 -20.312 1 92.5 73 ALA B N 1
ATOM 3057 C CA . ALA B 1 73 ? -1.063 3.811 -21.328 1 92.5 73 ALA B CA 1
ATOM 3058 C C . ALA B 1 73 ? -1.096 2.373 -21.828 1 92.5 73 ALA B C 1
ATOM 3060 O O . ALA B 1 73 ? -2.172 1.802 -22.031 1 92.5 73 ALA B O 1
ATOM 3061 N N . LEU B 1 74 ? 0.048 1.84 -22.062 1 94.31 74 LEU B N 1
ATOM 3062 C CA . LEU B 1 74 ? 0.115 0.443 -22.484 1 94.31 74 LEU B CA 1
ATOM 3063 C C . LEU B 1 74 ? -0.426 -0.476 -21.391 1 94.31 74 LEU B C 1
ATOM 3065 O O . LEU B 1 74 ? -1.218 -1.379 -21.672 1 94.31 74 LEU B O 1
ATOM 3069 N N . ARG B 1 75 ? 0.004 -0.278 -20.172 1 96.56 75 ARG B N 1
ATOM 3070 C CA . ARG B 1 75 ? -0.499 -1.086 -19.062 1 96.56 75 ARG B CA 1
ATOM 3071 C C . ARG B 1 75 ? -2.021 -1.022 -18.984 1 96.56 75 ARG B C 1
ATOM 3073 O O . ARG B 1 75 ? -2.682 -2.045 -18.781 1 96.56 75 ARG B O 1
ATOM 3080 N N . LYS B 1 76 ? -2.521 0.16 -19.156 1 95.56 76 LYS B N 1
ATOM 3081 C CA . LYS B 1 76 ? -3.969 0.355 -19.125 1 95.56 76 LYS B CA 1
ATOM 3082 C C . LYS B 1 76 ? -4.664 -0.499 -20.188 1 95.56 76 LYS B C 1
ATOM 3084 O O . LYS B 1 76 ? -5.684 -1.135 -19.906 1 95.56 76 LYS B O 1
ATOM 3089 N N . ALA B 1 77 ? -4.133 -0.498 -21.328 1 94.94 77 ALA B N 1
ATOM 3090 C CA . ALA B 1 77 ? -4.707 -1.291 -22.422 1 94.94 77 ALA B CA 1
ATOM 3091 C C . ALA B 1 77 ? -4.645 -2.781 -22.094 1 94.94 77 ALA B C 1
ATOM 3093 O O . ALA B 1 77 ? -5.617 -3.51 -22.328 1 94.94 77 ALA B O 1
ATOM 3094 N N . LEU B 1 78 ? -3.527 -3.215 -21.594 1 97.31 78 LEU B N 1
ATOM 3095 C CA . LEU B 1 78 ? -3.365 -4.609 -21.203 1 97.31 78 LEU B CA 1
ATOM 3096 C C . LEU B 1 78 ? -4.352 -4.98 -20.109 1 97.31 78 LEU B C 1
ATOM 3098 O O . LEU B 1 78 ? -4.98 -6.039 -20.156 1 97.31 78 LEU B O 1
ATOM 3102 N N . GLU B 1 79 ? -4.492 -4.105 -19.125 1 97.94 79 GLU B N 1
ATOM 3103 C CA . GLU B 1 79 ? -5.402 -4.332 -18 1 97.94 79 GLU B CA 1
ATOM 3104 C C . GLU B 1 79 ? -6.848 -4.434 -18.484 1 97.94 79 GLU B C 1
ATOM 3106 O O . GLU B 1 79 ? -7.598 -5.301 -18.031 1 97.94 79 GLU B O 1
ATOM 3111 N N . ARG B 1 80 ? -7.203 -3.521 -19.328 1 96.31 80 ARG B N 1
ATOM 3112 C CA . ARG B 1 80 ? -8.57 -3.512 -19.844 1 96.31 80 ARG B CA 1
ATOM 3113 C C . ARG B 1 80 ? -8.914 -4.828 -20.531 1 96.31 80 ARG B C 1
ATOM 3115 O O . ARG B 1 80 ? -9.977 -5.406 -20.281 1 96.31 80 ARG B O 1
ATOM 3122 N N . SER B 1 81 ? -8.023 -5.254 -21.375 1 97.5 81 SER B N 1
ATOM 3123 C CA . SER B 1 81 ? -8.219 -6.508 -22.094 1 97.5 81 SER B CA 1
ATOM 3124 C C . SER B 1 81 ? -8.297 -7.691 -21.141 1 97.5 81 SER B C 1
ATOM 3126 O O . SER B 1 81 ? -9.195 -8.523 -21.25 1 97.5 81 SER B O 1
ATOM 3128 N N . PHE B 1 82 ? -7.406 -7.797 -20.203 1 98.69 82 PHE B N 1
ATOM 3129 C CA . PHE B 1 82 ? -7.348 -8.891 -19.234 1 98.69 82 PHE B CA 1
ATOM 3130 C C . PHE B 1 82 ? -8.578 -8.883 -18.344 1 98.69 82 PHE B C 1
ATOM 3132 O O . PHE B 1 82 ? -9.219 -9.922 -18.141 1 98.69 82 PHE B O 1
ATOM 3139 N N . LEU B 1 83 ? -8.953 -7.707 -17.828 1 98.56 83 LEU B N 1
ATOM 3140 C CA . LEU B 1 83 ? -10.102 -7.582 -16.938 1 98.56 83 LEU B CA 1
ATOM 3141 C C . LEU B 1 83 ? -11.391 -7.961 -17.672 1 98.56 83 LEU B C 1
ATOM 3143 O O . LEU B 1 83 ? -12.266 -8.609 -17.094 1 98.56 83 LEU B O 1
ATOM 3147 N N . ALA B 1 84 ? -11.492 -7.574 -18.906 1 98 84 ALA B N 1
ATOM 3148 C CA . ALA B 1 84 ? -12.656 -7.949 -19.703 1 98 84 ALA B CA 1
ATOM 3149 C C . ALA B 1 84 ? -12.766 -9.469 -19.844 1 98 84 ALA B C 1
ATOM 3151 O O . ALA B 1 84 ? -13.852 -10.031 -19.75 1 98 84 ALA B O 1
ATOM 3152 N N . ALA B 1 85 ? -11.664 -10.086 -20.109 1 98.62 85 ALA B N 1
ATOM 3153 C CA . ALA B 1 85 ? -11.641 -11.539 -20.234 1 98.62 85 ALA B CA 1
ATOM 3154 C C . ALA B 1 85 ? -12.031 -12.211 -18.922 1 98.62 85 ALA B C 1
ATOM 3156 O O . ALA B 1 85 ? -12.789 -13.18 -18.922 1 98.62 85 ALA B O 1
ATOM 3157 N N . VAL B 1 86 ? -11.547 -11.688 -17.781 1 98.88 86 VAL B N 1
ATOM 3158 C CA . VAL B 1 86 ? -11.875 -12.234 -16.469 1 98.88 86 VAL B CA 1
ATOM 3159 C C . VAL B 1 86 ? -13.367 -12.062 -16.188 1 98.88 86 VAL B C 1
ATOM 3161 O O . VAL B 1 86 ? -14.031 -12.984 -15.719 1 98.88 86 VAL B O 1
ATOM 3164 N N . ARG B 1 87 ? -13.898 -10.883 -16.516 1 98.75 87 ARG B N 1
ATOM 3165 C CA . ARG B 1 87 ? -15.32 -10.617 -16.312 1 98.75 87 ARG B CA 1
ATOM 3166 C C . ARG B 1 87 ? -16.172 -11.578 -17.125 1 98.75 87 ARG B C 1
ATOM 3168 O O . ARG B 1 87 ? -17.156 -12.125 -16.625 1 98.75 87 ARG B O 1
ATOM 3175 N N . ALA B 1 88 ? -15.773 -11.75 -18.359 1 98.62 88 ALA B N 1
ATOM 3176 C CA . ALA B 1 88 ? -16.531 -12.648 -19.219 1 98.62 88 ALA B CA 1
ATOM 3177 C C . ALA B 1 88 ? -16.516 -14.078 -18.688 1 98.62 88 ALA B C 1
ATOM 3179 O O . ALA B 1 88 ? -17.547 -14.75 -18.672 1 98.62 88 ALA B O 1
ATOM 3180 N N . ALA B 1 89 ? -15.414 -14.5 -18.219 1 98.56 89 ALA B N 1
ATOM 3181 C CA . ALA B 1 89 ? -15.266 -15.867 -17.734 1 98.56 89 ALA B CA 1
ATOM 3182 C C . ALA B 1 89 ? -15.969 -16.047 -16.391 1 98.56 89 ALA B C 1
ATOM 3184 O O . ALA B 1 89 ? -16.328 -17.172 -16.016 1 98.56 89 ALA B O 1
ATOM 3185 N N . ALA B 1 90 ? -16.172 -15 -15.625 1 98.31 90 ALA B N 1
ATOM 3186 C CA . ALA B 1 90 ? -16.734 -15.07 -14.273 1 98.31 90 ALA B CA 1
ATOM 3187 C C . ALA B 1 90 ? -18.25 -15.117 -14.305 1 98.31 90 ALA B C 1
ATOM 3189 O O . ALA B 1 90 ? -18.891 -15.469 -13.312 1 98.31 90 ALA B O 1
ATOM 3190 N N . GLU B 1 91 ? -18.891 -14.828 -15.398 1 97.62 91 GLU B N 1
ATOM 3191 C CA . GLU B 1 91 ? -20.344 -14.727 -15.469 1 97.62 91 GLU B CA 1
ATOM 3192 C C . GLU B 1 91 ? -20.984 -16.109 -15.523 1 97.62 91 GLU B C 1
ATOM 3194 O O . GLU B 1 91 ? -20.453 -17.031 -16.141 1 97.62 91 GLU B O 1
ATOM 3199 N N . PRO B 1 92 ? -22.047 -16.188 -14.922 1 97.56 92 PRO B N 1
ATOM 3200 C CA . PRO B 1 92 ? -22.719 -15.234 -14.047 1 97.56 92 PRO B CA 1
ATOM 3201 C C . PRO B 1 92 ? -22.062 -15.125 -12.672 1 97.56 92 PRO B C 1
ATOM 3203 O O . PRO B 1 92 ? -21.578 -16.125 -12.141 1 97.56 92 PRO B O 1
ATOM 3206 N N . VAL B 1 93 ? -22.062 -14 -12.094 1 98.25 93 VAL B N 1
ATOM 3207 C CA . VAL B 1 93 ? -21.469 -13.734 -10.781 1 98.25 93 VAL B CA 1
ATOM 3208 C C . VAL B 1 93 ? -22.516 -13.914 -9.695 1 98.25 93 VAL B C 1
ATOM 3210 O O . VAL B 1 93 ? -23.469 -13.125 -9.594 1 98.25 93 VAL B O 1
ATOM 3213 N N . PRO B 1 94 ? -22.359 -14.898 -8.898 1 97.31 94 PRO B N 1
ATOM 3214 C CA . PRO B 1 94 ? -23.328 -15.062 -7.812 1 97.31 94 PRO B CA 1
ATOM 3215 C C . PRO B 1 94 ? -23.203 -13.977 -6.746 1 97.31 94 PRO B C 1
ATOM 3217 O O . PRO B 1 94 ? -22.125 -13.383 -6.582 1 97.31 94 PRO B O 1
ATOM 3220 N N . PRO B 1 95 ? -24.328 -13.805 -5.969 1 97.69 95 PRO B N 1
ATOM 3221 C CA . PRO B 1 95 ? -24.203 -12.875 -4.844 1 97.69 95 PRO B CA 1
ATOM 3222 C C . PRO B 1 95 ? -23.219 -13.352 -3.783 1 97.69 95 PRO B C 1
ATOM 3224 O O . PRO B 1 95 ? -22.922 -14.547 -3.699 1 97.69 95 PRO B O 1
ATOM 3227 N N . VAL B 1 96 ? -22.734 -12.422 -2.953 1 98.12 96 VAL B N 1
ATOM 3228 C CA . VAL B 1 96 ? -21.641 -12.656 -2.018 1 98.12 96 VAL B CA 1
ATOM 3229 C C . VAL B 1 96 ? -21.969 -13.844 -1.116 1 98.12 96 VAL B C 1
ATOM 3231 O O . VAL B 1 96 ? -21.172 -14.773 -0.987 1 98.12 96 VAL B O 1
ATOM 3234 N N . PRO B 1 97 ? -23.203 -13.953 -0.465 1 96.69 97 PRO B N 1
ATOM 3235 C CA . PRO B 1 97 ? -23.469 -15.086 0.422 1 96.69 97 PRO B CA 1
ATOM 3236 C C . PRO B 1 97 ? -23.406 -16.438 -0.298 1 96.69 97 PRO B C 1
ATOM 3238 O O . PRO B 1 97 ? -22.844 -17.391 0.239 1 96.69 97 PRO B O 1
ATOM 3241 N N . GLU B 1 98 ? -23.891 -16.5 -1.481 1 96.5 98 GLU B N 1
ATOM 3242 C CA . GLU B 1 98 ? -23.859 -17.734 -2.262 1 96.5 98 GLU B CA 1
ATOM 3243 C C . GLU B 1 98 ? -22.422 -18.094 -2.65 1 96.5 98 GLU B C 1
ATOM 3245 O O . GLU B 1 98 ? -22.031 -19.25 -2.566 1 96.5 98 GLU B O 1
ATOM 3250 N N . ALA B 1 99 ? -21.688 -17.078 -3.1 1 96.12 99 ALA B N 1
ATOM 3251 C CA . ALA B 1 99 ? -20.297 -17.312 -3.48 1 96.12 99 ALA B CA 1
ATOM 3252 C C . ALA B 1 99 ? -19.469 -17.812 -2.295 1 96.12 99 ALA B C 1
ATOM 3254 O O . ALA B 1 99 ? -18.688 -18.75 -2.436 1 96.12 99 ALA B O 1
ATOM 3255 N N . LEU B 1 100 ? -19.688 -17.219 -1.12 1 95.75 100 LEU B N 1
ATOM 3256 C CA . LEU B 1 100 ? -18.969 -17.625 0.083 1 95.75 100 LEU B CA 1
ATOM 3257 C C . LEU B 1 100 ? -19.344 -19.047 0.496 1 95.75 100 LEU B C 1
ATOM 3259 O O . LEU B 1 100 ? -18.484 -19.828 0.866 1 95.75 100 LEU B O 1
ATOM 3263 N N . ASP B 1 101 ? -20.578 -19.406 0.399 1 93.31 101 ASP B N 1
ATOM 3264 C CA . ASP B 1 101 ? -21.047 -20.734 0.742 1 93.31 101 ASP B CA 1
ATOM 3265 C C . ASP B 1 101 ? -20.406 -21.797 -0.15 1 93.31 101 ASP B C 1
ATOM 3267 O O . ASP B 1 101 ? -20.031 -22.875 0.324 1 93.31 101 ASP B O 1
ATOM 3271 N N . GLN B 1 102 ? -20.234 -21.484 -1.348 1 90.62 102 GLN B N 1
ATOM 3272 C CA . GLN B 1 102 ? -19.609 -22.406 -2.303 1 90.62 102 GLN B CA 1
ATOM 3273 C C . GLN B 1 102 ? -18.156 -22.656 -1.959 1 90.62 102 GLN B C 1
ATOM 3275 O O . GLN B 1 102 ? -17.656 -23.766 -2.139 1 90.62 102 GLN B O 1
ATOM 3280 N N . LEU B 1 103 ? -17.516 -21.609 -1.49 1 90.19 103 LEU B N 1
ATOM 3281 C CA . LEU B 1 103 ? -16.094 -21.75 -1.128 1 90.19 103 LEU B CA 1
ATOM 3282 C C . LEU B 1 103 ? -15.945 -22.562 0.152 1 90.19 103 LEU B C 1
ATOM 3284 O O . LEU B 1 103 ? -14.969 -23.297 0.315 1 90.19 103 LEU B O 1
ATOM 3288 N N . LEU B 1 104 ? -16.953 -22.484 1.036 1 87.12 104 LEU B N 1
ATOM 3289 C CA . LEU B 1 104 ? -16.859 -23.094 2.355 1 87.12 104 LEU B CA 1
ATOM 3290 C C . LEU B 1 104 ? -17.219 -24.578 2.287 1 87.12 104 LEU B C 1
ATOM 3292 O O . LEU B 1 104 ? -16.859 -25.359 3.176 1 87.12 104 LEU B O 1
ATOM 3296 N N . THR B 1 105 ? -17.984 -24.922 1.285 1 78.25 105 THR B N 1
ATOM 3297 C CA . THR B 1 105 ? -18.438 -26.312 1.186 1 78.25 105 THR B CA 1
ATOM 3298 C C . THR B 1 105 ? -17.516 -27.125 0.287 1 78.25 105 THR B C 1
ATOM 3300 O O . THR B 1 105 ? -17.312 -26.781 -0.88 1 78.25 105 THR B O 1
ATOM 3303 N N . GLU B 1 106 ? -16.266 -27.297 0.769 1 62.44 106 GLU B N 1
ATOM 3304 C CA . GLU B 1 106 ? -15.367 -28.109 -0.043 1 62.44 106 GLU B CA 1
ATOM 3305 C C . GLU B 1 106 ? -16.062 -29.375 -0.553 1 62.44 106 GLU B C 1
ATOM 3307 O O . GLU B 1 106 ? -16.625 -30.141 0.234 1 62.44 106 GLU B O 1
ATOM 3312 N N . PRO B 1 107 ? -16.188 -29.531 -1.913 1 53.62 107 PRO B N 1
ATOM 3313 C CA . PRO B 1 107 ? -16.781 -30.812 -2.291 1 53.62 107 PRO B CA 1
ATOM 3314 C C . PRO B 1 107 ? -15.977 -32 -1.8 1 53.62 107 PRO B C 1
ATOM 3316 O O . PRO B 1 107 ? -14.75 -31.953 -1.762 1 53.62 107 PRO B O 1
ATOM 3319 N N . PRO B 1 108 ? -16.641 -32.938 -1.063 1 46.44 108 PRO B N 1
ATOM 3320 C CA . PRO B 1 108 ? -16 -34.25 -0.857 1 46.44 108 PRO B CA 1
ATOM 3321 C C . PRO B 1 108 ? -15.391 -34.812 -2.139 1 46.44 108 PRO B C 1
ATOM 3323 O O . PRO B 1 108 ? -15.984 -34.688 -3.215 1 46.44 108 PRO B O 1
ATOM 3326 N N . GLY B 1 109 ? -14 -35.031 -2.24 1 51.78 109 GLY B N 1
ATOM 3327 C CA . GLY B 1 109 ? -13.391 -35.594 -3.441 1 51.78 109 GLY B CA 1
ATOM 3328 C C . GLY B 1 109 ? -12.789 -34.531 -4.348 1 51.78 109 GLY B C 1
ATOM 3329 O O . GLY B 1 109 ? -12.836 -34.656 -5.57 1 51.78 109 GLY B O 1
ATOM 3330 N N . GLY B 1 110 ? -12.492 -33.375 -3.889 1 63.19 110 GLY B N 1
ATOM 3331 C CA . GLY B 1 110 ? -11.883 -32.344 -4.695 1 63.19 110 GLY B CA 1
ATOM 3332 C C . GLY B 1 110 ? -10.703 -32.844 -5.516 1 63.19 110 GLY B C 1
ATOM 3333 O O . GLY B 1 110 ? -10.055 -33.812 -5.156 1 63.19 110 GLY B O 1
ATOM 3334 N N . THR B 1 111 ? -10.641 -32.625 -6.812 1 76.88 111 THR B N 1
ATOM 3335 C CA . THR B 1 111 ? -9.703 -33.125 -7.805 1 76.88 111 THR B CA 1
ATOM 3336 C C . THR B 1 111 ? -8.664 -32.062 -8.172 1 76.88 111 THR B C 1
ATOM 3338 O O . THR B 1 111 ? -8.07 -32.125 -9.25 1 76.88 111 THR B O 1
ATOM 3341 N N . GLY B 1 112 ? -8.352 -31.188 -7.176 1 91.81 112 GLY B N 1
ATOM 3342 C CA . GLY B 1 112 ? -7.426 -30.109 -7.512 1 91.81 112 GLY B CA 1
ATOM 3343 C C . GLY B 1 112 ? -5.969 -30.516 -7.352 1 91.81 112 GLY B C 1
ATOM 3344 O O . GLY B 1 112 ? -5.66 -31.672 -7.059 1 91.81 112 GLY B O 1
ATOM 3345 N N . PRO B 1 113 ? -5.098 -29.625 -7.633 1 95.94 113 PRO B N 1
ATOM 3346 C CA . PRO B 1 113 ? -3.662 -29.922 -7.598 1 95.94 113 PRO B CA 1
ATOM 3347 C C . PRO B 1 113 ? -3.201 -30.453 -6.238 1 95.94 113 PRO B C 1
ATOM 3349 O O . PRO B 1 113 ? -2.363 -31.344 -6.168 1 95.94 113 PRO B O 1
ATOM 3352 N N . SER B 1 114 ? -3.711 -29.875 -5.117 1 95.75 114 SER B N 1
ATOM 3353 C CA . SER B 1 114 ? -3.293 -30.328 -3.797 1 95.75 114 SER B CA 1
ATOM 3354 C C . SER B 1 114 ? -3.713 -31.766 -3.547 1 95.75 114 SER B C 1
ATOM 3356 O O . SER B 1 114 ? -2.969 -32.531 -2.938 1 95.75 114 SER B O 1
ATOM 3358 N N . ARG B 1 115 ? -4.875 -32.188 -4.016 1 94.88 115 ARG B N 1
ATOM 3359 C CA . ARG B 1 115 ? -5.324 -33.562 -3.902 1 94.88 115 ARG B CA 1
ATOM 3360 C C . ARG B 1 115 ? -4.457 -34.5 -4.746 1 94.88 115 ARG B C 1
ATOM 3362 O O . ARG B 1 115 ? -4.051 -35.562 -4.285 1 94.88 115 ARG B O 1
ATOM 3369 N N . PHE B 1 116 ? -4.203 -34.094 -5.977 1 96.75 116 PHE B N 1
ATOM 3370 C CA . PHE B 1 116 ? -3.322 -34.875 -6.84 1 96.75 116 PHE B CA 1
ATOM 3371 C C . PHE B 1 116 ? -1.97 -35.094 -6.176 1 96.75 116 PHE B C 1
ATOM 3373 O O . PHE B 1 116 ? -1.456 -36.219 -6.156 1 96.75 116 PHE B O 1
ATOM 3380 N N . LEU B 1 117 ? -1.409 -34.031 -5.641 1 97.19 117 LEU B N 1
ATOM 3381 C CA . LEU B 1 117 ? -0.095 -34.125 -5.016 1 97.19 117 LEU B CA 1
ATOM 3382 C C . LEU B 1 117 ? -0.135 -35.062 -3.801 1 97.19 117 LEU B C 1
ATOM 3384 O O . LEU B 1 117 ? 0.812 -35.812 -3.557 1 97.19 117 LEU B O 1
ATOM 3388 N N . LEU B 1 118 ? -1.229 -35 -3.018 1 96.31 118 LEU B N 1
ATOM 3389 C CA . LEU B 1 118 ? -1.389 -35.844 -1.847 1 96.31 118 LEU B CA 1
ATOM 3390 C C . LEU B 1 118 ? -1.511 -37.312 -2.256 1 96.31 118 LEU B C 1
ATOM 3392 O O . LEU B 1 118 ? -0.838 -38.156 -1.69 1 96.31 118 LEU B O 1
ATOM 3396 N N . ASP B 1 119 ? -2.242 -37.562 -3.346 1 95.5 119 ASP B N 1
ATOM 3397 C CA . ASP B 1 119 ? -2.6 -38.938 -3.705 1 95.5 119 ASP B CA 1
ATOM 3398 C C . ASP B 1 119 ? -1.555 -39.562 -4.629 1 95.5 119 ASP B C 1
ATOM 3400 O O . ASP B 1 119 ? -1.236 -40.75 -4.512 1 95.5 119 ASP B O 1
ATOM 3404 N N . GLU B 1 120 ? -1.072 -38.688 -5.547 1 94.19 120 GLU B N 1
ATOM 3405 C CA . GLU B 1 120 ? -0.299 -39.25 -6.648 1 94.19 120 GLU B CA 1
ATOM 3406 C C . GLU B 1 120 ? 1 -38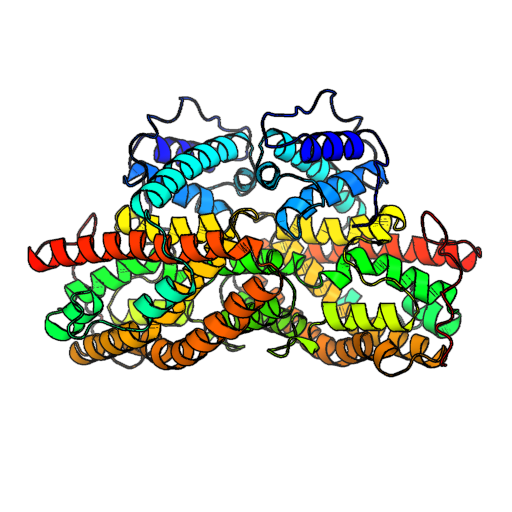.5 -6.863 1 94.19 120 GLU B C 1
ATOM 3408 O O . GLU B 1 120 ? 1.819 -38.875 -7.707 1 94.19 120 GLU B O 1
ATOM 3413 N N . GLY B 1 121 ? 1.174 -37.5 -6.215 1 95.12 121 GLY B N 1
ATOM 3414 C CA . GLY B 1 121 ? 2.256 -36.594 -6.508 1 95.12 121 GLY B CA 1
ATOM 3415 C C . GLY B 1 121 ? 3.631 -37.188 -6.336 1 95.12 121 GLY B C 1
ATOM 3416 O O . GLY B 1 121 ? 3.848 -38 -5.422 1 95.12 121 GLY B O 1
ATOM 3417 N N . GLU B 1 122 ? 4.508 -36.875 -7.164 1 95.94 122 GLU B N 1
ATOM 3418 C CA . GLU B 1 122 ? 5.934 -37.188 -7.09 1 95.94 122 GLU B CA 1
ATOM 3419 C C . GLU B 1 122 ? 6.758 -35.906 -6.852 1 95.94 122 GLU B C 1
ATOM 3421 O O . GLU B 1 122 ? 6.234 -34.812 -6.922 1 95.94 122 GLU B O 1
ATOM 3426 N N . ALA B 1 123 ? 8.023 -36.156 -6.59 1 94.81 123 ALA B N 1
ATOM 3427 C CA . ALA B 1 123 ? 8.922 -35.031 -6.301 1 94.81 123 ALA B CA 1
ATOM 3428 C C . ALA B 1 123 ? 8.922 -34.031 -7.441 1 94.81 123 ALA B C 1
ATOM 3430 O O . ALA B 1 123 ? 8.961 -32.812 -7.203 1 94.81 123 ALA B O 1
ATOM 3431 N N . ARG B 1 124 ? 8.875 -34.5 -8.633 1 95.75 124 ARG B N 1
ATOM 3432 C CA . ARG B 1 124 ? 8.898 -33.594 -9.781 1 95.75 124 ARG B CA 1
ATOM 3433 C C . ARG B 1 124 ? 7.66 -32.719 -9.805 1 95.75 124 ARG B C 1
ATOM 3435 O O . ARG B 1 124 ? 7.742 -31.547 -10.18 1 95.75 124 ARG B O 1
ATOM 3442 N N . HIS B 1 125 ? 6.5 -33.25 -9.43 1 97.44 125 HIS B N 1
ATOM 3443 C CA . HIS B 1 125 ? 5.27 -32.469 -9.398 1 97.44 125 HIS B CA 1
ATOM 3444 C C . HIS B 1 125 ? 5.34 -31.359 -8.336 1 97.44 125 HIS B C 1
ATOM 3446 O O . HIS B 1 125 ? 4.934 -30.234 -8.586 1 97.44 125 HIS B O 1
ATOM 3452 N N . VAL B 1 126 ? 5.918 -31.734 -7.176 1 97.5 126 VAL B N 1
ATOM 3453 C CA . VAL B 1 126 ? 6.051 -30.781 -6.078 1 97.5 126 VAL B CA 1
ATOM 3454 C C . VAL B 1 126 ? 6.98 -29.641 -6.496 1 97.5 126 VAL B C 1
ATOM 3456 O O . VAL B 1 126 ? 6.668 -28.469 -6.293 1 97.5 126 VAL B O 1
ATOM 3459 N N . ARG B 1 127 ? 8.062 -30 -7.066 1 97.88 127 ARG B N 1
ATOM 3460 C CA . ARG B 1 127 ? 9.023 -28.984 -7.512 1 97.88 127 ARG B CA 1
ATOM 3461 C C . ARG B 1 127 ? 8.391 -28.031 -8.516 1 97.88 127 ARG B C 1
ATOM 3463 O O . ARG B 1 127 ? 8.562 -26.812 -8.414 1 97.88 127 ARG B O 1
ATOM 3470 N N . GLU B 1 128 ? 7.637 -28.578 -9.469 1 98.25 128 GLU B N 1
ATOM 3471 C CA . GLU B 1 128 ? 6.953 -27.734 -10.438 1 98.25 128 GLU B CA 1
ATOM 3472 C C . GLU B 1 128 ? 5.934 -26.828 -9.766 1 98.25 128 GLU B C 1
ATOM 3474 O O . GLU B 1 128 ? 5.844 -25.641 -10.078 1 98.25 128 GLU B O 1
ATOM 3479 N N . TYR B 1 129 ? 5.203 -27.391 -8.828 1 98.56 129 TYR B N 1
ATOM 3480 C CA . TYR B 1 129 ? 4.199 -26.625 -8.109 1 98.56 129 TYR B CA 1
ATOM 3481 C C . TYR B 1 129 ? 4.836 -25.438 -7.398 1 98.56 129 TYR B C 1
ATOM 3483 O O . TYR B 1 129 ? 4.328 -24.312 -7.473 1 98.56 129 TYR B O 1
ATOM 3491 N N . LEU B 1 130 ? 5.957 -25.672 -6.75 1 98.44 130 LEU B N 1
ATOM 3492 C CA . LEU B 1 130 ? 6.648 -24.609 -6.016 1 98.44 130 LEU B CA 1
ATOM 3493 C C . LEU B 1 130 ? 7.195 -23.547 -6.969 1 98.44 130 LEU B C 1
ATOM 3495 O O . LEU B 1 130 ? 7.164 -22.359 -6.66 1 98.44 130 LEU B O 1
ATOM 3499 N N . VAL B 1 131 ? 7.648 -23.953 -8.117 1 98.56 131 VAL B N 1
ATOM 3500 C CA . VAL B 1 131 ? 8.148 -23.031 -9.125 1 98.56 131 VAL B CA 1
ATOM 3501 C C . VAL B 1 131 ? 7.004 -22.141 -9.617 1 98.56 131 VAL B C 1
ATOM 3503 O O . VAL B 1 131 ? 7.145 -20.922 -9.695 1 98.56 131 VAL B O 1
ATOM 3506 N N . HIS B 1 132 ? 5.84 -22.75 -9.898 1 98.69 132 HIS B N 1
ATOM 3507 C CA . HIS B 1 132 ? 4.668 -21.984 -10.297 1 98.69 132 HIS B CA 1
ATOM 3508 C C . HIS B 1 132 ? 4.32 -20.938 -9.25 1 98.69 132 HIS B C 1
ATOM 3510 O O . HIS B 1 132 ? 4.098 -19.766 -9.578 1 98.69 132 HIS B O 1
ATOM 3516 N N . ARG B 1 133 ? 4.344 -21.328 -8.008 1 98.44 133 ARG B N 1
ATOM 3517 C CA . ARG B 1 133 ? 3.85 -20.484 -6.922 1 98.44 133 ARG B CA 1
ATOM 3518 C C . ARG B 1 133 ? 4.891 -19.453 -6.516 1 98.44 133 ARG B C 1
ATOM 3520 O O . ARG B 1 133 ? 4.57 -18.484 -5.82 1 98.44 133 ARG B O 1
ATOM 3527 N N . SER B 1 134 ? 6.16 -19.578 -7.016 1 98.38 134 SER B N 1
ATOM 3528 C CA . SER B 1 134 ? 7.254 -18.703 -6.602 1 98.38 134 SER B CA 1
ATOM 3529 C C . SER B 1 134 ? 7.004 -17.266 -7.047 1 98.38 134 SER B C 1
ATOM 3531 O O . SER B 1 134 ? 7.445 -16.312 -6.395 1 98.38 134 SER B O 1
ATOM 3533 N N . VAL B 1 135 ? 6.234 -17.047 -8.125 1 97.38 135 VAL B N 1
ATOM 3534 C CA . VAL B 1 135 ? 6.031 -15.703 -8.664 1 97.38 135 VAL B CA 1
ATOM 3535 C C . VAL B 1 135 ? 5.102 -14.906 -7.75 1 97.38 135 VAL B C 1
ATOM 3537 O O . VAL B 1 135 ? 5.035 -13.68 -7.832 1 97.38 135 VAL B O 1
ATOM 3540 N N . TYR B 1 136 ? 4.434 -15.625 -6.844 1 97.94 136 TYR B N 1
ATOM 3541 C CA . TYR B 1 136 ? 3.619 -14.945 -5.844 1 97.94 136 TYR B CA 1
ATOM 3542 C C . TYR B 1 136 ? 4.207 -15.125 -4.449 1 97.94 136 TYR B C 1
ATOM 3544 O O . TYR B 1 136 ? 4.48 -14.141 -3.756 1 97.94 136 TYR B O 1
ATOM 3552 N N . HIS B 1 137 ? 4.461 -16.359 -4.051 1 98.31 137 HIS B N 1
ATOM 3553 C CA . HIS B 1 137 ? 4.715 -16.656 -2.645 1 98.31 137 HIS B CA 1
ATOM 3554 C C . HIS B 1 137 ? 6.051 -16.078 -2.191 1 98.31 137 HIS B C 1
ATOM 3556 O O . HIS B 1 137 ? 6.293 -15.93 -0.991 1 98.31 137 HIS B O 1
ATOM 3562 N N . LEU B 1 138 ? 6.918 -15.688 -3.137 1 98.06 138 LEU B N 1
ATOM 3563 C CA . LEU B 1 138 ? 8.156 -15.031 -2.732 1 98.06 138 LEU B CA 1
ATOM 3564 C C . LEU B 1 138 ? 7.926 -13.547 -2.473 1 98.06 138 LEU B C 1
ATOM 3566 O O . LEU B 1 138 ? 8.805 -12.852 -1.961 1 98.06 138 LEU B O 1
ATOM 3570 N N . LYS B 1 139 ? 6.801 -13.016 -2.791 1 97.31 139 LYS B N 1
ATOM 3571 C CA . LYS B 1 139 ? 6.355 -11.695 -2.377 1 97.31 139 LYS B CA 1
ATOM 3572 C C . LYS B 1 139 ? 4.965 -11.75 -1.75 1 97.31 139 LYS B C 1
ATOM 3574 O O . LYS B 1 139 ? 4.172 -10.82 -1.898 1 97.31 139 LYS B O 1
ATOM 3579 N N . GLU B 1 140 ? 4.711 -12.828 -1.121 1 96.56 140 GLU B N 1
ATOM 3580 C CA . GLU B 1 140 ? 3.389 -13.094 -0.563 1 96.56 140 GLU B CA 1
ATOM 3581 C C . GLU B 1 140 ? 2.895 -11.914 0.272 1 96.56 140 GLU B C 1
ATOM 3583 O O . GLU B 1 140 ? 3.637 -11.375 1.095 1 96.56 140 GLU B O 1
ATOM 3588 N N . ALA B 1 141 ? 1.695 -11.5 -0.052 1 96.81 141 ALA B N 1
ATOM 3589 C CA . ALA B 1 141 ? 0.817 -10.516 0.58 1 96.81 141 ALA B CA 1
ATOM 3590 C C . ALA B 1 141 ? 1.096 -9.109 0.052 1 96.81 141 ALA B C 1
ATOM 3592 O O . ALA B 1 141 ? 0.303 -8.195 0.269 1 96.81 141 ALA B O 1
ATOM 3593 N N . ASP B 1 142 ? 2.229 -8.914 -0.673 1 98 142 ASP B N 1
ATOM 3594 C CA . ASP B 1 142 ? 2.547 -7.586 -1.192 1 98 142 ASP B CA 1
ATOM 3595 C C . ASP B 1 142 ? 1.412 -7.051 -2.062 1 98 142 ASP B C 1
ATOM 3597 O O . ASP B 1 142 ? 0.971 -5.914 -1.885 1 98 142 ASP B O 1
ATOM 3601 N N . PRO B 1 143 ? 0.85 -7.875 -2.982 1 97.94 143 PRO B N 1
ATOM 3602 C CA . PRO B 1 143 ? -0.225 -7.348 -3.828 1 97.94 143 PRO B CA 1
ATOM 3603 C C . PRO B 1 143 ? -1.451 -6.922 -3.025 1 97.94 143 PRO B C 1
ATOM 3605 O O . PRO B 1 143 ? -2.168 -6 -3.428 1 97.94 143 PRO B O 1
ATOM 3608 N N . GLN B 1 144 ? -1.685 -7.574 -1.876 1 98.25 144 GLN B N 1
ATOM 3609 C CA . GLN B 1 144 ? -2.873 -7.305 -1.073 1 98.25 144 GLN B CA 1
ATOM 3610 C C . GLN B 1 144 ? -2.691 -6.047 -0.228 1 98.25 144 GLN B C 1
ATOM 3612 O O . GLN B 1 144 ? -3.67 -5.406 0.161 1 98.25 144 GLN B O 1
ATOM 3617 N N . VAL B 1 145 ? -1.448 -5.664 0.031 1 98.31 145 VAL B N 1
ATOM 3618 C CA . VAL B 1 145 ? -1.178 -4.5 0.868 1 98.31 145 VAL B CA 1
ATOM 3619 C C . VAL B 1 145 ? -1.699 -3.24 0.183 1 98.31 145 VAL B C 1
ATOM 3621 O O . VAL B 1 145 ? -2.156 -2.309 0.849 1 98.31 145 VAL B O 1
ATOM 3624 N N . TRP B 1 146 ? -1.736 -3.238 -1.156 1 97.62 146 TRP B N 1
ATOM 3625 C CA . TRP B 1 146 ? -2.156 -2.072 -1.927 1 97.62 146 TRP B CA 1
ATOM 3626 C C . TRP B 1 146 ? -3.602 -1.704 -1.613 1 97.62 146 TRP B C 1
ATOM 3628 O O . TRP B 1 146 ? -4.031 -0.576 -1.864 1 97.62 146 TRP B O 1
ATOM 3638 N N . MET B 1 147 ? -4.398 -2.59 -1.062 1 96.62 147 MET B N 1
ATOM 3639 C CA . MET B 1 147 ? -5.809 -2.297 -0.833 1 96.62 147 MET B CA 1
ATOM 3640 C C . MET B 1 147 ? -6.004 -1.569 0.492 1 96.62 147 MET B C 1
ATOM 3642 O O . MET B 1 147 ? -7.07 -0.997 0.739 1 96.62 147 MET B O 1
ATOM 3646 N N . VAL B 1 148 ? -4.988 -1.563 1.358 1 98.12 148 VAL B N 1
ATOM 3647 C CA . VAL B 1 148 ? -5.16 -1.13 2.742 1 98.12 148 VAL B CA 1
ATOM 3648 C C . VAL B 1 148 ? -5.582 0.337 2.773 1 98.12 148 VAL B C 1
ATOM 3650 O O . VAL B 1 148 ? -6.59 0.685 3.396 1 98.12 148 VAL B O 1
ATOM 3653 N N . PRO B 1 149 ? -4.883 1.229 1.999 1 97.44 149 PRO B N 1
ATOM 3654 C CA . PRO B 1 149 ? -5.293 2.635 2.066 1 97.44 149 PRO B CA 1
ATOM 3655 C C . PRO B 1 149 ? -6.637 2.887 1.388 1 97.44 149 PRO B C 1
ATOM 3657 O O . PRO B 1 149 ? -7.203 3.977 1.519 1 97.44 149 PRO B O 1
ATOM 3660 N N . ARG B 1 150 ? -7.141 1.869 0.727 1 96.31 150 ARG B N 1
ATOM 3661 C CA . ARG B 1 150 ? -8.344 2.045 -0.08 1 96.31 150 ARG B CA 1
ATOM 3662 C C . ARG B 1 150 ? -9.578 1.538 0.659 1 96.31 150 ARG B C 1
ATOM 3664 O O . ARG B 1 150 ? -10.703 1.688 0.177 1 96.31 150 ARG B O 1
ATOM 3671 N N . ILE B 1 151 ? -9.281 0.875 1.761 1 95.38 151 ILE B N 1
ATOM 3672 C CA . ILE B 1 151 ? -10.305 0.379 2.67 1 95.38 151 ILE B CA 1
ATOM 3673 C C . ILE B 1 151 ? -10.258 1.16 3.98 1 95.38 151 ILE B C 1
ATOM 3675 O O . ILE B 1 151 ? -9.18 1.528 4.449 1 95.38 151 ILE B O 1
ATOM 3679 N N . HIS B 1 152 ? -11.406 1.47 4.594 1 90.31 152 HIS B N 1
ATOM 3680 C CA . HIS B 1 152 ? -11.383 2.289 5.801 1 90.31 152 HIS B CA 1
ATOM 3681 C C . HIS B 1 152 ? -12.32 1.73 6.867 1 90.31 152 HIS B C 1
ATOM 3683 O O . HIS B 1 152 ? -13.094 0.807 6.598 1 90.31 152 HIS B O 1
ATOM 3689 N N . GLY B 1 153 ? -12.156 2.271 8.086 1 92.31 153 GLY B N 1
ATOM 3690 C CA . GLY B 1 153 ? -12.977 1.826 9.203 1 92.31 153 GLY B CA 1
ATOM 3691 C C . GLY B 1 153 ? -12.484 0.532 9.82 1 92.31 153 GLY B C 1
ATOM 3692 O O . GLY B 1 153 ? -11.312 0.185 9.695 1 92.31 153 GLY B O 1
ATOM 3693 N N . PRO B 1 154 ? -13.367 -0.181 10.484 1 96.56 154 PRO B N 1
ATOM 3694 C CA . PRO B 1 154 ? -12.977 -1.402 11.188 1 96.56 154 PRO B CA 1
ATOM 3695 C C . PRO B 1 154 ? -12.406 -2.467 10.25 1 96.56 154 PRO B C 1
ATOM 3697 O O . PRO B 1 154 ? -11.5 -3.211 10.633 1 96.56 154 PRO B O 1
ATOM 3700 N N . ALA B 1 155 ? -12.938 -2.533 9.047 1 97.81 155 ALA B N 1
ATOM 3701 C CA . ALA B 1 155 ? -12.469 -3.516 8.07 1 97.81 155 ALA B CA 1
ATOM 3702 C C . ALA B 1 155 ? -10.977 -3.336 7.793 1 97.81 155 ALA B C 1
ATOM 3704 O O . ALA B 1 155 ? -10.258 -4.312 7.582 1 97.81 155 ALA B O 1
ATOM 3705 N N . GLN B 1 156 ? -10.531 -2.107 7.816 1 97.81 156 GLN B N 1
ATOM 3706 C CA . GLN B 1 156 ? -9.125 -1.805 7.562 1 97.81 156 GLN B CA 1
ATOM 3707 C C . GLN B 1 156 ? -8.227 -2.393 8.648 1 97.81 156 GLN B C 1
ATOM 3709 O O . GLN B 1 156 ? -7.191 -2.986 8.352 1 97.81 156 GLN B O 1
ATOM 3714 N N . ALA B 1 157 ? -8.625 -2.285 9.875 1 98 157 ALA B N 1
ATOM 3715 C CA . ALA B 1 157 ? -7.855 -2.811 11 1 98 157 ALA B CA 1
ATOM 3716 C C . ALA B 1 157 ? -7.762 -4.332 10.938 1 98 157 ALA B C 1
ATOM 3718 O O . ALA B 1 157 ? -6.699 -4.906 11.195 1 98 157 ALA B O 1
ATOM 3719 N N . VAL B 1 158 ? -8.852 -4.953 10.586 1 98.06 158 VAL B N 1
ATOM 3720 C CA . VAL B 1 158 ? -8.883 -6.41 10.5 1 98.06 158 VAL B CA 1
ATOM 3721 C C . VAL B 1 158 ? -8.016 -6.875 9.328 1 98.06 158 VAL B C 1
ATOM 3723 O O . VAL B 1 158 ? -7.254 -7.832 9.461 1 98.06 158 VAL B O 1
ATOM 3726 N N . LEU B 1 159 ? -8.141 -6.176 8.195 1 98.31 159 LEU B N 1
ATOM 3727 C CA . LEU B 1 159 ? -7.301 -6.477 7.039 1 98.31 159 LEU B CA 1
ATOM 3728 C C . LEU B 1 159 ? -5.824 -6.383 7.402 1 98.31 159 LEU B C 1
ATOM 3730 O O . LEU B 1 159 ? -5.039 -7.27 7.059 1 98.31 159 LEU B O 1
ATOM 3734 N N . MET B 1 160 ? -5.469 -5.367 8.148 1 98.25 160 MET B N 1
ATOM 3735 C CA . MET B 1 160 ? -4.082 -5.172 8.57 1 98.25 160 MET B CA 1
ATOM 3736 C C . MET B 1 160 ? -3.629 -6.301 9.484 1 98.25 160 MET B C 1
ATOM 3738 O O . MET B 1 160 ? -2.469 -6.715 9.438 1 98.25 160 MET B O 1
ATOM 3742 N N . THR B 1 161 ? -4.516 -6.805 10.297 1 98.12 161 THR B N 1
ATOM 3743 C CA . THR B 1 161 ? -4.191 -7.91 11.195 1 98.12 161 THR B CA 1
ATOM 3744 C C . THR B 1 161 ? -3.787 -9.148 10.391 1 98.12 161 THR B C 1
ATOM 3746 O O . THR B 1 161 ? -2.783 -9.789 10.703 1 98.12 161 THR B O 1
ATOM 3749 N N . ILE B 1 162 ? -4.539 -9.422 9.359 1 98.19 162 ILE B N 1
ATOM 3750 C CA . ILE B 1 162 ? -4.258 -10.578 8.516 1 98.19 162 ILE B CA 1
ATOM 3751 C C . ILE B 1 162 ? -2.914 -10.391 7.812 1 98.19 162 ILE B C 1
ATOM 3753 O O . ILE B 1 162 ? -2.074 -11.297 7.809 1 98.19 162 ILE B O 1
ATOM 3757 N N . LEU B 1 163 ? -2.68 -9.227 7.258 1 98.31 163 LEU B N 1
ATOM 3758 C CA . LEU B 1 163 ? -1.454 -8.945 6.52 1 98.31 163 LEU B CA 1
ATOM 3759 C C . LEU B 1 163 ? -0.243 -8.953 7.445 1 98.31 163 LEU B C 1
ATOM 3761 O O . LEU B 1 163 ? 0.835 -9.414 7.062 1 98.31 163 LEU B O 1
ATOM 3765 N N . TYR B 1 164 ? -0.438 -8.469 8.672 1 98.31 164 TYR B N 1
ATOM 3766 C CA . TYR B 1 164 ? 0.621 -8.508 9.672 1 98.31 164 TYR B CA 1
ATOM 3767 C C . TYR B 1 164 ? 1.107 -9.93 9.898 1 98.31 164 TYR B C 1
ATOM 3769 O O . TYR B 1 164 ? 2.314 -10.18 9.969 1 98.31 164 TYR B O 1
ATOM 3777 N N . ASP B 1 165 ? 0.222 -10.852 9.953 1 97.94 165 ASP B N 1
ATOM 3778 C CA . ASP B 1 165 ? 0.554 -12.266 10.133 1 97.94 165 ASP B CA 1
ATOM 3779 C C . ASP B 1 165 ? 1.358 -12.797 8.945 1 97.94 165 ASP B C 1
ATOM 3781 O O . ASP B 1 165 ? 2.295 -13.578 9.125 1 97.94 165 ASP B O 1
ATOM 3785 N N . GLU B 1 166 ? 1.009 -12.367 7.77 1 98.06 166 GLU B N 1
ATOM 3786 C CA . GLU B 1 166 ? 1.694 -12.836 6.566 1 98.06 166 GLU B CA 1
ATOM 3787 C C . GLU B 1 166 ? 3.162 -12.414 6.574 1 98.06 166 GLU B C 1
ATOM 3789 O O . GLU B 1 166 ? 4.012 -13.109 6.004 1 98.06 166 GLU B O 1
ATOM 3794 N N . TYR B 1 167 ? 3.412 -11.312 7.242 1 98 167 TYR B N 1
ATOM 3795 C CA . TYR B 1 167 ? 4.777 -10.797 7.266 1 98 167 TYR B CA 1
ATOM 3796 C C . TYR B 1 167 ? 5.523 -11.281 8.5 1 98 167 TYR B C 1
ATOM 3798 O O . TYR B 1 167 ? 6.59 -10.766 8.836 1 98 167 TYR B O 1
ATOM 3806 N N . GLY B 1 168 ? 4.922 -12.234 9.281 1 97.06 168 GLY B N 1
ATOM 3807 C CA . GLY B 1 168 ? 5.656 -12.922 10.336 1 97.06 168 GLY B CA 1
ATOM 3808 C C . GLY B 1 168 ? 5.25 -12.484 11.727 1 97.06 168 GLY B C 1
ATOM 3809 O O . GLY B 1 168 ? 5.848 -12.914 12.719 1 97.06 168 GLY B O 1
ATOM 3810 N N . ALA B 1 169 ? 4.297 -11.531 11.828 1 96.69 169 ALA B N 1
ATOM 3811 C CA . ALA B 1 169 ? 3.771 -11.086 13.109 1 96.69 169 ALA B CA 1
ATOM 3812 C C . ALA B 1 169 ? 4.895 -10.602 14.023 1 96.69 169 ALA B C 1
ATOM 3814 O O . ALA B 1 169 ? 4.977 -11.016 15.188 1 96.69 169 ALA B O 1
ATOM 3815 N N . GLY B 1 170 ? 5.785 -9.844 13.484 1 93.69 170 GLY B N 1
ATOM 3816 C CA . GLY B 1 170 ? 6.844 -9.227 14.266 1 93.69 170 GLY B CA 1
ATOM 3817 C C . GLY B 1 170 ? 8.117 -10.047 14.289 1 93.69 170 GLY B C 1
ATOM 3818 O O . GLY B 1 170 ? 9.133 -9.609 14.836 1 93.69 170 GLY B O 1
ATOM 3819 N N . ARG B 1 171 ? 8.078 -11.188 13.695 1 96.5 171 ARG B N 1
ATOM 3820 C CA . ARG B 1 171 ? 9.234 -12.07 13.594 1 96.5 171 ARG B CA 1
ATOM 3821 C C . ARG B 1 171 ? 9.648 -12.258 12.141 1 96.5 171 ARG B C 1
ATOM 3823 O O . ARG B 1 171 ? 9.125 -13.133 11.445 1 96.5 171 ARG B O 1
ATOM 3830 N N . PRO B 1 172 ? 10.688 -11.57 11.719 1 96.19 172 PRO B N 1
ATOM 3831 C CA . PRO B 1 172 ? 11.078 -11.602 10.305 1 96.19 172 PRO B CA 1
ATOM 3832 C C . PRO B 1 172 ? 11.328 -13.016 9.789 1 96.19 172 PRO B C 1
ATOM 3834 O O . PRO B 1 172 ? 11.031 -13.32 8.633 1 96.19 172 PRO B O 1
ATOM 3837 N N . GLU B 1 173 ? 11.828 -13.898 10.641 1 96 173 GLU B N 1
ATOM 3838 C CA . GLU B 1 173 ? 12.164 -15.258 10.227 1 96 173 GLU B CA 1
ATOM 3839 C C . GLU B 1 173 ? 10.906 -16.078 9.984 1 96 173 GLU B C 1
ATOM 3841 O O . GLU B 1 173 ? 10.969 -17.172 9.422 1 96 173 GLU B O 1
ATOM 3846 N N . ARG B 1 174 ? 9.742 -15.508 10.352 1 97.25 174 ARG B N 1
ATOM 3847 C CA . ARG B 1 174 ? 8.477 -16.219 10.203 1 97.25 174 ARG B CA 1
ATOM 3848 C C . ARG B 1 174 ? 7.641 -15.625 9.078 1 97.25 174 ARG B C 1
ATOM 3850 O O . ARG B 1 174 ? 6.492 -16.016 8.875 1 97.25 174 ARG B O 1
ATOM 3857 N N . ALA B 1 175 ? 8.234 -14.617 8.414 1 97.75 175 ALA B N 1
ATOM 3858 C CA . ALA B 1 175 ? 7.516 -14.094 7.254 1 97.75 175 ALA B CA 1
ATOM 3859 C C . ALA B 1 175 ? 7.23 -15.203 6.238 1 97.75 175 ALA B C 1
ATOM 3861 O O . ALA B 1 175 ? 8.109 -16.016 5.934 1 97.75 175 ALA B O 1
ATOM 3862 N N . HIS B 1 176 ? 6.039 -15.242 5.754 1 98.19 176 HIS B N 1
ATOM 3863 C CA . HIS B 1 176 ? 5.59 -16.328 4.891 1 98.19 176 HIS B CA 1
ATOM 3864 C C . HIS B 1 176 ? 6.453 -16.422 3.637 1 98.19 176 HIS B C 1
ATOM 3866 O O . HIS B 1 176 ? 6.781 -17.531 3.189 1 98.19 176 HIS B O 1
ATOM 3872 N N . ALA B 1 177 ? 6.824 -15.305 3.049 1 97.94 177 ALA B N 1
ATOM 3873 C CA . ALA B 1 177 ? 7.688 -15.32 1.871 1 97.94 177 ALA B CA 1
ATOM 3874 C C . ALA B 1 177 ? 9.023 -16 2.18 1 97.94 177 ALA B C 1
ATOM 3876 O O . ALA B 1 177 ? 9.555 -16.734 1.348 1 97.94 177 ALA B O 1
ATOM 3877 N N . GLY B 1 178 ? 9.547 -15.766 3.385 1 97.75 178 GLY B N 1
ATOM 3878 C CA . GLY B 1 178 ? 10.773 -16.422 3.809 1 97.75 178 GLY B CA 1
ATOM 3879 C C . GLY B 1 178 ? 10.609 -17.906 4.039 1 97.75 178 GLY B C 1
ATOM 3880 O O . GLY B 1 178 ? 11.469 -18.703 3.668 1 97.75 178 GLY B O 1
ATOM 3881 N N . LEU B 1 179 ? 9.531 -18.281 4.652 1 98.25 179 LEU B N 1
ATOM 3882 C CA . LEU B 1 179 ? 9.234 -19.688 4.852 1 98.25 179 LEU B CA 1
ATOM 3883 C C . LEU B 1 179 ? 9.125 -20.422 3.516 1 98.25 179 LEU B C 1
ATOM 3885 O O . LEU B 1 179 ? 9.594 -21.547 3.377 1 98.25 179 LEU B O 1
ATOM 3889 N N . PHE B 1 180 ? 8.508 -19.812 2.549 1 98.62 180 PHE B N 1
ATOM 3890 C CA . PHE B 1 180 ? 8.383 -20.406 1.225 1 98.62 180 PHE B CA 1
ATOM 3891 C C . PHE B 1 180 ? 9.758 -20.594 0.588 1 98.62 180 PHE B C 1
ATOM 3893 O O . PHE B 1 180 ? 10.031 -21.641 -0.011 1 98.62 180 PHE B O 1
ATOM 3900 N N . ALA B 1 181 ? 10.586 -19.578 0.689 1 98.44 181 ALA B N 1
ATOM 3901 C CA . ALA B 1 181 ? 11.938 -19.656 0.154 1 98.44 181 ALA B CA 1
ATOM 3902 C C . ALA B 1 181 ? 12.695 -20.844 0.745 1 98.44 181 ALA B C 1
ATOM 3904 O O . ALA B 1 181 ? 13.352 -21.594 0.018 1 98.44 181 ALA B O 1
ATOM 3905 N N . ARG B 1 182 ? 12.57 -21.016 2.047 1 98.12 182 ARG B N 1
ATOM 3906 C CA . ARG B 1 182 ? 13.219 -22.141 2.713 1 98.12 182 ARG B CA 1
ATOM 3907 C C . ARG B 1 182 ? 12.672 -23.469 2.195 1 98.12 182 ARG B C 1
ATOM 3909 O O . ARG B 1 182 ? 13.422 -24.438 2.018 1 98.12 182 ARG B O 1
ATOM 3916 N N . MET B 1 183 ? 11.383 -23.5 1.973 1 98.38 183 MET B N 1
ATOM 3917 C CA . MET B 1 183 ? 10.758 -24.703 1.42 1 98.38 183 MET B CA 1
ATOM 3918 C C . MET B 1 183 ? 11.289 -25 0.022 1 98.38 183 MET B C 1
ATOM 3920 O O . MET B 1 183 ? 11.586 -26.141 -0.302 1 98.38 183 MET B O 1
ATOM 3924 N N . MET B 1 184 ? 11.414 -23.984 -0.791 1 98.12 184 MET B N 1
ATOM 3925 C CA . MET B 1 184 ? 11.984 -24.172 -2.121 1 98.12 184 MET B CA 1
ATOM 3926 C C . MET B 1 184 ? 13.391 -24.766 -2.033 1 98.12 184 MET B C 1
ATOM 3928 O O . MET B 1 184 ? 13.711 -25.703 -2.756 1 98.12 184 MET B O 1
ATOM 3932 N N . GLU B 1 185 ? 14.172 -24.25 -1.098 1 97.75 185 GLU B N 1
ATOM 3933 C CA . GLU B 1 185 ? 15.531 -24.75 -0.911 1 97.75 185 GLU B CA 1
ATOM 3934 C C . GLU B 1 185 ? 15.523 -26.219 -0.488 1 97.75 185 GLU B C 1
ATOM 3936 O O . GLU B 1 185 ? 16.344 -27 -0.951 1 97.75 185 GLU B O 1
ATOM 3941 N N . ALA B 1 186 ? 14.625 -26.547 0.344 1 96.69 186 ALA B N 1
ATOM 3942 C CA . ALA B 1 186 ? 14.516 -27.922 0.823 1 96.69 186 ALA B CA 1
ATOM 3943 C C . ALA B 1 186 ? 14.219 -28.891 -0.328 1 96.69 186 ALA B C 1
ATOM 3945 O O . ALA B 1 186 ? 14.523 -30.078 -0.245 1 96.69 186 ALA B O 1
ATOM 3946 N N . PHE B 1 187 ? 13.695 -28.422 -1.402 1 96.31 187 PHE B N 1
ATOM 3947 C CA . PHE B 1 187 ? 13.383 -29.25 -2.559 1 96.31 187 PHE B CA 1
ATOM 3948 C C . PHE B 1 187 ? 14.383 -29 -3.686 1 96.31 187 PHE B C 1
ATOM 3950 O O . PHE B 1 187 ? 14.094 -29.297 -4.848 1 96.31 187 PHE B O 1
ATOM 3957 N N . GLY B 1 188 ? 15.484 -28.312 -3.332 1 95.81 188 GLY B N 1
ATOM 3958 C CA . GLY B 1 188 ? 16.594 -28.141 -4.27 1 95.81 188 GLY B CA 1
ATOM 3959 C C . GLY B 1 188 ? 16.328 -27.062 -5.293 1 95.81 188 GLY B C 1
ATOM 3960 O O . GLY B 1 188 ? 16.906 -27.078 -6.383 1 95.81 188 GLY B O 1
ATOM 3961 N N . LEU B 1 189 ? 15.438 -26.188 -5.016 1 97.44 189 LEU B N 1
ATOM 3962 C CA . LEU B 1 189 ? 15.109 -25.094 -5.926 1 97.44 189 LEU B CA 1
ATOM 3963 C C . LEU B 1 189 ? 15.82 -23.812 -5.516 1 97.44 189 LEU B C 1
ATOM 3965 O O . LEU B 1 189 ? 16.234 -23.656 -4.363 1 97.44 189 LEU B O 1
ATOM 3969 N N . ASP B 1 190 ? 16.047 -22.875 -6.465 1 97.25 190 ASP B N 1
ATOM 3970 C CA . ASP B 1 190 ? 16.625 -21.547 -6.227 1 97.25 190 ASP B CA 1
ATOM 3971 C C . ASP B 1 190 ? 15.547 -20.578 -5.738 1 97.25 190 ASP B C 1
ATOM 3973 O O . ASP B 1 190 ? 14.602 -20.281 -6.465 1 97.25 190 ASP B O 1
ATOM 3977 N N . PRO B 1 191 ? 15.633 -20.094 -4.547 1 97.56 191 PRO B N 1
ATOM 3978 C CA . PRO B 1 191 ? 14.578 -19.234 -3.992 1 97.56 191 PRO B CA 1
ATOM 3979 C C . PRO B 1 191 ? 14.75 -17.766 -4.363 1 97.56 191 PRO B C 1
ATOM 3981 O O . PRO B 1 191 ? 14.016 -16.906 -3.873 1 97.56 191 PRO B O 1
ATOM 3984 N N . SER B 1 192 ? 15.688 -17.406 -5.23 1 96.06 192 SER B N 1
ATOM 3985 C CA . SER B 1 192 ? 15.883 -16 -5.605 1 96.06 192 SER B CA 1
ATOM 3986 C C . SER B 1 192 ? 14.648 -15.445 -6.305 1 96.06 192 SER B C 1
ATOM 3988 O O . SER B 1 192 ? 14.047 -16.109 -7.148 1 96.06 192 SER B O 1
ATOM 3990 N N . TYR B 1 193 ? 14.328 -14.242 -5.949 1 95.19 193 TYR B N 1
ATOM 3991 C CA . TYR B 1 193 ? 13.125 -13.609 -6.484 1 95.19 193 TYR B CA 1
ATOM 3992 C C . TYR B 1 193 ? 13.211 -13.469 -8 1 95.19 193 TYR B C 1
ATOM 3994 O O . TYR B 1 193 ? 14.203 -12.969 -8.531 1 95.19 193 TYR B O 1
ATOM 4002 N N . GLY B 1 194 ? 12.266 -13.938 -8.688 1 94.38 194 GLY B N 1
ATOM 4003 C CA . GLY B 1 194 ? 12.164 -13.789 -10.133 1 94.38 194 GLY B CA 1
ATOM 4004 C C . GLY B 1 194 ? 12.977 -14.82 -10.898 1 94.38 194 GLY B C 1
ATOM 4005 O O . GLY B 1 194 ? 12.953 -14.844 -12.125 1 94.38 194 GLY B O 1
ATOM 4006 N N . HIS B 1 195 ? 13.617 -15.688 -10.242 1 95.56 195 HIS B N 1
ATOM 4007 C CA . HIS B 1 195 ? 14.523 -16.641 -10.875 1 95.56 195 HIS B CA 1
ATOM 4008 C C . HIS B 1 195 ? 13.797 -17.5 -11.898 1 95.56 195 HIS B C 1
ATOM 4010 O O . HIS B 1 195 ? 14.336 -17.797 -12.961 1 95.56 195 HIS B O 1
ATOM 4016 N N . TYR B 1 196 ? 12.562 -17.875 -11.609 1 96.62 196 TYR B N 1
ATOM 4017 C CA . TYR B 1 196 ? 11.867 -18.844 -12.438 1 96.62 196 TYR B CA 1
ATOM 4018 C C . TYR B 1 196 ? 10.852 -18.172 -13.352 1 96.62 196 TYR B C 1
ATOM 4020 O O . TYR B 1 196 ? 9.961 -18.828 -13.898 1 96.62 196 TYR B O 1
ATOM 4028 N N . LEU B 1 197 ? 10.945 -16.875 -13.508 1 96.44 197 LEU B N 1
ATOM 4029 C CA . LEU B 1 197 ? 9.984 -16.141 -14.328 1 96.44 197 LEU B CA 1
ATOM 4030 C C . LEU B 1 197 ? 9.922 -16.719 -15.734 1 96.44 197 LEU B C 1
ATOM 4032 O O . LEU B 1 197 ? 8.836 -16.812 -16.328 1 96.44 197 LEU B O 1
ATOM 4036 N N . ASP B 1 198 ? 11 -17.156 -16.266 1 95.75 198 ASP B N 1
ATOM 4037 C CA . ASP B 1 198 ? 11.023 -17.672 -17.625 1 95.75 198 ASP B CA 1
ATOM 4038 C C . ASP B 1 198 ? 10.398 -19.062 -17.688 1 95.75 198 ASP B C 1
ATOM 4040 O O . ASP B 1 198 ? 9.953 -19.516 -18.75 1 95.75 198 ASP B O 1
ATOM 4044 N N . ALA B 1 199 ? 10.352 -19.75 -16.594 1 96.94 199 ALA B N 1
ATOM 4045 C CA . ALA B 1 199 ? 9.875 -21.125 -16.562 1 96.94 199 ALA B CA 1
ATOM 4046 C C . ALA B 1 199 ? 8.359 -21.172 -16.375 1 96.94 199 ALA B C 1
ATOM 4048 O O . ALA B 1 199 ? 7.711 -22.141 -16.797 1 96.94 199 ALA B O 1
ATOM 4049 N N . VAL B 1 200 ? 7.797 -20.203 -15.742 1 98 200 VAL B N 1
ATOM 4050 C CA . VAL B 1 200 ? 6.379 -20.266 -15.398 1 98 200 VAL B CA 1
ATOM 4051 C C . VAL B 1 200 ? 5.539 -19.797 -16.594 1 98 200 VAL B C 1
ATOM 4053 O O . VAL B 1 200 ? 5.891 -18.812 -17.25 1 98 200 VAL B O 1
ATOM 4056 N N . PRO B 1 201 ? 4.484 -20.484 -16.938 1 98.38 201 PRO B N 1
ATOM 4057 C CA . PRO B 1 201 ? 3.617 -20.078 -18.031 1 98.38 201 PRO B CA 1
ATOM 4058 C C . PRO B 1 201 ? 2.662 -18.953 -17.656 1 98.38 201 PRO B C 1
ATOM 4060 O O . PRO B 1 201 ? 2.592 -18.562 -16.5 1 98.38 201 PRO B O 1
ATOM 4063 N N . ALA B 1 202 ? 1.9 -18.5 -18.641 1 98.56 202 ALA B N 1
ATOM 4064 C CA . ALA B 1 202 ? 0.974 -17.375 -18.516 1 98.56 202 ALA B CA 1
ATOM 4065 C C . ALA B 1 202 ? -0.077 -17.641 -17.438 1 98.56 202 ALA B C 1
ATOM 4067 O O . ALA B 1 202 ? -0.517 -16.719 -16.75 1 98.56 202 ALA B O 1
ATOM 4068 N N . VAL B 1 203 ? -0.472 -18.859 -17.297 1 98.5 203 VAL B N 1
ATOM 4069 C CA . VAL B 1 203 ? -1.551 -19.188 -16.359 1 98.5 203 VAL B CA 1
ATOM 4070 C C . VAL B 1 203 ? -1.121 -18.875 -14.938 1 98.5 203 VAL B C 1
ATOM 4072 O O . VAL B 1 203 ? -1.938 -18.453 -14.117 1 98.5 203 VAL B O 1
ATOM 4075 N N . SER B 1 204 ? 0.182 -19.031 -14.586 1 98.44 204 SER B N 1
ATOM 4076 C CA . SER B 1 204 ? 0.722 -18.672 -13.281 1 98.44 204 SER B CA 1
ATOM 4077 C C . SER B 1 204 ? 0.823 -17.156 -13.133 1 98.44 204 SER B C 1
ATOM 4079 O O . SER B 1 204 ? 0.501 -16.609 -12.078 1 98.44 204 SER B O 1
ATOM 4081 N N . LEU B 1 205 ? 1.248 -16.5 -14.195 1 98.75 205 LEU B N 1
ATOM 4082 C CA . LEU B 1 205 ? 1.384 -15.047 -14.164 1 98.75 205 LEU B CA 1
ATOM 4083 C C . LEU B 1 205 ? 0.022 -14.375 -14.016 1 98.75 205 LEU B C 1
ATOM 4085 O O . LEU B 1 205 ? -0.104 -13.359 -13.32 1 98.75 205 LEU B O 1
ATOM 4089 N N . ALA B 1 206 ? -1.002 -14.977 -14.641 1 98.88 206 ALA B N 1
ATOM 4090 C CA . ALA B 1 206 ? -2.352 -14.422 -14.57 1 98.88 206 ALA B CA 1
ATOM 4091 C C . ALA B 1 206 ? -2.846 -14.367 -13.125 1 98.88 206 ALA B C 1
ATOM 4093 O O . ALA B 1 206 ? -3.529 -13.422 -12.734 1 98.88 206 ALA B O 1
ATOM 4094 N N . SER B 1 207 ? -2.461 -15.328 -12.344 1 98.19 207 SER B N 1
ATOM 4095 C CA . SER B 1 207 ? -2.875 -15.383 -10.945 1 98.19 207 SER B CA 1
ATOM 4096 C C . SER B 1 207 ? -2.328 -14.195 -10.164 1 98.19 207 SER B C 1
ATOM 4098 O O . SER B 1 207 ? -3.078 -13.508 -9.469 1 98.19 207 SER B O 1
ATOM 4100 N N . VAL B 1 208 ? -1.082 -13.914 -10.305 1 98.12 208 VAL B N 1
ATOM 4101 C CA . VAL B 1 208 ? -0.463 -12.844 -9.539 1 98.12 208 VAL B CA 1
ATOM 4102 C C . VAL B 1 208 ? -0.814 -11.492 -10.156 1 98.12 208 VAL B C 1
ATOM 4104 O O . VAL B 1 208 ? -0.986 -10.5 -9.438 1 98.12 208 VAL B O 1
ATOM 4107 N N . ASN B 1 209 ? -0.958 -11.469 -11.508 1 98.81 209 ASN B N 1
ATOM 4108 C CA . ASN B 1 209 ? -1.354 -10.227 -12.18 1 98.81 209 ASN B CA 1
ATOM 4109 C C . ASN B 1 209 ? -2.734 -9.766 -11.719 1 98.81 209 ASN B C 1
ATOM 4111 O O . ASN B 1 209 ? -2.965 -8.57 -11.547 1 98.81 209 ASN B O 1
ATOM 4115 N N . LEU B 1 210 ? -3.637 -10.688 -11.555 1 98.94 210 LEU B N 1
ATOM 4116 C CA . LEU B 1 210 ? -4.98 -10.32 -11.117 1 98.94 210 LEU B CA 1
ATOM 4117 C C . LEU B 1 210 ? -4.953 -9.688 -9.734 1 98.94 210 LEU B C 1
ATOM 4119 O O . LEU B 1 210 ? -5.613 -8.672 -9.5 1 98.94 210 LEU B O 1
ATOM 4123 N N . MET B 1 211 ? -4.172 -10.258 -8.82 1 98.62 211 MET B N 1
ATOM 4124 C CA . MET B 1 211 ? -4.027 -9.703 -7.48 1 98.62 211 MET B CA 1
ATOM 4125 C C . MET B 1 211 ? -3.535 -8.266 -7.531 1 98.62 211 MET B C 1
ATOM 4127 O O . MET B 1 211 ? -4.109 -7.383 -6.887 1 98.62 211 MET B O 1
ATOM 4131 N N . THR B 1 212 ? -2.525 -8.055 -8.297 1 98.56 212 THR B N 1
ATOM 4132 C CA . THR B 1 212 ? -1.908 -6.734 -8.375 1 98.56 212 THR B CA 1
ATOM 4133 C C . THR B 1 212 ? -2.834 -5.746 -9.07 1 98.56 212 THR B C 1
ATOM 4135 O O . THR B 1 212 ? -2.947 -4.59 -8.656 1 98.56 212 THR B O 1
ATOM 4138 N N . LEU B 1 213 ? -3.508 -6.238 -10.148 1 98.75 213 LEU B N 1
ATOM 4139 C CA . LEU B 1 213 ? -4.492 -5.406 -10.836 1 98.75 213 LEU B CA 1
ATOM 4140 C C . LEU B 1 213 ? -5.543 -4.887 -9.859 1 98.75 213 LEU B C 1
ATOM 4142 O O . LEU B 1 213 ? -5.793 -3.682 -9.797 1 98.75 213 LEU B O 1
ATOM 4146 N N . PHE B 1 214 ? -6.098 -5.766 -9.102 1 98.75 214 PHE B N 1
ATOM 4147 C CA . PHE B 1 214 ? -7.125 -5.379 -8.141 1 98.75 214 PHE B CA 1
ATOM 4148 C C . PHE B 1 214 ? -6.551 -4.441 -7.09 1 98.75 214 PHE B C 1
ATOM 4150 O O . PHE B 1 214 ? -7.16 -3.42 -6.762 1 98.75 214 PHE B O 1
ATOM 4157 N N . GLY B 1 215 ? -5.363 -4.73 -6.602 1 97.75 215 GLY B N 1
ATOM 4158 C CA . GLY B 1 215 ? -4.758 -3.947 -5.535 1 97.75 215 GLY B CA 1
ATOM 4159 C C . GLY B 1 215 ? -4.391 -2.539 -5.965 1 97.75 215 GLY B C 1
ATOM 4160 O O . GLY B 1 215 ? -4.488 -1.598 -5.176 1 97.75 215 GLY B O 1
ATOM 4161 N N . LEU B 1 216 ? -4.051 -2.336 -7.207 1 97.31 216 LEU B N 1
ATOM 4162 C CA . LEU B 1 216 ? -3.496 -1.07 -7.676 1 97.31 216 LEU B CA 1
ATOM 4163 C C . LEU B 1 216 ? -4.605 -0.102 -8.07 1 97.31 216 LEU B C 1
ATOM 4165 O O . LEU B 1 216 ? -4.348 1.077 -8.32 1 97.31 216 LEU B O 1
ATOM 4169 N N . HIS B 1 217 ? -5.855 -0.541 -8.086 1 97.38 217 HIS B N 1
ATOM 4170 C CA . HIS B 1 217 ? -6.93 0.321 -8.562 1 97.38 217 HIS B CA 1
ATOM 4171 C C . HIS B 1 217 ? -7.969 0.559 -7.477 1 97.38 217 HIS B C 1
ATOM 4173 O O . HIS B 1 217 ? -8.641 -0.378 -7.039 1 97.38 217 HIS B O 1
ATOM 4179 N N . HIS B 1 218 ? -8.133 1.812 -7.18 1 96.31 218 HIS B N 1
ATOM 4180 C CA . HIS B 1 218 ? -9.148 2.203 -6.211 1 96.31 218 HIS B CA 1
ATOM 4181 C C . HIS B 1 218 ? -10.531 1.707 -6.629 1 96.31 218 HIS B C 1
ATOM 4183 O O . HIS B 1 218 ? -11.297 1.224 -5.797 1 96.31 218 HIS B O 1
ATOM 4189 N N . ALA B 1 219 ? -10.82 1.733 -7.875 1 95.75 219 ALA B N 1
ATOM 4190 C CA . ALA B 1 219 ? -12.125 1.348 -8.406 1 95.75 219 ALA B CA 1
ATOM 4191 C C . ALA B 1 219 ? -12.367 -0.15 -8.234 1 95.75 219 ALA B C 1
ATOM 4193 O O . ALA B 1 219 ? -13.508 -0.616 -8.328 1 95.75 219 ALA B O 1
ATOM 4194 N N . LEU B 1 220 ? -11.312 -0.882 -8.008 1 98 220 LEU B N 1
ATOM 4195 C CA . LEU B 1 220 ? -11.43 -2.336 -7.938 1 98 220 LEU B CA 1
ATOM 4196 C C . LEU B 1 220 ? -11.195 -2.83 -6.512 1 98 220 LEU B C 1
ATOM 4198 O O . LEU B 1 220 ? -10.961 -4.02 -6.297 1 98 220 LEU B O 1
ATOM 4202 N N . ARG B 1 221 ? -11.297 -1.946 -5.496 1 97.56 221 ARG B N 1
ATOM 4203 C CA . ARG B 1 221 ? -10.992 -2.297 -4.113 1 97.56 221 ARG B CA 1
ATOM 4204 C C . ARG B 1 221 ? -11.953 -3.357 -3.594 1 97.56 221 ARG B C 1
ATOM 4206 O O . ARG B 1 221 ? -11.562 -4.223 -2.803 1 97.56 221 ARG B O 1
ATOM 4213 N N . GLY B 1 222 ? -13.227 -3.326 -4.039 1 98.44 222 GLY B N 1
ATOM 4214 C CA . GLY B 1 222 ? -14.148 -4.391 -3.68 1 98.44 222 GLY B CA 1
ATOM 4215 C C . GLY B 1 222 ? -13.734 -5.746 -4.227 1 98.44 222 GLY B C 1
ATOM 4216 O O . GLY B 1 222 ? -13.781 -6.75 -3.514 1 98.44 222 GLY B O 1
ATOM 4217 N N . ALA B 1 223 ? -13.344 -5.77 -5.484 1 98.88 223 ALA B N 1
ATOM 4218 C CA . ALA B 1 223 ? -12.867 -6.996 -6.113 1 98.88 223 ALA B CA 1
ATOM 4219 C C . ALA B 1 223 ? -11.625 -7.527 -5.398 1 98.88 223 ALA B C 1
ATOM 4221 O O . ALA B 1 223 ? -11.469 -8.742 -5.23 1 98.88 223 ALA B O 1
ATOM 4222 N N . ALA B 1 224 ? -10.773 -6.613 -5 1 98.81 224 ALA B N 1
ATOM 4223 C CA . ALA B 1 224 ? -9.586 -7.008 -4.258 1 98.81 224 ALA B CA 1
ATOM 4224 C C . ALA B 1 224 ? -9.953 -7.738 -2.973 1 98.81 224 ALA B C 1
ATOM 4226 O O . ALA B 1 224 ? -9.383 -8.781 -2.658 1 98.81 224 ALA B O 1
ATOM 4227 N N . VAL B 1 225 ? -10.906 -7.23 -2.277 1 98.75 225 VAL B N 1
ATOM 4228 C CA . VAL B 1 225 ? -11.359 -7.812 -1.018 1 98.75 225 VAL B CA 1
ATOM 4229 C C . VAL B 1 225 ? -11.969 -9.188 -1.273 1 98.75 225 VAL B C 1
ATOM 4231 O O . VAL B 1 225 ? -11.656 -10.156 -0.575 1 98.75 225 VAL B O 1
ATOM 4234 N N . GLY B 1 226 ? -12.828 -9.281 -2.266 1 98.88 226 GLY B N 1
ATOM 4235 C CA . GLY B 1 226 ? -13.422 -10.562 -2.6 1 98.88 226 GLY B CA 1
ATOM 4236 C C . GLY B 1 226 ? -12.391 -11.617 -2.982 1 98.88 226 GLY B C 1
ATOM 4237 O O . GLY B 1 226 ? -12.461 -12.758 -2.529 1 98.88 226 GLY B O 1
ATOM 4238 N N . HIS B 1 227 ? -11.492 -11.227 -3.838 1 98.81 227 HIS B N 1
ATOM 4239 C CA . HIS B 1 227 ? -10.422 -12.125 -4.266 1 98.81 227 HIS B CA 1
ATOM 4240 C C . HIS B 1 227 ? -9.609 -12.617 -3.076 1 98.81 227 HIS B C 1
ATOM 4242 O O . HIS B 1 227 ? -9.305 -13.805 -2.975 1 98.81 227 HIS B O 1
ATOM 4248 N N . PHE B 1 228 ? -9.266 -11.719 -2.143 1 98.62 228 PHE B N 1
ATOM 4249 C CA . PHE B 1 228 ? -8.492 -12.047 -0.952 1 98.62 228 PHE B CA 1
ATOM 4250 C C . PHE B 1 228 ? -9.266 -13.008 -0.053 1 98.62 228 PHE B C 1
ATOM 4252 O O . PHE B 1 228 ? -8.688 -13.945 0.505 1 98.62 228 PHE B O 1
ATOM 4259 N N . ALA B 1 229 ? -10.539 -12.75 0.095 1 98.38 229 ALA B N 1
ATOM 4260 C CA . ALA B 1 229 ? -11.391 -13.641 0.883 1 98.38 229 ALA B CA 1
ATOM 4261 C C . ALA B 1 229 ? -11.383 -15.055 0.314 1 98.38 229 ALA B C 1
ATOM 4263 O O . ALA B 1 229 ? -11.266 -16.031 1.061 1 98.38 229 ALA B O 1
ATOM 4264 N N . ALA B 1 230 ? -11.477 -15.172 -0.994 1 97.5 230 ALA B N 1
ATOM 4265 C CA . ALA B 1 230 ? -11.438 -16.484 -1.626 1 97.5 230 ALA B CA 1
ATOM 4266 C C . ALA B 1 230 ? -10.133 -17.203 -1.319 1 97.5 230 ALA B C 1
ATOM 4268 O O . ALA B 1 230 ? -10.133 -18.406 -1.007 1 97.5 230 ALA B O 1
ATOM 4269 N N . LEU B 1 231 ? -9.055 -16.469 -1.397 1 96.25 231 LEU B N 1
ATOM 4270 C CA . LEU B 1 231 ? -7.742 -17.047 -1.122 1 96.25 231 LEU B CA 1
ATOM 4271 C C . LEU B 1 231 ? -7.66 -17.547 0.313 1 96.25 231 LEU B C 1
ATOM 4273 O O . LEU B 1 231 ? -7.223 -18.688 0.553 1 96.25 231 LEU B O 1
ATOM 4277 N N . GLU B 1 232 ? -8.086 -16.797 1.271 1 96.69 232 GLU B N 1
ATOM 4278 C CA . GLU B 1 232 ? -7.984 -17.141 2.686 1 96.69 232 GLU B CA 1
ATOM 4279 C C . GLU B 1 232 ? -8.898 -18.297 3.037 1 96.69 232 GLU B C 1
ATOM 4281 O O . GLU B 1 232 ? -8.562 -19.141 3.881 1 96.69 232 GLU B O 1
ATOM 4286 N N . ILE B 1 233 ? -10.023 -18.328 2.396 1 93.69 233 ILE B N 1
ATOM 4287 C CA . ILE B 1 233 ? -11.023 -19.344 2.719 1 93.69 233 ILE B CA 1
ATOM 4288 C C . ILE B 1 233 ? -10.57 -20.688 2.186 1 93.69 233 ILE B C 1
ATOM 4290 O O . ILE B 1 233 ? -10.742 -21.719 2.854 1 93.69 233 ILE B O 1
ATOM 4294 N N . THR B 1 234 ? -9.961 -20.75 1.062 1 91.62 234 THR B N 1
ATOM 4295 C CA . THR B 1 234 ? -9.633 -22.016 0.424 1 91.62 234 THR B CA 1
ATOM 4296 C C . THR B 1 234 ? -8.234 -22.484 0.833 1 91.62 234 THR B C 1
ATOM 4298 O O . THR B 1 234 ? -7.875 -23.641 0.618 1 91.62 234 THR B O 1
ATOM 4301 N N . SER B 1 235 ? -7.496 -21.672 1.507 1 91.31 235 SER B N 1
ATOM 4302 C CA . SER B 1 235 ? -6.09 -21.922 1.796 1 91.31 235 SER B CA 1
ATOM 4303 C C . SER B 1 235 ? -5.934 -23.031 2.836 1 91.31 235 SER B C 1
ATOM 4305 O O . SER B 1 235 ? -5.145 -23.969 2.646 1 91.31 235 SER B O 1
ATOM 4307 N N . PRO B 1 236 ? -6.719 -23.141 3.951 1 89.69 236 PRO B N 1
ATOM 4308 C CA . PRO B 1 236 ? -6.398 -24.094 5.016 1 89.69 236 PRO B CA 1
ATOM 4309 C C . PRO B 1 236 ? -6.539 -25.547 4.566 1 89.69 236 PRO B C 1
ATOM 4311 O O . PRO B 1 236 ? -5.613 -26.344 4.742 1 89.69 236 PRO B O 1
ATOM 4314 N N . PRO B 1 237 ? -7.59 -25.938 3.953 1 90 237 PRO B N 1
ATOM 4315 C CA . PRO B 1 237 ? -7.672 -27.328 3.512 1 90 237 PRO B CA 1
ATOM 4316 C C . PRO B 1 237 ? -6.621 -27.672 2.459 1 90 237 PRO B C 1
ATOM 4318 O O . PRO B 1 237 ? -6.062 -28.781 2.479 1 90 237 PRO B O 1
ATOM 4321 N N . GLY B 1 238 ? -6.371 -26.75 1.54 1 92.75 238 GLY B N 1
ATOM 4322 C CA . GLY B 1 238 ? -5.324 -26.969 0.555 1 92.75 238 GLY B CA 1
ATOM 4323 C C . GLY B 1 238 ? -3.945 -27.094 1.171 1 92.75 238 GLY B C 1
ATOM 4324 O O . GLY B 1 238 ? -3.17 -27.984 0.791 1 92.75 238 GLY B O 1
ATOM 4325 N N . ALA B 1 239 ? -3.699 -26.219 2.168 1 95.81 239 ALA B N 1
ATOM 4326 C CA . ALA B 1 239 ? -2.414 -26.25 2.861 1 95.81 239 ALA B CA 1
ATOM 4327 C C . ALA B 1 239 ? -2.229 -27.562 3.627 1 95.81 239 ALA B C 1
ATOM 4329 O O . ALA B 1 239 ? -1.127 -28.109 3.662 1 95.81 239 ALA B O 1
ATOM 4330 N N . ALA B 1 240 ? -3.266 -28.047 4.238 1 95.5 240 ALA B N 1
ATOM 4331 C CA . ALA B 1 240 ? -3.197 -29.312 4.969 1 95.5 240 ALA B CA 1
ATOM 4332 C C . ALA B 1 240 ? -2.824 -30.453 4.035 1 95.5 240 ALA B C 1
ATOM 4334 O O . ALA B 1 240 ? -1.955 -31.266 4.359 1 95.5 240 ALA B O 1
ATOM 4335 N N . ARG B 1 241 ? -3.451 -30.531 2.863 1 95.75 241 ARG B N 1
ATOM 4336 C CA . ARG B 1 241 ? -3.139 -31.578 1.887 1 95.75 241 ARG B CA 1
ATOM 4337 C C . ARG B 1 241 ? -1.704 -31.438 1.386 1 95.75 241 ARG B C 1
ATOM 4339 O O . ARG B 1 241 ? -1 -32.438 1.238 1 95.75 241 ARG B O 1
ATOM 4346 N N . LEU B 1 242 ? -1.279 -30.219 1.165 1 97.38 242 LEU B N 1
ATOM 4347 C CA . LEU B 1 242 ? 0.071 -29.984 0.663 1 97.38 242 LEU B CA 1
ATOM 4348 C C . LEU B 1 242 ? 1.112 -30.359 1.711 1 97.38 242 LEU B C 1
ATOM 4350 O O . LEU B 1 242 ? 2.119 -31 1.391 1 97.38 242 LEU B O 1
ATOM 4354 N N . ALA B 1 243 ? 0.881 -29.969 2.977 1 97.25 243 ALA B N 1
ATOM 4355 C CA . ALA B 1 243 ? 1.793 -30.359 4.047 1 97.25 243 ALA B CA 1
ATOM 4356 C C . ALA B 1 243 ? 1.927 -31.891 4.129 1 97.25 243 ALA B C 1
ATOM 4358 O O . ALA B 1 243 ? 3.037 -32.406 4.215 1 97.25 243 ALA B O 1
ATOM 4359 N N . ALA B 1 244 ? 0.814 -32.562 4.035 1 97.06 244 ALA B N 1
ATOM 4360 C CA . ALA B 1 244 ? 0.81 -34.031 4.082 1 97.06 244 ALA B CA 1
ATOM 4361 C C . ALA B 1 244 ? 1.535 -34.625 2.873 1 97.06 244 ALA B C 1
ATOM 4363 O O . ALA B 1 244 ? 2.297 -35.594 3.008 1 97.06 244 ALA B O 1
ATOM 4364 N N . ALA B 1 245 ? 1.256 -34.062 1.703 1 97.31 245 ALA B N 1
ATOM 4365 C CA . ALA B 1 245 ? 1.903 -34.531 0.478 1 97.31 245 ALA B CA 1
ATOM 4366 C C . ALA B 1 245 ? 3.418 -34.375 0.568 1 97.31 245 ALA B C 1
ATOM 4368 O O . ALA B 1 245 ? 4.164 -35.281 0.187 1 97.31 245 ALA B O 1
ATOM 4369 N N . LEU B 1 246 ? 3.852 -33.25 1.025 1 97.62 246 LEU B N 1
ATOM 4370 C CA . LEU B 1 246 ? 5.281 -33 1.129 1 97.62 246 LEU B CA 1
ATOM 4371 C C . LEU B 1 246 ? 5.938 -33.906 2.146 1 97.62 246 LEU B C 1
ATOM 4373 O O . LEU B 1 246 ? 7.035 -34.406 1.914 1 97.62 246 LEU B O 1
ATOM 4377 N N . GLU B 1 247 ? 5.25 -34.156 3.252 1 96.62 247 GLU B N 1
ATOM 4378 C CA . GLU B 1 247 ? 5.738 -35.094 4.254 1 96.62 247 GLU B CA 1
ATOM 4379 C C . GLU B 1 247 ? 5.848 -36.5 3.682 1 96.62 247 GLU B C 1
ATOM 4381 O O . GLU B 1 247 ? 6.836 -37.188 3.914 1 96.62 247 GLU B O 1
ATOM 4386 N N . ARG B 1 248 ? 4.844 -36.875 2.957 1 96.56 248 ARG B N 1
ATOM 4387 C CA . ARG B 1 248 ? 4.84 -38.156 2.314 1 96.56 248 ARG B CA 1
ATOM 4388 C C . ARG B 1 248 ? 6.047 -38.344 1.396 1 96.56 248 ARG B C 1
ATOM 4390 O O . ARG B 1 248 ? 6.598 -39.438 1.274 1 96.56 248 ARG B O 1
ATOM 4397 N N . LEU B 1 249 ? 6.469 -37.281 0.847 1 95.56 249 LEU B N 1
ATOM 4398 C CA . LEU B 1 249 ? 7.57 -37.281 -0.112 1 95.56 249 LEU B CA 1
ATOM 4399 C C . LEU B 1 249 ? 8.906 -37.094 0.592 1 95.56 249 LEU B C 1
ATOM 4401 O O . LEU B 1 249 ? 9.938 -36.938 -0.062 1 95.56 249 LEU B O 1
ATOM 4405 N N . GLY B 1 250 ? 8.898 -36.969 1.965 1 94.31 250 GLY B N 1
ATOM 4406 C CA . GLY B 1 250 ? 10.125 -37 2.748 1 94.31 250 GLY B CA 1
ATOM 4407 C C . GLY B 1 250 ? 10.625 -35.625 3.143 1 94.31 250 GLY B C 1
ATOM 4408 O O . GLY B 1 250 ? 11.758 -35.469 3.605 1 94.31 250 GLY B O 1
ATOM 4409 N N . ALA B 1 251 ? 9.82 -34.656 2.969 1 95.88 251 ALA B N 1
ATOM 4410 C CA . ALA B 1 251 ? 10.242 -33.281 3.334 1 95.88 251 ALA B CA 1
ATOM 4411 C C . ALA B 1 251 ? 10.383 -33.156 4.848 1 95.88 251 ALA B C 1
ATOM 4413 O O . ALA B 1 251 ? 9.531 -33.625 5.602 1 95.88 251 ALA B O 1
ATOM 4414 N N . GLY B 1 252 ? 11.531 -32.562 5.352 1 95.44 252 GLY B N 1
ATOM 4415 C CA . GLY B 1 252 ? 11.727 -32.219 6.754 1 95.44 252 GLY B CA 1
ATOM 4416 C C . GLY B 1 252 ? 10.977 -30.969 7.176 1 95.44 252 GLY B C 1
ATOM 4417 O O . GLY B 1 252 ? 10.117 -30.484 6.445 1 95.44 252 GLY B O 1
ATOM 4418 N N . PRO B 1 253 ? 11.336 -30.438 8.289 1 95.88 253 PRO B N 1
ATOM 4419 C CA . PRO B 1 253 ? 10.625 -29.266 8.836 1 95.88 253 PRO B CA 1
ATOM 4420 C C . PRO B 1 253 ? 10.695 -28.062 7.914 1 95.88 253 PRO B C 1
ATOM 4422 O O . PRO B 1 253 ? 9.68 -27.375 7.703 1 95.88 253 PRO B O 1
ATOM 4425 N N . ASP B 1 254 ? 11.805 -27.797 7.328 1 95.81 254 ASP B N 1
ATOM 4426 C CA . ASP B 1 254 ? 11.945 -26.641 6.434 1 95.81 254 ASP B CA 1
ATOM 4427 C C . ASP B 1 254 ? 11.062 -26.812 5.195 1 95.81 254 ASP B C 1
ATOM 4429 O O . ASP B 1 254 ? 10.578 -25.828 4.637 1 95.81 254 ASP B O 1
ATOM 4433 N N . GLY B 1 255 ? 10.859 -28.031 4.867 1 96.88 255 GLY B N 1
ATOM 4434 C CA . GLY B 1 255 ? 10.094 -28.312 3.662 1 96.88 255 GLY B CA 1
ATOM 4435 C C . GLY B 1 255 ? 8.594 -28.297 3.883 1 96.88 255 GLY B C 1
ATOM 4436 O O . GLY B 1 255 ? 7.824 -28.25 2.924 1 96.88 255 GLY B O 1
ATOM 4437 N N . THR B 1 256 ? 8.156 -28.266 5.137 1 97.69 256 THR B N 1
ATOM 4438 C CA . THR B 1 256 ? 6.723 -28.406 5.371 1 97.69 256 THR B CA 1
ATOM 4439 C C . THR B 1 256 ? 6.191 -27.219 6.156 1 97.69 256 THR B C 1
ATOM 4441 O O . THR B 1 256 ? 4.98 -26.969 6.195 1 97.69 256 THR B O 1
ATOM 4444 N N . LEU B 1 257 ? 7.031 -26.406 6.793 1 97.88 257 LEU B N 1
ATOM 4445 C CA . LEU B 1 257 ? 6.633 -25.391 7.758 1 97.88 257 LEU B CA 1
ATOM 4446 C C . LEU B 1 257 ? 5.723 -24.359 7.105 1 97.88 257 LEU B C 1
ATOM 4448 O O . LEU B 1 257 ? 4.766 -23.875 7.727 1 97.88 257 LEU B O 1
ATOM 4452 N N . PHE B 1 258 ? 6.039 -23.969 5.902 1 98.31 258 PHE B N 1
ATOM 4453 C CA . PHE B 1 258 ? 5.23 -22.969 5.199 1 98.31 258 PHE B CA 1
ATOM 4454 C C . PHE B 1 258 ? 3.762 -23.391 5.184 1 98.31 258 PHE B C 1
ATOM 4456 O O . PHE B 1 258 ? 2.895 -22.609 5.605 1 98.31 258 PHE B O 1
ATOM 4463 N N . TYR B 1 259 ? 3.48 -24.562 4.711 1 98.25 259 TYR B N 1
ATOM 4464 C CA . TYR B 1 259 ? 2.094 -25 4.582 1 98.25 259 TYR B CA 1
ATOM 4465 C C . TYR B 1 259 ? 1.502 -25.344 5.945 1 98.25 259 TYR B C 1
ATOM 4467 O O . TYR B 1 259 ? 0.312 -25.125 6.184 1 98.25 259 TYR B O 1
ATOM 4475 N N . ARG B 1 260 ? 2.301 -25.844 6.887 1 97.31 260 ARG B N 1
ATOM 4476 C CA . ARG B 1 260 ? 1.8 -26.109 8.234 1 97.31 260 ARG B CA 1
ATOM 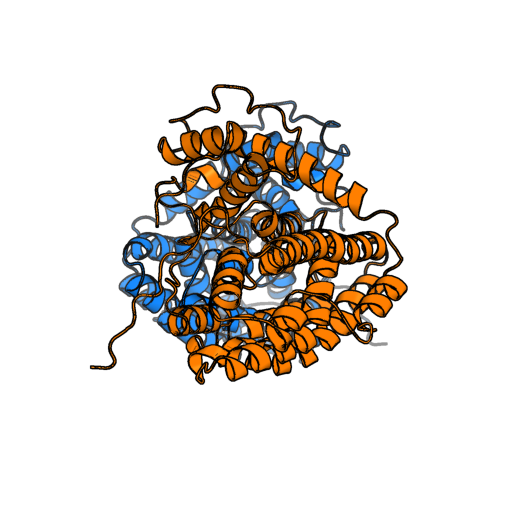4477 C C . ARG B 1 260 ? 1.349 -24.828 8.914 1 97.31 260 ARG B C 1
ATOM 4479 O O . ARG B 1 260 ? 0.317 -24.797 9.586 1 97.31 260 ARG B O 1
ATOM 4486 N N . GLU B 1 261 ? 2.127 -23.766 8.703 1 96.5 261 GLU B N 1
ATOM 4487 C CA . GLU B 1 261 ? 1.754 -22.469 9.227 1 96.5 261 GLU B CA 1
ATOM 4488 C C . GLU B 1 261 ? 0.455 -21.969 8.602 1 96.5 261 GLU B C 1
ATOM 4490 O O . GLU B 1 261 ? -0.374 -21.359 9.281 1 96.5 261 GLU B O 1
ATOM 4495 N N . HIS B 1 262 ? 0.242 -22.219 7.367 1 95.88 262 HIS B N 1
ATOM 4496 C CA . HIS B 1 262 ? -0.945 -21.75 6.66 1 95.88 262 HIS B CA 1
ATOM 4497 C C . HIS B 1 262 ? -2.188 -22.516 7.094 1 95.88 262 HIS B C 1
ATOM 4499 O O . HIS B 1 262 ? -3.301 -22 7.035 1 95.88 262 HIS B O 1
ATOM 4505 N N . VAL B 1 263 ? -2 -23.828 7.543 1 94.31 263 VAL B N 1
ATOM 4506 C CA . VAL B 1 263 ? -3.139 -24.562 8.078 1 94.31 263 VAL B CA 1
ATOM 4507 C C . VAL B 1 263 ? -3.707 -23.844 9.297 1 94.31 263 VAL B C 1
ATOM 4509 O O . VAL B 1 263 ? -4.918 -23.609 9.383 1 94.31 263 VAL B O 1
ATOM 4512 N N . GLU B 1 264 ? -2.836 -23.406 10.148 1 90.38 264 GLU B N 1
ATOM 4513 C CA . GLU B 1 264 ? -3.24 -22.766 11.398 1 90.38 264 GLU B CA 1
ATOM 4514 C C . GLU B 1 264 ? -3.635 -21.312 11.172 1 90.38 264 GLU B C 1
ATOM 4516 O O . GLU B 1 264 ? -4.73 -20.891 11.555 1 90.38 264 GLU B O 1
ATOM 4521 N N . ALA B 1 265 ? -2.84 -20.562 10.508 1 87.25 265 ALA B N 1
ATOM 4522 C CA . ALA B 1 265 ? -3.037 -19.125 10.336 1 87.25 265 ALA B CA 1
ATOM 4523 C C . ALA B 1 265 ? -4.285 -18.844 9.5 1 87.25 265 ALA B C 1
ATOM 4525 O O . ALA B 1 265 ? -5.121 -18.016 9.883 1 87.25 265 ALA B O 1
ATOM 4526 N N . ASP B 1 266 ? -4.449 -19.562 8.469 1 87.62 266 ASP B N 1
ATOM 4527 C CA . ASP B 1 266 ? -5.516 -19.234 7.531 1 87.62 266 ASP B CA 1
ATOM 4528 C C . ASP B 1 266 ? -6.875 -19.703 8.047 1 87.62 266 ASP B C 1
ATOM 4530 O O . ASP B 1 266 ? -7.914 -19.203 7.609 1 87.62 266 ASP B O 1
ATOM 4534 N N . ALA B 1 267 ? -6.887 -20.609 9.023 1 87 267 ALA B N 1
ATOM 4535 C CA . ALA B 1 267 ? -8.133 -20.969 9.703 1 87 267 ALA B CA 1
ATOM 4536 C C . ALA B 1 267 ? -8.695 -19.781 10.477 1 87 267 ALA B C 1
ATOM 4538 O O . ALA B 1 267 ? -9.914 -19.578 10.523 1 87 267 ALA B O 1
ATOM 4539 N N . VAL B 1 268 ? -7.832 -19.016 10.992 1 91.81 268 VAL B N 1
ATOM 4540 C CA . VAL B 1 268 ? -8.227 -17.797 11.695 1 91.81 268 VAL B CA 1
ATOM 4541 C C . VAL B 1 268 ? -8.531 -16.703 10.688 1 91.81 268 VAL B C 1
ATOM 4543 O O . VAL B 1 268 ? -9.531 -15.984 10.812 1 91.81 268 VAL B O 1
ATOM 4546 N N . HIS B 1 269 ? -7.707 -16.594 9.633 1 95.62 269 HIS B N 1
ATOM 4547 C CA . HIS B 1 269 ? -7.836 -15.547 8.633 1 95.62 269 HIS B CA 1
ATOM 4548 C C . HIS B 1 269 ? -9.164 -15.648 7.891 1 95.62 269 HIS B C 1
ATOM 4550 O O . HIS B 1 269 ? -9.75 -14.633 7.512 1 95.62 269 HIS B O 1
ATOM 4556 N N . GLU B 1 270 ? -9.547 -16.938 7.688 1 94.81 270 GLU B N 1
ATOM 4557 C CA . GLU B 1 270 ? -10.812 -17.125 6.984 1 94.81 270 GLU B CA 1
ATOM 4558 C C . GLU B 1 270 ? -11.969 -16.469 7.734 1 94.81 270 GLU B C 1
ATOM 4560 O O . GLU B 1 270 ? -12.789 -15.773 7.133 1 94.81 270 GLU B O 1
ATOM 4565 N N . GLN B 1 271 ? -12.016 -16.562 9.008 1 95.12 271 GLN B N 1
ATOM 4566 C CA . GLN B 1 271 ? -13.055 -15.961 9.836 1 95.12 271 GLN B CA 1
ATOM 4567 C C . GLN B 1 271 ? -12.914 -14.438 9.859 1 95.12 271 GLN B C 1
ATOM 4569 O O . GLN B 1 271 ? -13.906 -13.719 9.734 1 95.12 271 GLN B O 1
ATOM 4574 N N . LEU B 1 272 ? -11.734 -14.016 10 1 96.94 272 LEU B N 1
ATOM 4575 C CA . LEU B 1 272 ? -11.469 -12.578 10.062 1 96.94 272 LEU B CA 1
ATOM 4576 C C . LEU B 1 272 ? -11.883 -11.898 8.766 1 96.94 272 LEU B C 1
ATOM 4578 O O . LEU B 1 272 ? -12.539 -10.852 8.789 1 96.94 272 LEU B O 1
ATOM 4582 N N . VAL B 1 273 ? -11.539 -12.508 7.625 1 97.75 273 VAL B N 1
ATOM 4583 C CA . VAL B 1 273 ? -11.805 -11.836 6.359 1 97.75 273 VAL B CA 1
ATOM 4584 C C . VAL B 1 273 ? -13.305 -11.859 6.062 1 97.75 273 VAL B C 1
ATOM 4586 O O . VAL B 1 273 ? -13.859 -10.883 5.555 1 97.75 273 VAL B O 1
ATOM 4589 N N . ARG B 1 274 ? -14.016 -12.945 6.387 1 97.56 274 ARG B N 1
ATOM 4590 C CA . ARG B 1 274 ? -15.445 -13.047 6.102 1 97.56 274 ARG B CA 1
ATOM 4591 C C . ARG B 1 274 ? -16.25 -12.078 6.957 1 97.56 274 ARG B C 1
ATOM 4593 O O . ARG B 1 274 ? -17.016 -11.266 6.434 1 97.56 274 ARG B O 1
ATOM 4600 N N . HIS B 1 275 ? -15.969 -12.07 8.258 1 97.25 275 HIS B N 1
ATOM 4601 C CA . HIS B 1 275 ? -16.828 -11.312 9.172 1 97.25 275 HIS B CA 1
ATOM 4602 C C . HIS B 1 275 ? -16.25 -9.922 9.438 1 97.25 275 HIS B C 1
ATOM 4604 O O . HIS B 1 275 ? -17 -8.945 9.523 1 97.25 275 HIS B O 1
ATOM 4610 N N . GLY B 1 276 ? -14.984 -9.891 9.547 1 97.62 276 GLY B N 1
ATOM 4611 C CA . GLY B 1 276 ? -14.336 -8.648 9.93 1 97.62 276 GLY B CA 1
ATOM 4612 C C . GLY B 1 276 ? -14.07 -7.723 8.758 1 97.62 276 GLY B C 1
ATOM 4613 O O . GLY B 1 276 ? -13.875 -6.52 8.938 1 97.62 276 GLY B O 1
ATOM 4614 N N . VAL B 1 277 ? -14.039 -8.234 7.543 1 98.25 277 VAL B N 1
ATOM 4615 C CA . VAL B 1 277 ? -13.742 -7.391 6.391 1 98.25 277 VAL B CA 1
ATOM 4616 C C . VAL B 1 277 ? -14.945 -7.367 5.449 1 98.25 277 VAL B C 1
ATOM 4618 O O . VAL B 1 277 ? -15.609 -6.34 5.305 1 98.25 277 VAL B O 1
ATOM 4621 N N . VAL B 1 278 ? -15.336 -8.516 4.953 1 98.62 278 VAL B N 1
ATOM 4622 C CA . VAL B 1 278 ? -16.375 -8.586 3.93 1 98.62 278 VAL B CA 1
ATOM 4623 C C . VAL B 1 278 ? -17.703 -8.102 4.508 1 98.62 278 VAL B C 1
ATOM 4625 O O . VAL B 1 278 ? -18.297 -7.137 4.012 1 98.62 278 VAL B O 1
ATOM 4628 N N . ASP B 1 279 ? -18.172 -8.742 5.609 1 98.19 279 ASP B N 1
ATOM 4629 C CA . ASP B 1 279 ? -19.438 -8.359 6.207 1 98.19 279 ASP B CA 1
ATOM 4630 C C . ASP B 1 279 ? -19.422 -6.895 6.641 1 98.19 279 ASP B C 1
ATOM 4632 O O . ASP B 1 279 ? -20.391 -6.16 6.414 1 98.19 279 ASP B O 1
ATOM 4636 N N . GLN B 1 280 ? -18.328 -6.52 7.23 1 97.5 280 GLN B N 1
ATOM 4637 C CA . GLN B 1 280 ? -18.203 -5.152 7.723 1 97.5 280 GLN B CA 1
ATOM 4638 C C . GLN B 1 280 ? -18.281 -4.145 6.578 1 97.5 280 GLN B C 1
ATOM 4640 O O . GLN B 1 280 ? -18.938 -3.107 6.691 1 97.5 280 GLN B O 1
ATOM 4645 N N . LEU B 1 281 ? -17.609 -4.379 5.496 1 97.75 281 LEU B N 1
ATOM 4646 C CA . LEU B 1 281 ? -17.594 -3.469 4.352 1 97.75 281 LEU B CA 1
ATOM 4647 C C . LEU B 1 281 ? -18.969 -3.385 3.713 1 97.75 281 LEU B C 1
ATOM 4649 O O . LEU B 1 281 ? -19.422 -2.299 3.344 1 97.75 281 LEU B O 1
ATOM 4653 N N . ILE B 1 282 ? -19.625 -4.527 3.58 1 97.94 282 ILE B N 1
ATOM 4654 C CA . ILE B 1 282 ? -20.953 -4.535 2.967 1 97.94 282 ILE B CA 1
ATOM 4655 C C . ILE B 1 282 ? -21.922 -3.762 3.846 1 97.94 282 ILE B C 1
ATOM 4657 O O . ILE B 1 282 ? -22.812 -3.066 3.338 1 97.94 282 ILE B O 1
ATOM 4661 N N . ALA B 1 283 ? -21.781 -3.889 5.172 1 97.25 283 ALA B N 1
ATOM 4662 C CA . ALA B 1 283 ? -22.641 -3.156 6.098 1 97.25 283 ALA B CA 1
ATOM 4663 C C . ALA B 1 283 ? -22.406 -1.652 5.988 1 97.25 283 ALA B C 1
ATOM 4665 O O . ALA B 1 283 ? -23.359 -0.87 5.973 1 97.25 283 ALA B O 1
ATOM 4666 N N . SER B 1 284 ? -21.172 -1.242 5.867 1 95.31 284 SER B N 1
ATOM 4667 C CA . SER B 1 284 ? -20.844 0.18 5.891 1 95.31 284 SER B CA 1
ATOM 4668 C C . SER B 1 284 ? -20.938 0.789 4.496 1 95.31 284 SER B C 1
ATOM 4670 O O . SER B 1 284 ? -21.234 1.977 4.348 1 95.31 284 SER B O 1
ATOM 4672 N N . GLU B 1 285 ? -20.656 0.003 3.443 1 95.5 285 GLU B N 1
ATOM 4673 C CA . GLU B 1 285 ? -20.703 0.421 2.045 1 95.5 285 GLU B CA 1
ATOM 4674 C C . GLU B 1 285 ? -21.391 -0.634 1.177 1 95.5 285 GLU B C 1
ATOM 4676 O O . GLU B 1 285 ? -20.75 -1.246 0.32 1 95.5 285 GLU B O 1
ATOM 4681 N N . PRO B 1 286 ? -22.656 -0.687 1.245 1 96.94 286 PRO B N 1
ATOM 4682 C CA . PRO B 1 286 ? -23.391 -1.752 0.556 1 96.94 286 PRO B CA 1
ATOM 4683 C C . PRO B 1 286 ? -23.141 -1.759 -0.951 1 96.94 286 PRO B C 1
ATOM 4685 O O . PRO B 1 286 ? -23.219 -2.812 -1.589 1 96.94 286 PRO B O 1
ATOM 4688 N N . ALA B 1 287 ? -22.766 -0.624 -1.51 1 95.5 287 ALA B N 1
ATOM 4689 C CA . ALA B 1 287 ? -22.562 -0.505 -2.949 1 95.5 287 ALA B CA 1
ATOM 4690 C C . ALA B 1 287 ? -21.328 -1.308 -3.391 1 95.5 287 ALA B C 1
ATOM 4692 O O . ALA B 1 287 ? -21.141 -1.541 -4.586 1 95.5 287 ALA B O 1
ATOM 4693 N N . LEU B 1 288 ? -20.531 -1.844 -2.486 1 97 288 LEU B N 1
ATOM 4694 C CA . LEU B 1 288 ? -19.328 -2.604 -2.791 1 97 288 LEU B CA 1
ATOM 4695 C C . LEU B 1 288 ? -19.641 -4.074 -3.02 1 97 288 LEU B C 1
ATOM 4697 O O . LEU B 1 288 ? -18.812 -4.828 -3.527 1 97 288 LEU B O 1
ATOM 4701 N N . ALA B 1 289 ? -20.797 -4.535 -2.648 1 98.5 289 ALA B N 1
ATOM 4702 C CA . ALA B 1 289 ? -21.141 -5.957 -2.627 1 98.5 289 ALA B CA 1
ATOM 4703 C C . ALA B 1 289 ? -20.953 -6.59 -4 1 98.5 289 ALA B C 1
ATOM 4705 O O . ALA B 1 289 ? -20.328 -7.645 -4.125 1 98.5 289 ALA B O 1
ATOM 4706 N N . PRO B 1 290 ? -21.422 -5.945 -5.113 1 98.31 290 PRO B N 1
ATOM 4707 C CA . PRO B 1 290 ? -21.219 -6.57 -6.422 1 98.31 290 PRO B CA 1
ATOM 4708 C C . PRO B 1 290 ? -19.75 -6.723 -6.785 1 98.31 290 PRO B C 1
ATOM 4710 O O . PRO B 1 290 ? -19.359 -7.723 -7.395 1 98.31 290 PRO B O 1
ATOM 4713 N N . ASP B 1 291 ? -18.953 -5.77 -6.441 1 98.44 291 ASP B N 1
ATOM 4714 C CA . ASP B 1 291 ? -17.516 -5.844 -6.73 1 98.44 291 ASP B CA 1
ATOM 4715 C C . ASP B 1 291 ? -16.859 -6.941 -5.906 1 98.44 291 ASP B C 1
ATOM 4717 O O . ASP B 1 291 ? -15.961 -7.637 -6.395 1 98.44 291 ASP B O 1
ATOM 4721 N N . ILE B 1 292 ? -17.266 -7.059 -4.625 1 98.88 292 ILE B N 1
ATOM 4722 C CA . ILE B 1 292 ? -16.75 -8.133 -3.781 1 98.88 292 ILE B CA 1
ATOM 4723 C C . ILE B 1 292 ? -17.125 -9.484 -4.379 1 98.88 292 ILE B C 1
ATOM 4725 O O . ILE B 1 292 ? -16.297 -10.383 -4.473 1 98.88 292 ILE B O 1
ATOM 4729 N N . ALA B 1 293 ? -18.359 -9.594 -4.848 1 98.88 293 ALA B N 1
ATOM 4730 C CA . ALA B 1 293 ? -18.828 -10.812 -5.508 1 98.88 293 ALA B CA 1
ATOM 4731 C C . ALA B 1 293 ? -17.984 -11.117 -6.742 1 98.88 293 ALA B C 1
ATOM 4733 O O . ALA B 1 293 ? -17.578 -12.258 -6.965 1 98.88 293 ALA B O 1
ATOM 4734 N N . PHE B 1 294 ? -17.719 -10.125 -7.508 1 98.88 294 PHE B N 1
ATOM 4735 C CA . PHE B 1 294 ? -16.891 -10.305 -8.695 1 98.88 294 PHE B CA 1
ATOM 4736 C C . PHE B 1 294 ? -15.5 -10.789 -8.312 1 98.88 294 PHE B C 1
ATOM 4738 O O . PHE B 1 294 ? -14.945 -11.672 -8.977 1 98.88 294 PHE B O 1
ATOM 4745 N N . GLY B 1 295 ? -14.906 -10.195 -7.273 1 98.94 295 GLY B N 1
ATOM 4746 C CA . GLY B 1 295 ? -13.602 -10.641 -6.812 1 98.94 295 GLY B CA 1
ATOM 4747 C C . GLY B 1 295 ? -13.57 -12.117 -6.453 1 98.94 295 GLY B C 1
ATOM 4748 O O . GLY B 1 295 ? -12.633 -12.828 -6.805 1 98.94 295 GLY B O 1
ATOM 4749 N N . LEU B 1 296 ? -14.609 -12.586 -5.762 1 98.62 296 LEU B N 1
ATOM 4750 C CA . LEU B 1 296 ? -14.742 -14 -5.422 1 98.62 296 LEU B CA 1
ATOM 4751 C C . LEU B 1 296 ? -14.789 -14.859 -6.684 1 98.62 296 LEU B C 1
ATOM 4753 O O . LEU B 1 296 ? -14.086 -15.867 -6.781 1 98.62 296 LEU B O 1
ATOM 4757 N N . ALA B 1 297 ? -15.555 -14.438 -7.617 1 98.56 297 ALA B N 1
ATOM 4758 C CA . ALA B 1 297 ? -15.734 -15.18 -8.867 1 98.56 297 ALA B CA 1
ATOM 4759 C C . ALA B 1 297 ? -14.445 -15.172 -9.688 1 98.56 297 ALA B C 1
ATOM 4761 O O . ALA B 1 297 ? -14.086 -16.188 -10.289 1 98.56 297 ALA B O 1
ATOM 4762 N N . ALA B 1 298 ? -13.805 -14.055 -9.742 1 98.81 298 ALA B N 1
ATOM 4763 C CA . ALA B 1 298 ? -12.562 -13.914 -10.508 1 98.81 298 ALA B CA 1
ATOM 4764 C C . ALA B 1 298 ? -11.484 -14.844 -9.969 1 98.81 298 ALA B C 1
ATOM 4766 O O . ALA B 1 298 ? -10.719 -15.43 -10.742 1 98.81 298 ALA B O 1
ATOM 4767 N N . ALA B 1 299 ? -11.445 -14.961 -8.641 1 98.19 299 ALA B N 1
ATOM 4768 C CA . ALA B 1 299 ? -10.5 -15.898 -8.023 1 98.19 299 ALA B CA 1
ATOM 4769 C C . ALA B 1 299 ? -10.742 -17.312 -8.516 1 98.19 299 ALA B C 1
ATOM 4771 O O . ALA B 1 299 ? -9.797 -18.031 -8.859 1 98.19 299 ALA B O 1
ATOM 4772 N N . ARG B 1 300 ? -11.977 -17.719 -8.586 1 95.62 300 ARG B N 1
ATOM 4773 C CA . ARG B 1 300 ? -12.336 -19.047 -9.062 1 95.62 300 ARG B CA 1
ATOM 4774 C C . ARG B 1 300 ? -11.906 -19.266 -10.508 1 95.62 300 ARG B C 1
ATOM 4776 O O . ARG B 1 300 ? -11.414 -20.328 -10.867 1 95.62 300 ARG B O 1
ATOM 4783 N N . VAL B 1 301 ? -12.086 -18.25 -11.273 1 97.75 301 VAL B N 1
ATOM 4784 C CA . VAL B 1 301 ? -11.75 -18.312 -12.695 1 97.75 301 VAL B CA 1
ATOM 4785 C C . VAL B 1 301 ? -10.25 -18.547 -12.859 1 97.75 301 VAL B C 1
ATOM 4787 O O . VAL B 1 301 ? -9.836 -19.516 -13.516 1 97.75 301 VAL B O 1
ATOM 4790 N N . VAL B 1 302 ? -9.461 -17.734 -12.273 1 98.06 302 VAL B N 1
ATOM 4791 C CA . VAL B 1 302 ? -8.023 -17.766 -12.477 1 98.06 302 VAL B CA 1
ATOM 4792 C C . VAL B 1 302 ? -7.422 -18.984 -11.797 1 98.06 302 VAL B C 1
ATOM 4794 O O . VAL B 1 302 ? -6.551 -19.656 -12.359 1 98.06 302 VAL B O 1
ATOM 4797 N N . ASP B 1 303 ? -7.906 -19.344 -10.609 1 95.69 303 ASP B N 1
ATOM 4798 C CA . ASP B 1 303 ? -7.441 -20.547 -9.906 1 95.69 303 ASP B CA 1
ATOM 4799 C C . ASP B 1 303 ? -7.82 -21.812 -10.672 1 95.69 303 ASP B C 1
ATOM 4801 O O . ASP B 1 303 ? -7.055 -22.781 -10.703 1 95.69 303 ASP B O 1
ATOM 4805 N N . GLY B 1 304 ? -9.016 -21.781 -11.203 1 96.19 304 GLY B N 1
ATOM 4806 C CA . GLY B 1 304 ? -9.453 -22.906 -12 1 96.19 304 GLY B CA 1
ATOM 4807 C C . GLY B 1 304 ? -8.586 -23.156 -13.219 1 96.19 304 GLY B C 1
ATOM 4808 O O . GLY B 1 304 ? -8.242 -24.297 -13.531 1 96.19 304 GLY B O 1
ATOM 4809 N N . ARG B 1 305 ? -8.266 -22.125 -13.93 1 97.62 305 ARG B N 1
ATOM 4810 C CA . ARG B 1 305 ? -7.402 -22.234 -15.102 1 97.62 305 ARG B CA 1
ATOM 4811 C C . ARG B 1 305 ? -6.027 -22.766 -14.727 1 97.62 305 ARG B C 1
ATOM 4813 O O . ARG B 1 305 ? -5.477 -23.625 -15.414 1 97.62 305 ARG B O 1
ATOM 4820 N N . PHE B 1 306 ? -5.52 -22.297 -13.664 1 98 306 PHE B N 1
ATOM 4821 C CA . PHE B 1 306 ? -4.223 -22.734 -13.172 1 98 306 PHE B CA 1
ATOM 4822 C C . PHE B 1 306 ? -4.262 -24.219 -12.805 1 98 306 PHE B C 1
ATOM 4824 O O . PHE B 1 306 ? -3.418 -25 -13.258 1 98 306 PHE B O 1
ATOM 4831 N N . ALA B 1 307 ? -5.262 -24.578 -11.984 1 97.25 307 ALA B N 1
ATOM 4832 C CA . ALA B 1 307 ? -5.418 -25.953 -11.555 1 97.25 307 ALA B CA 1
ATOM 4833 C C . ALA B 1 307 ? -5.594 -26.891 -12.75 1 97.25 307 ALA B C 1
ATOM 4835 O O . ALA B 1 307 ? -4.969 -27.953 -12.812 1 97.25 307 ALA B O 1
ATOM 4836 N N . GLY B 1 308 ? -6.441 -26.453 -13.672 1 97.5 308 GLY B N 1
ATOM 4837 C CA . GLY B 1 308 ? -6.652 -27.25 -14.867 1 97.5 308 GLY B CA 1
ATOM 4838 C C . GLY B 1 308 ? -5.379 -27.484 -15.656 1 97.5 308 GLY B C 1
ATOM 4839 O O . GLY B 1 308 ? -5.117 -28.609 -16.094 1 97.5 308 GLY B O 1
ATOM 4840 N N . HIS B 1 309 ? -4.574 -26.484 -15.773 1 98.31 309 HIS B N 1
ATOM 4841 C CA . HIS B 1 309 ? -3.316 -26.594 -16.5 1 98.31 309 HIS B CA 1
ATOM 4842 C C . HIS B 1 309 ? -2.379 -27.594 -15.844 1 98.31 309 HIS B C 1
ATOM 4844 O O . HIS B 1 309 ? -1.834 -28.484 -16.5 1 98.31 309 HIS B O 1
ATOM 4850 N N . LEU B 1 310 ? -2.174 -27.469 -14.523 1 98.25 310 LEU B N 1
ATOM 4851 C CA . LEU B 1 310 ? -1.287 -28.375 -13.797 1 98.25 310 LEU B CA 1
ATOM 4852 C C . LEU B 1 310 ? -1.744 -29.828 -13.945 1 98.25 310 LEU B C 1
ATOM 4854 O O . LEU B 1 310 ? -0.95 -30.703 -14.305 1 98.25 310 LEU B O 1
ATOM 4858 N N . LEU B 1 311 ? -3.023 -30.062 -13.734 1 97.75 311 LEU B N 1
ATOM 4859 C CA . LEU B 1 311 ? -3.555 -31.422 -13.719 1 97.75 311 LEU B CA 1
ATOM 4860 C C . LEU B 1 311 ? -3.506 -32.031 -15.117 1 97.75 311 LEU B C 1
ATOM 4862 O O . LEU B 1 311 ? -3.156 -33.219 -15.266 1 97.75 311 LEU B O 1
ATOM 4866 N N . ASP B 1 312 ? -3.869 -31.234 -16.109 1 97.81 312 ASP B N 1
ATOM 4867 C CA . ASP B 1 312 ? -3.801 -31.734 -17.469 1 97.81 312 ASP B CA 1
ATOM 4868 C C . ASP B 1 312 ? -2.379 -32.156 -17.828 1 97.81 312 ASP B C 1
ATOM 4870 O O . ASP B 1 312 ? -2.178 -33.25 -18.406 1 97.81 312 ASP B O 1
ATOM 4874 N N . CYS B 1 313 ? -1.405 -31.375 -17.5 1 98.06 313 CYS B N 1
ATOM 4875 C CA . CYS B 1 313 ? -0.01 -31.688 -17.797 1 98.06 313 CYS B CA 1
ATOM 4876 C C . CYS B 1 313 ? 0.456 -32.906 -17 1 98.06 313 CYS B C 1
ATOM 4878 O O . CYS B 1 313 ? 1.011 -33.844 -17.578 1 98.06 313 CYS B O 1
ATOM 4880 N N . TRP B 1 314 ? 0.193 -32.906 -15.711 1 97.38 314 TRP B N 1
ATOM 4881 C CA . TRP B 1 314 ? 0.7 -33.969 -14.828 1 97.38 314 TRP B CA 1
ATOM 4882 C C . TRP B 1 314 ? 0.07 -35.312 -15.156 1 97.38 314 TRP B C 1
ATOM 4884 O O . TRP B 1 314 ? 0.76 -36.344 -15.195 1 97.38 314 TRP B O 1
ATOM 4894 N N . ARG B 1 315 ? -1.197 -35.344 -15.469 1 96.56 315 ARG B N 1
ATOM 4895 C CA . ARG B 1 315 ? -1.885 -36.594 -15.805 1 96.56 315 ARG B CA 1
ATOM 4896 C C . ARG B 1 315 ? -1.418 -37.125 -17.156 1 96.56 315 ARG B C 1
ATOM 4898 O O . ARG B 1 315 ? -1.438 -38.344 -17.391 1 96.56 315 ARG B O 1
ATOM 4905 N N . ALA B 1 316 ? -0.929 -36.281 -17.969 1 97.31 316 ALA B N 1
ATOM 4906 C CA . ALA B 1 316 ? -0.404 -36.656 -19.281 1 97.31 316 ALA B CA 1
ATOM 4907 C C . ALA B 1 316 ? 1.086 -37 -19.188 1 97.31 316 ALA B C 1
ATOM 4909 O O . ALA B 1 316 ? 1.717 -37.312 -20.203 1 97.31 316 ALA B O 1
ATOM 4910 N N . GLY B 1 317 ? 1.664 -36.812 -18.047 1 96 317 GLY B N 1
ATOM 4911 C CA . GLY B 1 317 ? 3.07 -37.125 -17.844 1 96 317 GLY B CA 1
ATOM 4912 C C . GLY B 1 317 ? 4.004 -36.062 -18.406 1 96 317 GLY B C 1
ATOM 4913 O O . GLY B 1 317 ? 5.168 -36.344 -18.703 1 96 317 GLY B O 1
ATOM 4914 N N . ARG B 1 318 ? 3.453 -34.875 -18.625 1 96.62 318 ARG B N 1
ATOM 4915 C CA . ARG B 1 318 ? 4.25 -33.781 -19.156 1 96.62 318 ARG B CA 1
ATOM 4916 C C . ARG B 1 318 ? 4.508 -32.719 -18.109 1 96.62 318 ARG B C 1
ATOM 4918 O O . ARG B 1 318 ? 3.768 -32.625 -17.125 1 96.62 318 ARG B O 1
ATOM 4925 N N . SER B 1 319 ? 5.539 -31.953 -18.359 1 97.88 319 SER B N 1
ATOM 4926 C CA . SER B 1 319 ? 5.816 -30.828 -17.469 1 97.88 319 SER B CA 1
ATOM 4927 C C . SER B 1 319 ? 4.766 -29.734 -17.609 1 97.88 319 SER B C 1
ATOM 4929 O O . SER B 1 319 ? 4.328 -29.422 -18.719 1 97.88 319 SER B O 1
ATOM 4931 N N . SER B 1 320 ? 4.41 -29.156 -16.484 1 98.44 320 SER B N 1
ATOM 4932 C CA . SER B 1 320 ? 3.469 -28.047 -16.484 1 98.44 320 SER B CA 1
ATOM 4933 C C . SER B 1 320 ? 4.188 -26.703 -16.672 1 98.44 320 SER B C 1
ATOM 4935 O O . SER B 1 320 ? 3.545 -25.656 -16.766 1 98.44 320 SER B O 1
ATOM 4937 N N . LEU B 1 321 ? 5.512 -26.703 -16.719 1 98.56 321 LEU B N 1
ATOM 4938 C CA . LEU B 1 321 ? 6.324 -25.5 -16.922 1 98.56 321 LEU B CA 1
ATOM 4939 C C . LEU B 1 321 ? 6.621 -25.297 -18.406 1 98.56 321 LEU B C 1
ATOM 4941 O O . LEU B 1 321 ? 6.391 -26.203 -19.219 1 98.56 321 LEU B O 1
ATOM 4945 N N . ARG B 1 322 ? 7.027 -24.094 -18.781 1 96.88 322 ARG B N 1
ATOM 4946 C CA . ARG B 1 322 ? 7.395 -23.812 -20.172 1 96.88 322 ARG B CA 1
ATOM 4947 C C . ARG B 1 322 ? 8.625 -24.625 -20.578 1 96.88 322 ARG B C 1
ATOM 4949 O O . ARG B 1 322 ? 8.781 -24.984 -21.734 1 96.88 322 ARG B O 1
ATOM 4956 N N . SER B 1 323 ? 9.516 -24.797 -19.578 1 90.94 323 SER B N 1
ATOM 4957 C CA . SER B 1 323 ? 10.68 -25.656 -19.719 1 90.94 323 SER B CA 1
ATOM 4958 C C . SER B 1 323 ? 10.883 -26.531 -18.484 1 90.94 323 SER B C 1
ATOM 4960 O O . SER B 1 323 ? 10.875 -26.031 -17.359 1 90.94 323 SER B O 1
ATOM 4962 N N . PRO B 1 324 ? 11.055 -27.797 -18.719 1 90.5 324 PRO B N 1
ATOM 4963 C CA . PRO B 1 324 ? 11.227 -28.688 -17.562 1 90.5 324 PRO B CA 1
ATOM 4964 C C . PRO B 1 324 ? 12.43 -28.312 -16.703 1 90.5 324 PRO B C 1
ATOM 4966 O O . PRO B 1 324 ? 13.422 -27.781 -17.219 1 90.5 324 PRO B O 1
ATOM 4969 N N . LEU B 1 325 ? 12.258 -28.578 -15.477 1 92.19 325 LEU B N 1
ATOM 4970 C CA . LEU B 1 325 ? 13.336 -28.328 -14.531 1 92.19 325 LEU B CA 1
ATOM 4971 C C . LEU B 1 325 ? 14.445 -29.359 -14.672 1 92.19 325 LEU B C 1
ATOM 4973 O O . LEU B 1 325 ? 14.172 -30.516 -15.016 1 92.19 325 LEU B O 1
ATOM 4977 N N . GLY B 1 326 ? 15.664 -28.969 -14.609 1 82 326 GLY B N 1
ATOM 4978 C CA . GLY B 1 326 ? 16.75 -29.938 -14.57 1 82 326 GLY B CA 1
ATOM 4979 C C . GLY B 1 326 ? 16.766 -30.766 -13.297 1 82 326 GLY B C 1
ATOM 4980 O O . GLY B 1 326 ? 15.992 -30.5 -12.367 1 82 326 GLY B O 1
ATOM 4981 N N . GLU B 1 327 ? 17.5 -31.891 -13.227 1 74 327 GLU B N 1
ATOM 4982 C CA . GLU B 1 327 ? 17.656 -32.719 -12.047 1 74 327 GLU B CA 1
ATOM 4983 C C . GLU B 1 327 ? 18.172 -31.922 -10.859 1 74 327 GLU B C 1
ATOM 4985 O O . GLU B 1 327 ? 19 -31.031 -11.031 1 74 327 GLU B O 1
ATOM 4990 N N . PRO B 1 328 ? 17.406 -32.031 -9.695 1 69.75 328 PRO B N 1
ATOM 4991 C CA . PRO B 1 328 ? 17.828 -31.297 -8.516 1 69.75 328 PRO B CA 1
ATOM 4992 C C . PRO B 1 328 ? 19.297 -31.516 -8.18 1 69.75 328 PRO B C 1
ATOM 4994 O O . PRO B 1 328 ? 19.844 -32.594 -8.453 1 69.75 328 PRO B O 1
ATOM 4997 N N . ALA B 1 329 ? 20.094 -30.484 -7.965 1 52.53 329 ALA B N 1
ATOM 4998 C CA . ALA B 1 329 ? 21.469 -30.656 -7.492 1 52.53 329 ALA B CA 1
ATOM 4999 C C . ALA B 1 329 ? 21.5 -31.484 -6.211 1 52.53 329 ALA B C 1
ATOM 5001 O O . ALA B 1 329 ? 20.797 -31.188 -5.246 1 52.53 329 ALA B O 1
ATOM 5002 N N . VAL B 1 330 ? 21.703 -32.781 -6.195 1 49.56 330 VAL B N 1
ATOM 5003 C CA . VAL B 1 330 ? 21.859 -33.625 -5.016 1 49.56 330 VAL B CA 1
ATOM 5004 C C . VAL B 1 330 ? 22.797 -32.938 -4.016 1 49.56 330 VAL B C 1
ATOM 5006 O O . VAL B 1 330 ? 23.922 -32.594 -4.359 1 49.56 330 VAL B O 1
ATOM 5009 N N . ARG B 1 331 ? 22.391 -32.125 -3.123 1 47.12 331 ARG B N 1
ATOM 5010 C CA . ARG B 1 331 ? 23.328 -31.719 -2.086 1 47.12 331 ARG B CA 1
ATOM 5011 C C . ARG B 1 331 ? 23.938 -32.938 -1.366 1 47.12 331 ARG B C 1
ATOM 5013 O O . ARG B 1 331 ? 23.203 -33.719 -0.759 1 47.12 331 ARG B O 1
ATOM 5020 N N . ASN B 1 332 ? 24.984 -33.438 -1.82 1 35.5 332 ASN B N 1
ATOM 5021 C CA . ASN B 1 332 ? 25.719 -34.469 -1.081 1 35.5 332 ASN B CA 1
ATOM 5022 C C . ASN B 1 332 ? 25.875 -34.094 0.39 1 35.5 332 ASN B C 1
ATOM 5024 O O . ASN B 1 332 ? 26.344 -33 0.709 1 35.5 332 ASN B O 1
ATOM 5028 N N . ALA B 1 333 ? 25 -34.562 1.217 1 37.12 333 ALA B N 1
ATOM 5029 C CA . ALA B 1 333 ? 25.328 -34.594 2.639 1 37.12 333 ALA B CA 1
ATOM 5030 C C . ALA B 1 333 ? 26.766 -35.062 2.857 1 37.12 333 ALA B C 1
ATOM 5032 O O . ALA B 1 333 ? 27.062 -36.25 2.699 1 37.12 333 ALA B O 1
ATOM 5033 N N . SER B 1 334 ? 27.734 -34.375 2.295 1 28.59 334 SER B N 1
ATOM 5034 C CA . SER B 1 334 ? 28.984 -34.719 2.969 1 28.59 334 SER B CA 1
ATOM 5035 C C . SER B 1 334 ? 29.031 -34.125 4.379 1 28.59 334 SER B C 1
ATOM 5037 O O . SER B 1 334 ? 28.516 -33.031 4.625 1 28.59 334 SER B O 1
#

Foldseek 3Di:
DADADAPAQLLNLQCCQQLQDAPVSDDSDDDRPDLPCLLAFRLLNNLLQLLVLVPVHDVNGDNNVNPDVRSVVSNVVSLVSNVVVLLVLLPPQDFPVVLLVVLQCPPDPDPFLLQCLLPPNALQLLLLVLLLCLQAQLVDCVLLVLLLVLDDDQLSVLSVVLSCVCCPVPDNCRNLSNLSLLLNVLSQHHSDHCNCVNWHGSLSSSLVSVSNSLSNDSVLSLLNLLLVLSCLSNLQVSLVSNLNSQVVNPGDCSNNVSSVSSNPSSVVVNVSSVVRHLVVCCVVPVVSRVSSSSSSSSNCSSSVSVRVLSCVQVVVVHRSIPDRDDDRPPPPPD/DADADAPAQLLNLQCCQQLQDAPVSDDSDDDRPDLPCLLAFRLLNNLLQLLVLVPVHDVNGDNNVNPDVRSVVSNVVSLVSNVVVLLVLLPPQDFPVVLLVVLQCPPDPDPFLLQCLLPPNALQLLLLVLLLCLQAQLVDCVLLVLLLVLDDDQLSVLSVVLSCVCCPVPDNCRNLSNLSLLLNVLSQHHSDHCNSVNWHGSLSSSLVSVSNSLSNDSVLSLLNLLLVLSCLSNLQVSLVSNLNSQVVNPGDCSNNVSSVSSNPSSVVVNVSSVVRHLVVCCVVPVVSRVSSSSSSSSNCSSSVSVRVLSCVQVVVVHRSIPDRDDDRPPPPPD

Nearest PDB structures (foldseek):
  6m9s-assembly2_C  TM=7.966E-01  e=5.831E-10  Streptomyces achromogenes subsp. streptozoticus
  6vzy-assembly1_B  TM=7.400E-01  e=2.593E-10  Streptomyces achromogenes subsp. streptozoticus
  6vzy-assembly1_A  TM=7.323E-01  e=7.532E-10  Streptomyces achromogenes subsp. streptozoticus
  6xcv-assembly1_A  TM=7.291E-01  e=9.323E-10  Streptomyces achromogenes subsp. streptozoticus
  6xcv-assembly1_B  TM=7.365E-01  e=2.383E-09  Streptomyces achromogenes subsp. streptozoticus

pLDDT: mean 93.15, std 10.9, range [28.59, 98.94]

InterPro domains:
  IPR016084 Haem oxygenase-like, multi-helical [G3DSA:1.20.910.10] (114-312)
  IPR016084 Haem oxygenase-like, multi-helical [SSF48613] (125-275)
  IPR039068 Pyrroloquinoline-quinone synthase-like [PTHR40279] (156-269)

=== Feature glossary ===
The record interleaves many kinds of information about one protein. Here is each kind framed as the question it answers.

Q: What are the backbone torsion angles?
A: φ (phi) and ψ (psi) are the two rotatable backbone dihedrals per residue: φ is the C(i-1)–N–Cα–C torsion, ψ is the N–Cα–C–N(i+1) torsion, both in degrees on (−180°, 180°]. α-helical residues cluster near (−60°, −45°); β-strand residues near (−120°, +130°). A Ramachandran plot is simply a scatter of (φ, ψ) for every residue.

Q: What is the amino-acid chain?
A: This is the polypeptide sequence — one letter per residue, N-terminus first. Length ranges from a few dozen residues for small domains to over a thousand for large multi-domain proteins.

Q: How mobile is each atom in the crystal?
A: For experimental (PDB) structures, the B-factor (temperature factor) quantifies the positional spread of each atom in the crystal — a combination of thermal vibration and static disorder — in units of Å². High B-factors mark flexible loops or poorly resolved regions; low B-factors mark the rigid, well-ordered core.

Q: Are the domains correctly placed relative to each other?
A: Predicted Aligned Error (PAE) is an AlphaFold confidence matrix: entry (i, j) is the expected error in the position of residue j, in ångströms, when the prediction is superimposed on the true structure at residue i. Low PAE within a block of residues means that block is internally rigid and well-predicted; high PAE between two blocks means their relative placement is uncertain even if each block individually is confident.

Q: How confident is the AlphaFold model at each residue?
A: pLDDT is the predicted lDDT-Cα score: AlphaFold's confidence that the local environment of each residue (all inter-atomic distances within 15 Å) is correctly placed. It is a per-residue number between 0 and 100, with higher meaning more reliable.

Q: What family and function is it annotated with?
A: Functional annotations link the protein to curated databases. InterPro entries identify conserved domains and families by matching the sequence against member-database signatures (Pfam, PROSITE, CDD, …). Gene Ontology (GO) terms describe molecular function, biological process, and cellular component in a controlled vocabulary. CATH places the structure in a hierarchical fold classification (Class/Architecture/Topology/Homologous-superfamily). The organism is the source species.

Q: How big and how compact is the whole molecule?
A: Three whole-structure scalars: the radius of gyration (RMS distance of Cα from centroid, in Å), the count of Cα–Cα contacts (pairs closer than 8 Å and separated by more than four residues in sequence — i.e. tertiary, not local, contacts), and the bounding-box dimensions. Together they distinguish compact globular folds from extended fibres or disordered chains.

Q: What known structures does this most resemble?
A: The Foldseek neighbor list gives the closest experimentally determined structures in the PDB, ranked by structural alignment. TM-score near 1 means near-identical fold; near 0.3 means only rough topology match. This is how one finds what a novel AlphaFold prediction most resembles in the solved-structure universe.

Q: Which residues are buried vs exposed?
A: SASA measures how much of the protein is reachable by solvent. It is computed by rolling a water-sized probe over the atomic surface and summing the exposed area (Å²). Per-residue SASA distinguishes core (buried, low SASA) from surface (exposed, high SASA) residues; total SASA is a whole-molecule size measure.

Q: Which residues are in helices, strands, or loops?
A: Eight-state secondary structure (DSSP): H is the canonical α-helix, G the tighter 3₁₀-helix, I the wider π-helix; E/B are β-structure, T and S are turns and bends, and '-' is everything else. DSSP derives these from the pattern of main-chain N–H···O=C hydrogen bonds, not from the sequence.

Q: Where is each backbone atom in 3D?
A: Structure coordinates are given as an mmCIF _atom_site loop: one row per atom with element, residue name, chain id, sequence number, and x/y/z position in Å. Only the four main-chain atoms per residue are included here; side chains are omitted to keep the record compact.

Q: What if only a Cα trace is available?
A: Three-state secondary structure (P-SEA) collapses the eight DSSP classes into helix (a), strand (b), and coil (c). P-SEA assigns these from Cα geometry alone — distances and angles — without requiring backbone oxygens, so it works on any Cα trace.

Q: What do the rendered images show?
A: The six renders are orthographic views along the three Cartesian axes in both directions. Representation (cartoon, sticks, or surface) and color scheme (sequence-rainbow or by-chain) vary across proteins so the training set covers all the common visualization conventions.

Q: What does the local fold look like, residue by residue?
A: Foldseek's 3Di representation compresses backbone geometry into a per-residue letter drawn from a learned twenty-state alphabet. It captures the tertiary interaction pattern around each residue — which residues are packed against it in space, regardless of where they are in sequence.

Q: What do the diagnostic plots show?
A: The contact map is a binary N×N matrix image: pixel (i, j) is dark where Cα_i and Cα_j are within 8 Å and |i−j|>4. Because the |i−j|>4 filter removes local helical contacts, off-diagonal stripes parallel to the main diagonal indicate parallel β-sheets; stripes perpendicular to it indicate antiparallel β-sheets. The Ramachandran plot scatters every residue's (φ, ψ) pair against the sterically allowed regions. The PAE heatmap renders the predicted-aligned-error matrix.